Protein AF-A0AA42Z158-F1 (afdb_monomer)

Radius of gyration: 29.46 Å; Cα contacts (8 Å, |Δi|>4): 879; chains: 1; bounding box: 94×63×81 Å

Solvent-accessible surface area (backbone atoms only — not comparable to full-atom values): 21832 Å² total; per-residue (Å²): 133,87,79,90,80,85,84,78,82,81,78,80,80,78,82,81,80,79,81,73,80,72,74,59,74,85,71,60,66,82,67,69,76,70,69,39,70,85,45,38,28,36,41,32,46,36,36,32,29,30,38,83,90,68,52,75,43,83,76,50,62,30,60,43,81,37,35,50,74,32,72,53,44,40,35,39,29,19,8,36,39,48,100,86,36,50,73,41,63,61,54,31,81,71,50,58,34,55,64,79,62,65,67,63,55,46,69,47,25,26,29,32,37,45,35,40,39,29,32,68,43,41,38,94,65,39,38,31,34,41,37,39,34,37,31,33,33,53,45,100,85,39,47,79,40,82,73,47,72,53,74,50,76,47,77,31,40,62,83,36,70,43,79,76,50,74,48,68,67,100,56,57,73,84,71,33,60,95,38,19,57,31,41,37,36,31,42,31,43,39,76,54,74,58,77,92,46,52,82,40,35,38,37,36,47,36,34,43,39,40,42,45,95,88,47,73,52,73,50,77,51,78,47,66,37,44,45,64,36,78,37,78,46,80,70,45,75,49,77,44,78,43,90,62,64,42,73,89,69,43,66,37,25,45,30,38,42,36,37,38,36,38,29,42,32,76,45,96,87,61,35,27,44,36,38,41,36,41,38,38,37,33,30,47,30,40,88,97,48,79,71,51,81,54,52,64,56,66,54,68,49,75,45,83,38,50,66,66,42,72,48,80,48,77,52,78,77,61,76,62,60,35,74,36,72,75,47,92,84,58,76,91,71,79,85,79,68,71,54,48,87,64,10,51,20,79,48,86,48,35,43,34,39,32,32,57,46,54,41,61,75,46,49,44,35,38,37,42,28,43,30,73,54,62,92,82,62,83,76,76,92,76,83,80,134

Nearest PDB structures (foldseek):
  8axl-assembly1_A  TM=3.266E-01  e=8.912E-05  Shigella flexneri
  5wq8-assembly1_A  TM=3.201E-01  e=2.632E-05  Vibrio cholerae O1 biovar El Tor str. N16961
  7ah9-assembly1_5J  TM=3.486E-01  e=1.252E-03  Salmonella enterica subsp. enterica serovar Typhimurium str. LT2
  1p4t-assembly1_A  TM=3.358E-01  e=2.196E+00  Neisseria meningitidis
  2qom-assembly1_A  TM=1.422E-01  e=5.568E-01  Escherichia coli O157:H7

Structure (mmCIF, N/CA/C/O backbone):
data_AF-A0AA42Z158-F1
#
_entry.id   AF-A0AA42Z158-F1
#
loop_
_atom_site.group_PDB
_atom_site.id
_atom_site.type_symbol
_atom_site.label_atom_id
_atom_site.label_alt_id
_atom_site.label_comp_id
_atom_site.label_asym_id
_atom_site.label_entity_id
_atom_site.label_seq_id
_atom_site.pdbx_PDB_ins_code
_atom_site.Cartn_x
_atom_site.Cartn_y
_atom_site.Cartn_z
_atom_site.occupancy
_atom_site.B_iso_or_equiv
_atom_site.auth_seq_id
_atom_site.auth_comp_id
_atom_site.auth_asym_id
_atom_site.auth_atom_id
_atom_site.pdbx_PDB_model_num
ATOM 1 N N . MET A 1 1 ? -65.839 -25.338 45.423 1.00 37.97 1 MET A N 1
ATOM 2 C CA . MET A 1 1 ? -65.187 -26.122 44.347 1.00 37.97 1 MET A CA 1
ATOM 3 C C . MET A 1 1 ? -64.604 -25.114 43.361 1.00 37.97 1 MET A C 1
ATOM 5 O O . MET A 1 1 ? -65.374 -24.371 42.780 1.00 37.97 1 MET A O 1
ATOM 9 N N . ASN A 1 2 ? -63.314 -24.774 43.495 1.00 33.75 2 ASN A N 1
ATOM 10 C CA . ASN A 1 2 ? -62.191 -25.252 42.653 1.00 33.75 2 ASN A CA 1
ATOM 11 C C . ASN A 1 2 ? -62.408 -24.913 41.162 1.00 33.75 2 ASN A C 1
ATOM 13 O O . ASN A 1 2 ? -63.388 -25.374 40.603 1.00 33.75 2 ASN A O 1
ATOM 17 N N . LYS A 1 3 ? -61.566 -24.159 40.441 1.00 35.50 3 LYS A N 1
ATOM 18 C CA . LYS A 1 3 ? -60.102 -23.992 40.502 1.00 35.50 3 LYS A CA 1
ATOM 19 C C . LYS A 1 3 ? -59.677 -22.652 39.867 1.00 35.50 3 LYS A C 1
ATOM 21 O O . LYS A 1 3 ? -60.195 -22.270 38.824 1.00 35.50 3 LYS A O 1
ATOM 26 N N . LYS A 1 4 ? -58.672 -22.018 40.484 1.00 39.84 4 LYS A N 1
ATOM 27 C CA . LYS A 1 4 ? -57.748 -21.034 39.893 1.00 39.84 4 LYS A CA 1
ATOM 28 C C . LYS A 1 4 ? -57.004 -21.639 38.693 1.00 39.84 4 LYS A C 1
ATOM 30 O O . LYS A 1 4 ? -56.666 -22.820 38.727 1.00 39.84 4 LYS A O 1
ATOM 35 N N . GLY A 1 5 ? -56.675 -20.806 37.707 1.00 35.84 5 GLY A N 1
ATOM 36 C CA . GLY A 1 5 ? -55.751 -21.121 36.617 1.00 35.84 5 GLY A CA 1
ATOM 37 C C . GLY A 1 5 ? -54.956 -19.880 36.219 1.00 35.84 5 GLY A C 1
ATOM 38 O O . GLY A 1 5 ? -55.323 -19.191 35.273 1.00 35.84 5 GLY A O 1
ATOM 39 N N . ASP A 1 6 ? -53.899 -19.599 36.984 1.00 36.62 6 ASP A N 1
ATOM 40 C CA . ASP A 1 6 ? -52.847 -18.629 36.667 1.00 36.62 6 ASP A CA 1
ATOM 41 C C . ASP A 1 6 ? -52.146 -19.004 35.353 1.00 36.62 6 ASP A C 1
ATOM 43 O O . ASP A 1 6 ? -51.648 -20.121 35.204 1.00 36.62 6 ASP A O 1
ATOM 47 N N . ARG A 1 7 ? -52.040 -18.055 34.415 1.00 36.22 7 ARG A N 1
ATOM 48 C CA . ARG A 1 7 ? -51.073 -18.116 33.309 1.00 36.22 7 ARG A CA 1
ATOM 49 C C . ARG A 1 7 ? -49.833 -17.326 33.715 1.00 36.22 7 ARG A C 1
ATOM 51 O O . ARG A 1 7 ? -49.763 -16.114 33.526 1.00 36.22 7 ARG A O 1
ATOM 58 N N . MET A 1 8 ? -48.865 -18.036 34.285 1.00 31.69 8 MET A N 1
ATOM 59 C CA . MET A 1 8 ? -47.525 -17.522 34.551 1.00 31.69 8 MET A CA 1
ATOM 60 C C . MET A 1 8 ? -46.747 -17.421 33.230 1.00 31.69 8 MET A C 1
ATOM 62 O O . MET A 1 8 ? -46.633 -18.393 32.484 1.00 31.69 8 MET A O 1
ATOM 66 N N . LYS A 1 9 ? -46.237 -16.221 32.941 1.00 32.72 9 LYS A N 1
ATOM 67 C CA . LYS A 1 9 ? -45.281 -15.944 31.866 1.00 32.72 9 LYS A CA 1
ATOM 68 C C . LYS A 1 9 ? -43.941 -16.583 32.238 1.00 32.72 9 LYS A C 1
ATOM 70 O O . LYS A 1 9 ? -43.318 -16.156 33.205 1.00 32.72 9 LYS A O 1
ATOM 75 N N . GLY A 1 10 ? -43.501 -17.579 31.477 1.00 29.77 10 GLY A N 1
ATOM 76 C CA . GLY A 1 10 ? -42.122 -18.057 31.529 1.00 29.77 10 GLY A CA 1
ATOM 77 C C . GLY A 1 10 ? -41.222 -17.092 30.763 1.00 29.77 10 GLY A C 1
ATOM 78 O O . GLY A 1 10 ? -41.145 -17.173 29.542 1.00 29.77 10 GLY A O 1
ATOM 79 N N . LEU A 1 11 ? -40.570 -16.165 31.470 1.00 31.50 11 LEU A N 1
ATOM 80 C CA . LEU A 1 11 ? -39.317 -15.581 30.996 1.00 31.50 11 LEU A CA 1
ATOM 81 C C . LEU A 1 11 ? -38.228 -16.625 31.262 1.00 31.50 11 LEU A C 1
ATOM 83 O O . LEU A 1 11 ? -37.805 -16.804 32.402 1.00 31.50 11 LEU A O 1
ATOM 87 N N . SER A 1 12 ? -37.800 -17.333 30.219 1.00 27.58 12 SER A N 1
ATOM 88 C CA . SER A 1 12 ? -36.548 -18.085 30.260 1.00 27.58 12 SER A CA 1
ATOM 89 C C . SER A 1 12 ? -35.397 -17.093 30.152 1.00 27.58 12 SER A C 1
ATOM 91 O O . SER A 1 12 ? -35.005 -16.693 29.060 1.00 27.58 12 SER A O 1
ATOM 93 N N . THR A 1 13 ? -34.876 -16.667 31.299 1.00 29.97 13 THR A N 1
ATOM 94 C CA . THR A 1 13 ? -33.587 -15.982 31.385 1.00 29.97 13 THR A CA 1
ATOM 95 C C . THR A 1 13 ? -32.500 -17.006 31.069 1.00 29.97 13 THR A C 1
ATOM 97 O O . THR A 1 13 ? -32.136 -17.819 31.919 1.00 29.97 13 THR A O 1
ATOM 100 N N . LEU A 1 14 ? -32.024 -17.012 29.822 1.00 26.17 14 LEU A N 1
ATOM 101 C CA . LEU A 1 14 ? -30.855 -17.783 29.417 1.00 26.17 14 LEU A CA 1
ATOM 102 C C . LEU A 1 14 ? -29.617 -17.077 29.989 1.00 26.17 14 LEU A C 1
ATOM 104 O O . LEU A 1 14 ? -29.248 -15.989 29.554 1.00 26.17 14 LEU A O 1
ATOM 108 N N . LEU A 1 15 ? -29.015 -17.669 31.016 1.00 24.61 15 LEU A N 1
ATOM 109 C CA . LEU A 1 15 ? -27.743 -17.223 31.573 1.00 24.61 15 LEU A CA 1
ATOM 110 C C . LEU A 1 15 ? -26.628 -17.670 30.613 1.00 24.61 15 LEU A C 1
ATOM 112 O O . LEU A 1 15 ? -26.209 -18.825 30.648 1.00 24.61 15 LEU A O 1
ATOM 116 N N . MET A 1 16 ? -26.176 -16.777 29.729 1.00 27.95 16 MET A N 1
ATOM 117 C CA . MET A 1 16 ? -24.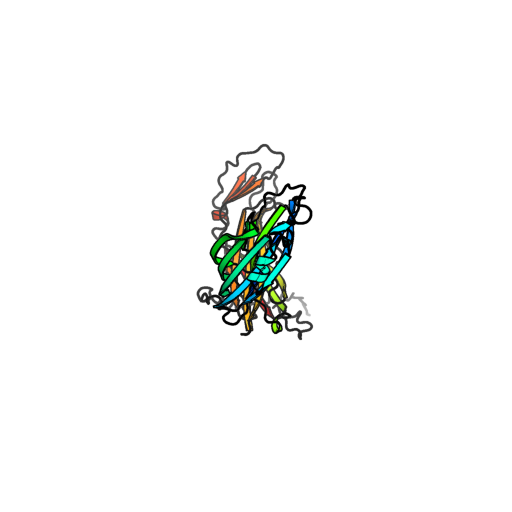961 -16.997 28.939 1.00 27.95 16 MET A CA 1
ATOM 118 C C . MET A 1 16 ? -23.741 -16.894 29.856 1.00 27.95 16 MET A C 1
ATOM 120 O O . MET A 1 16 ? -23.413 -15.821 30.361 1.00 27.95 16 MET A O 1
ATOM 124 N N . ILE A 1 17 ? -23.048 -18.012 30.046 1.00 26.16 17 ILE A N 1
ATOM 125 C CA . ILE A 1 17 ? -21.690 -18.029 30.583 1.00 26.16 17 ILE A CA 1
ATOM 126 C C . ILE A 1 17 ? -20.760 -17.952 29.372 1.00 26.16 17 ILE A C 1
ATOM 128 O O . ILE A 1 17 ? -20.440 -18.967 28.759 1.00 26.16 17 ILE A O 1
ATOM 132 N N . VAL A 1 18 ? -20.350 -16.738 29.004 1.00 29.64 18 VAL A N 1
ATOM 133 C CA . VAL A 1 18 ? -19.229 -16.545 28.080 1.00 29.64 18 VAL A CA 1
ATOM 134 C C . VAL A 1 18 ? -17.968 -16.897 28.858 1.00 29.64 18 VAL A C 1
ATOM 136 O O . VAL A 1 18 ? -17.470 -16.097 29.651 1.00 29.64 18 VAL A O 1
ATOM 139 N N . VAL A 1 19 ? -17.452 -18.110 28.660 1.00 27.42 19 VAL A N 1
ATOM 140 C CA . VAL A 1 19 ? -16.074 -18.430 29.044 1.00 27.42 19 VAL A CA 1
ATOM 141 C C . VAL A 1 19 ? -15.180 -17.754 28.011 1.00 27.42 19 VAL A C 1
ATOM 143 O O . VAL A 1 19 ? -14.706 -18.373 27.064 1.00 27.42 19 VAL A O 1
ATOM 146 N N . ALA A 1 20 ? -14.996 -16.444 28.166 1.00 31.95 20 ALA A N 1
ATOM 147 C CA . ALA A 1 20 ? -13.906 -15.743 27.520 1.00 31.95 20 ALA A CA 1
ATOM 148 C C . ALA A 1 20 ? -12.632 -16.301 28.153 1.00 31.95 20 ALA A C 1
ATOM 150 O O . ALA A 1 20 ? -12.228 -15.887 29.239 1.00 31.95 20 ALA A O 1
ATOM 151 N N . GLY A 1 21 ? -12.029 -17.294 27.503 1.00 26.25 21 GLY A N 1
ATOM 152 C CA . GLY A 1 21 ? -10.629 -17.608 27.720 1.00 26.25 21 GLY A CA 1
ATOM 153 C C . GLY A 1 21 ? -9.831 -16.398 27.264 1.00 26.25 21 GLY A C 1
ATOM 154 O O . GLY A 1 21 ? -9.365 -16.353 26.133 1.00 26.25 21 GLY A O 1
ATOM 155 N N . THR A 1 22 ? -9.742 -15.376 28.112 1.00 29.70 22 THR A N 1
ATOM 156 C CA . THR A 1 22 ? -8.849 -14.246 27.905 1.00 29.70 22 THR A CA 1
ATOM 157 C C . THR A 1 22 ? -7.444 -14.801 28.047 1.00 29.70 22 THR A C 1
ATOM 159 O O . THR A 1 22 ? -6.913 -14.906 29.154 1.00 29.70 22 THR A O 1
ATOM 162 N N . VAL A 1 23 ? -6.846 -15.213 26.932 1.00 31.61 23 VAL A N 1
ATOM 163 C CA . VAL A 1 23 ? -5.395 -15.291 26.861 1.00 31.61 23 VAL A CA 1
ATOM 164 C C . VAL A 1 23 ? -4.941 -13.847 27.011 1.00 31.61 23 VAL A C 1
ATOM 166 O O . VAL A 1 23 ? -5.098 -13.033 26.106 1.00 31.61 23 VAL A O 1
ATOM 169 N N . SER A 1 24 ? -4.512 -13.501 28.224 1.00 31.06 24 SER A N 1
ATOM 170 C CA . SER A 1 24 ? -3.882 -12.222 28.524 1.00 31.06 24 SER A CA 1
ATOM 171 C C . SER A 1 24 ? -2.853 -11.930 27.434 1.00 31.06 24 SER A C 1
ATOM 173 O O . SER A 1 24 ? -1.932 -12.719 27.216 1.00 31.06 24 SER A O 1
ATOM 175 N N . ALA A 1 25 ? -3.003 -10.790 26.759 1.00 38.53 25 ALA A N 1
ATOM 176 C CA . ALA A 1 25 ? -2.142 -10.346 25.665 1.00 38.53 25 ALA A CA 1
ATOM 177 C C . ALA A 1 25 ? -0.658 -10.166 26.062 1.00 38.53 25 ALA A C 1
ATOM 179 O O . ALA A 1 25 ? 0.160 -9.810 25.217 1.00 38.53 25 ALA A O 1
ATOM 180 N N . GLN A 1 26 ? -0.288 -10.415 27.324 1.00 35.72 26 GLN A N 1
ATOM 181 C CA . GLN A 1 26 ? 1.109 -10.461 27.755 1.00 35.72 26 GLN A CA 1
ATOM 182 C C . GLN A 1 26 ? 1.851 -11.728 27.300 1.00 35.72 26 GLN A C 1
ATOM 184 O O . GLN A 1 26 ? 3.072 -11.673 27.200 1.00 35.72 26 GLN A O 1
ATOM 189 N N . ASP A 1 27 ? 1.142 -12.810 26.952 1.00 33.00 27 ASP A N 1
ATOM 190 C CA . ASP A 1 27 ? 1.745 -14.051 26.429 1.00 33.00 27 ASP A CA 1
ATOM 191 C C . ASP A 1 27 ? 1.541 -14.256 24.920 1.00 33.00 27 ASP A C 1
ATOM 193 O O . ASP A 1 27 ? 1.973 -15.270 24.362 1.00 33.00 27 ASP A O 1
ATOM 197 N N . VAL A 1 28 ? 0.989 -13.262 24.212 1.00 42.97 28 VAL A N 1
ATOM 198 C CA . VAL A 1 28 ? 1.239 -13.152 22.770 1.00 42.97 28 VAL A CA 1
ATOM 199 C C . VAL A 1 28 ? 2.689 -12.707 22.643 1.00 42.97 28 VAL A C 1
ATOM 201 O O . VAL A 1 28 ? 2.991 -11.519 22.509 1.00 42.97 28 VAL A O 1
ATOM 204 N N . GLN A 1 29 ? 3.607 -13.677 22.743 1.00 36.44 29 GLN A N 1
ATOM 205 C CA . GLN A 1 29 ? 4.968 -13.519 22.258 1.00 36.44 29 GLN A CA 1
ATOM 206 C C . GLN A 1 29 ? 4.844 -12.782 20.933 1.00 36.44 29 GLN A C 1
ATOM 208 O O . GLN A 1 29 ? 4.136 -13.248 20.038 1.00 36.44 29 GLN A O 1
ATOM 213 N N . GLN A 1 30 ? 5.487 -11.618 20.832 1.00 43.09 30 GLN A N 1
ATOM 214 C CA . GLN A 1 30 ? 5.786 -11.007 19.549 1.00 43.09 30 GLN A CA 1
ATOM 215 C C . GLN A 1 30 ? 6.598 -12.048 18.778 1.00 43.09 30 GLN A C 1
ATOM 217 O O . GLN A 1 30 ? 7.824 -12.067 18.837 1.00 43.09 30 GLN A O 1
ATOM 222 N N . ARG A 1 31 ? 5.912 -12.994 18.136 1.00 44.09 31 ARG A N 1
ATOM 223 C CA . ARG A 1 31 ? 6.519 -13.886 17.175 1.00 44.09 31 ARG A CA 1
ATOM 224 C C . ARG A 1 31 ? 7.007 -12.939 16.109 1.00 44.09 31 ARG A C 1
ATOM 226 O O . ARG A 1 31 ? 6.206 -12.231 15.498 1.00 44.09 31 ARG A O 1
ATOM 233 N N . THR A 1 32 ? 8.327 -12.853 15.997 1.00 47.84 32 THR A N 1
ATOM 234 C CA . THR A 1 32 ? 9.002 -12.152 14.917 1.00 47.84 32 THR A CA 1
ATOM 235 C C . THR A 1 32 ? 8.223 -12.459 13.642 1.00 47.84 32 THR A C 1
ATOM 237 O O . THR A 1 32 ? 7.981 -13.651 13.411 1.00 47.84 32 THR A O 1
ATOM 240 N N . PRO A 1 33 ? 7.752 -11.445 12.886 1.00 56.34 33 PRO A N 1
ATOM 241 C CA . PRO A 1 33 ? 6.997 -11.683 11.662 1.00 56.34 33 PRO A CA 1
ATOM 242 C C . PRO A 1 33 ? 7.739 -12.752 10.868 1.00 56.34 33 PRO A C 1
ATOM 244 O O . PRO A 1 33 ? 8.950 -12.635 10.660 1.00 56.34 33 PRO A O 1
ATOM 247 N N . GLY A 1 34 ? 7.053 -13.868 10.598 1.00 58.03 34 GLY A N 1
ATOM 248 C CA . GLY A 1 34 ? 7.729 -15.058 10.095 1.00 58.03 34 GLY A CA 1
ATOM 249 C C . GLY A 1 34 ? 8.418 -14.696 8.792 1.00 58.03 34 GLY A C 1
ATOM 250 O O . GLY A 1 34 ? 7.755 -14.201 7.881 1.00 58.03 34 GLY A O 1
ATOM 251 N N . ARG A 1 35 ? 9.742 -14.862 8.755 1.00 63.91 35 ARG A N 1
ATOM 252 C CA . ARG A 1 35 ? 10.551 -14.559 7.577 1.00 63.91 35 ARG A CA 1
ATOM 253 C C . ARG A 1 35 ? 10.080 -15.408 6.410 1.00 63.91 35 ARG A C 1
ATOM 255 O O . ARG A 1 35 ? 9.959 -16.624 6.547 1.00 63.91 35 ARG A O 1
ATOM 262 N N . LEU A 1 36 ? 9.886 -14.765 5.268 1.00 65.94 36 LEU A N 1
ATOM 263 C CA . LEU A 1 36 ? 9.455 -15.406 4.033 1.00 65.94 36 LEU A CA 1
ATOM 264 C C . LEU A 1 36 ? 10.672 -15.985 3.300 1.00 65.94 36 LEU A C 1
ATOM 266 O O . LEU A 1 36 ? 11.060 -15.510 2.240 1.00 65.94 36 LEU A O 1
ATOM 270 N N . HIS A 1 37 ? 11.355 -16.956 3.913 1.00 61.09 37 HIS A N 1
ATOM 271 C CA . HIS A 1 37 ? 12.638 -17.447 3.397 1.00 61.09 37 HIS A CA 1
ATOM 272 C C . HIS A 1 37 ? 12.548 -18.081 1.999 1.00 61.09 37 HIS A C 1
ATOM 274 O O . HIS A 1 37 ? 13.528 -18.007 1.262 1.00 61.09 37 HIS A O 1
ATOM 280 N N . ASP A 1 38 ? 11.387 -18.627 1.630 1.00 70.62 38 ASP A N 1
ATOM 281 C CA . ASP A 1 38 ? 11.188 -19.337 0.361 1.00 70.62 38 ASP A CA 1
ATOM 282 C C . ASP A 1 38 ? 10.199 -18.646 -0.596 1.00 70.62 38 ASP A C 1
ATOM 284 O O . ASP A 1 38 ? 10.031 -19.100 -1.732 1.00 70.62 38 ASP A O 1
ATOM 288 N N . GLU A 1 39 ? 9.551 -17.554 -0.175 1.00 78.88 39 GLU A N 1
ATOM 289 C CA . GLU A 1 39 ? 8.591 -16.848 -1.028 1.00 78.88 39 GLU A CA 1
ATOM 290 C C . GLU A 1 39 ? 9.322 -15.907 -1.987 1.00 78.88 39 GLU A C 1
ATOM 292 O O . GLU A 1 39 ? 10.317 -15.260 -1.642 1.00 78.88 39 GLU A O 1
ATOM 297 N N . ALA A 1 40 ? 8.836 -15.860 -3.225 1.00 89.75 40 ALA A N 1
ATOM 298 C CA . ALA A 1 40 ? 9.341 -14.927 -4.213 1.00 89.75 40 ALA A CA 1
ATOM 299 C C . ALA A 1 40 ? 8.718 -13.545 -3.981 1.00 89.75 40 ALA A C 1
ATOM 301 O O . ALA A 1 40 ? 7.549 -13.414 -3.631 1.00 89.75 40 ALA A O 1
ATOM 302 N N . VAL A 1 41 ? 9.509 -12.508 -4.200 1.00 92.25 41 VAL A N 1
ATOM 303 C CA . VAL A 1 41 ? 9.114 -11.106 -4.170 1.00 92.25 41 VAL A CA 1
ATOM 304 C C . VAL A 1 41 ? 9.130 -10.598 -5.604 1.00 92.25 41 VAL A C 1
ATOM 306 O O . VAL A 1 41 ? 10.148 -10.708 -6.287 1.00 92.25 41 VAL A O 1
ATOM 309 N N . ALA A 1 42 ? 8.015 -10.034 -6.057 1.00 94.12 42 ALA A N 1
ATOM 310 C CA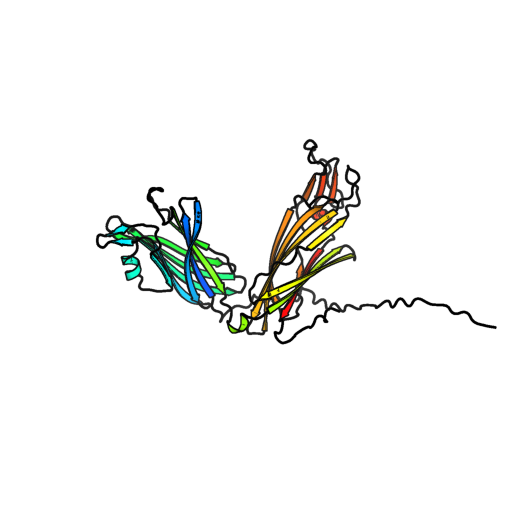 . ALA A 1 42 ? 7.961 -9.285 -7.298 1.00 94.12 42 ALA A CA 1
ATOM 311 C C . ALA A 1 42 ? 8.514 -7.890 -7.020 1.00 94.12 42 ALA A C 1
ATOM 313 O O . ALA A 1 42 ? 7.944 -7.134 -6.235 1.00 94.12 42 ALA A O 1
ATOM 314 N N . VAL A 1 43 ? 9.628 -7.548 -7.656 1.00 96.19 43 VAL A N 1
ATOM 315 C CA . VAL A 1 43 ? 10.163 -6.189 -7.673 1.00 96.19 43 VAL A CA 1
ATOM 316 C C . VAL A 1 43 ? 9.752 -5.552 -8.989 1.00 96.19 43 VAL A C 1
ATOM 318 O O . VAL A 1 43 ? 10.115 -6.053 -10.050 1.00 96.19 43 VAL A O 1
ATOM 321 N N . THR A 1 44 ? 9.002 -4.455 -8.917 1.00 96.81 44 THR A N 1
ATOM 322 C CA . THR A 1 44 ? 8.434 -3.788 -10.093 1.00 96.81 44 THR A CA 1
ATOM 323 C C . THR A 1 44 ? 9.078 -2.423 -10.293 1.00 96.81 44 THR A C 1
ATOM 325 O O . THR A 1 44 ? 9.114 -1.610 -9.369 1.00 96.81 44 THR A O 1
ATOM 328 N N . LEU A 1 45 ? 9.562 -2.153 -11.504 1.00 97.31 45 LEU A N 1
ATOM 329 C CA . LEU A 1 45 ? 9.950 -0.815 -11.946 1.00 97.31 45 LEU A CA 1
ATOM 330 C C . LEU A 1 45 ? 8.782 -0.221 -12.727 1.00 97.31 45 LEU A C 1
ATOM 332 O O . LEU A 1 45 ? 8.347 -0.799 -13.720 1.00 97.31 45 LEU A O 1
ATOM 336 N N . VAL A 1 46 ? 8.290 0.934 -12.292 1.00 96.75 46 VAL A N 1
ATOM 337 C CA . VAL A 1 46 ? 7.164 1.635 -12.912 1.00 96.75 46 VAL A CA 1
ATOM 338 C C . VAL A 1 46 ? 7.640 2.959 -13.485 1.00 96.75 46 VAL A C 1
ATOM 340 O O . VAL A 1 46 ? 8.334 3.736 -12.823 1.00 96.75 46 VAL A O 1
ATOM 343 N N . ARG A 1 47 ? 7.236 3.226 -14.725 1.00 95.81 47 ARG A N 1
ATOM 344 C CA . ARG A 1 47 ? 7.487 4.467 -15.445 1.00 95.81 47 ARG A CA 1
ATOM 345 C C . ARG A 1 47 ? 6.252 5.349 -15.430 1.00 95.81 47 ARG A C 1
ATOM 347 O O . ARG A 1 47 ? 5.219 5.019 -16.020 1.00 95.81 47 ARG A O 1
ATOM 354 N N . TRP A 1 48 ? 6.413 6.540 -14.882 1.00 95.25 48 TRP A N 1
ATOM 355 C CA . TRP A 1 48 ? 5.408 7.588 -14.929 1.00 95.25 48 TRP A CA 1
ATOM 356 C C . TRP A 1 48 ? 5.854 8.717 -15.847 1.00 95.25 48 TRP A C 1
ATOM 358 O O . TRP A 1 48 ? 7.017 9.112 -15.810 1.00 95.25 48 TRP A O 1
ATOM 368 N N . THR A 1 49 ? 4.928 9.272 -16.623 1.00 92.69 49 THR A N 1
ATOM 369 C CA . THR A 1 49 ? 5.147 10.530 -17.350 1.00 92.69 49 THR A CA 1
ATOM 370 C C . THR A 1 49 ? 4.132 11.567 -16.931 1.00 92.69 49 THR A C 1
ATOM 372 O O . THR A 1 49 ? 2.983 11.232 -16.639 1.00 92.69 49 THR A O 1
ATOM 375 N N . THR A 1 50 ? 4.556 12.825 -16.939 1.00 91.25 50 THR A N 1
ATOM 376 C CA . THR A 1 50 ? 3.635 13.962 -16.871 1.00 91.25 50 THR A CA 1
ATOM 377 C C . THR A 1 50 ? 3.401 14.460 -18.286 1.00 91.25 50 THR A C 1
ATOM 379 O O . THR A 1 50 ? 4.353 14.871 -18.948 1.00 91.25 50 THR A O 1
ATOM 382 N N . ASP A 1 51 ? 2.165 14.401 -18.766 1.00 83.69 51 ASP A N 1
ATOM 383 C CA . ASP A 1 51 ? 1.815 14.926 -20.085 1.00 83.69 51 ASP A CA 1
ATOM 384 C C . ASP A 1 51 ? 1.761 16.469 -20.065 1.00 83.69 51 ASP A C 1
ATOM 386 O O . ASP A 1 51 ? 1.783 17.102 -19.007 1.00 83.69 51 ASP A O 1
ATOM 390 N N . ALA A 1 52 ? 1.698 17.101 -21.242 1.00 79.62 52 ALA A N 1
ATOM 391 C CA . ALA A 1 52 ? 1.669 18.563 -21.367 1.00 79.62 52 ALA A CA 1
ATOM 392 C C . ALA A 1 52 ? 0.436 19.222 -20.709 1.00 79.62 52 ALA A C 1
ATOM 394 O O . ALA A 1 52 ? 0.465 20.406 -20.382 1.00 79.62 52 ALA A O 1
ATOM 395 N N . ASP A 1 53 ? -0.641 18.462 -20.491 1.00 78.56 53 ASP A N 1
ATOM 396 C CA . ASP A 1 53 ? -1.838 18.901 -19.763 1.00 78.56 53 ASP A CA 1
ATOM 397 C C . ASP A 1 53 ? -1.683 18.835 -18.228 1.00 78.56 53 ASP A C 1
ATOM 399 O O . ASP A 1 53 ? -2.581 19.252 -17.493 1.00 78.56 53 ASP A O 1
ATOM 403 N N . GLY A 1 54 ? -0.536 18.347 -17.742 1.00 76.56 54 GLY A N 1
ATOM 404 C CA . GLY A 1 54 ? -0.189 18.242 -16.328 1.00 76.56 54 GLY A CA 1
ATOM 405 C C . GLY A 1 54 ? -0.644 16.949 -15.647 1.00 76.56 54 GLY A C 1
ATOM 406 O O . GLY A 1 54 ? -0.429 16.806 -14.441 1.00 76.56 54 GLY A O 1
ATOM 407 N N . ALA A 1 55 ? -1.257 16.000 -16.363 1.00 80.75 55 ALA A N 1
ATOM 408 C CA . ALA A 1 55 ? -1.646 14.717 -15.785 1.00 80.75 55 ALA A CA 1
ATOM 409 C C . ALA A 1 55 ? -0.450 13.751 -15.700 1.00 80.75 55 ALA A C 1
ATOM 411 O O . ALA A 1 55 ? 0.249 13.507 -16.683 1.00 80.75 55 ALA A O 1
ATOM 412 N N . LYS A 1 56 ? -0.235 13.158 -14.517 1.00 87.44 56 LYS A N 1
ATOM 413 C CA . LYS A 1 56 ? 0.699 12.036 -14.328 1.00 87.44 56 LYS A CA 1
ATOM 414 C C . LYS A 1 56 ? -0.008 10.731 -14.703 1.00 87.44 56 LYS A C 1
ATOM 416 O O . LYS A 1 56 ? -1.080 10.452 -14.165 1.00 87.44 56 LYS A O 1
ATOM 421 N N . ARG A 1 57 ? 0.603 9.904 -15.553 1.00 89.12 57 ARG A N 1
ATOM 422 C CA . ARG A 1 57 ? 0.095 8.565 -15.904 1.00 89.12 57 ARG A CA 1
ATOM 423 C C . ARG A 1 57 ? 1.193 7.512 -15.944 1.00 89.12 57 ARG A C 1
ATOM 425 O O . ARG A 1 57 ? 2.352 7.824 -16.215 1.00 89.12 57 ARG A O 1
ATOM 432 N N . GLU A 1 58 ? 0.814 6.268 -15.677 1.00 91.75 58 GLU A N 1
ATOM 433 C CA . GLU A 1 58 ? 1.684 5.114 -15.890 1.00 91.75 58 GLU A CA 1
ATOM 434 C C . GLU A 1 58 ? 1.826 4.875 -17.396 1.00 91.75 58 GLU A C 1
ATOM 436 O O . GLU A 1 58 ? 0.855 4.948 -18.152 1.00 91.75 58 GLU A O 1
ATOM 441 N N . THR A 1 59 ? 3.052 4.629 -17.847 1.00 90.50 59 THR A N 1
ATOM 442 C CA . THR A 1 59 ? 3.370 4.453 -19.275 1.00 90.50 59 THR A CA 1
ATOM 443 C C . THR A 1 59 ? 4.152 3.189 -19.579 1.00 90.50 59 THR A C 1
ATOM 445 O O . THR A 1 59 ? 4.397 2.896 -20.746 1.00 90.50 59 THR A O 1
ATOM 448 N N . GLY A 1 60 ? 4.536 2.446 -18.548 1.00 92.31 60 GLY A N 1
ATOM 449 C CA . GLY A 1 60 ? 5.219 1.173 -18.671 1.00 92.31 60 GLY A CA 1
ATOM 450 C C . GLY A 1 60 ? 5.609 0.650 -17.300 1.00 92.31 60 GLY A C 1
ATOM 451 O O . GLY A 1 60 ? 5.902 1.428 -16.391 1.00 92.31 60 GLY A O 1
ATOM 452 N N . SER A 1 61 ? 5.635 -0.664 -17.172 1.00 95.31 61 SER A N 1
ATOM 453 C CA . SER A 1 61 ? 6.111 -1.358 -15.987 1.00 95.31 61 SER A CA 1
ATOM 454 C C . SER A 1 61 ? 6.779 -2.665 -16.396 1.00 95.31 61 SER A C 1
ATOM 456 O O . SER A 1 61 ? 6.494 -3.218 -17.460 1.00 95.31 61 SER A O 1
ATOM 458 N N . ALA A 1 62 ? 7.711 -3.124 -15.573 1.00 95.62 62 ALA A N 1
ATOM 459 C CA . ALA A 1 62 ? 8.271 -4.462 -15.667 1.00 95.62 62 ALA A CA 1
ATOM 460 C C . ALA A 1 62 ? 8.498 -5.013 -14.266 1.00 95.62 62 ALA A C 1
ATOM 462 O O . ALA A 1 62 ? 8.723 -4.252 -13.321 1.00 95.62 62 ALA A O 1
ATOM 463 N N . ASP A 1 63 ? 8.470 -6.331 -14.155 1.00 95.25 63 ASP A N 1
ATOM 464 C CA . ASP A 1 63 ? 8.677 -7.059 -12.918 1.00 95.25 63 ASP A CA 1
ATOM 465 C C . ASP A 1 63 ? 9.825 -8.066 -13.043 1.00 95.25 63 ASP A C 1
ATOM 467 O O . ASP A 1 63 ? 10.112 -8.615 -14.110 1.00 95.25 63 ASP A O 1
ATOM 471 N N . ILE A 1 64 ? 10.500 -8.297 -11.920 1.00 96.31 64 ILE A N 1
ATOM 472 C CA . ILE A 1 64 ? 11.396 -9.434 -11.719 1.00 96.31 64 ILE A CA 1
ATOM 473 C C . ILE A 1 64 ? 11.002 -10.148 -10.427 1.00 96.31 64 ILE A C 1
ATOM 475 O O . ILE A 1 64 ? 10.742 -9.511 -9.406 1.00 96.31 64 ILE A O 1
ATOM 479 N N . ALA A 1 65 ? 10.973 -11.477 -10.464 1.00 96.06 65 ALA A N 1
ATOM 480 C CA . ALA A 1 65 ? 10.719 -12.303 -9.291 1.00 96.06 65 ALA A CA 1
ATOM 481 C C . ALA A 1 65 ? 12.049 -12.706 -8.640 1.00 96.06 65 ALA A C 1
ATOM 483 O O . ALA A 1 65 ? 12.883 -13.340 -9.285 1.00 96.06 65 ALA A O 1
ATOM 484 N N . LEU A 1 66 ? 12.237 -12.350 -7.369 1.00 95.31 66 LEU A N 1
ATOM 485 C CA . LEU A 1 66 ? 13.453 -12.615 -6.598 1.00 95.31 66 LEU A CA 1
ATOM 486 C C . LEU A 1 66 ? 13.104 -13.219 -5.241 1.00 95.31 66 LEU A C 1
ATOM 488 O O . LEU A 1 66 ? 12.219 -12.722 -4.552 1.00 95.31 66 LEU A O 1
ATOM 492 N N . ARG A 1 67 ? 13.821 -14.246 -4.797 1.00 94.56 67 ARG A N 1
ATOM 493 C CA . ARG A 1 67 ? 13.739 -14.711 -3.403 1.00 94.56 67 ARG A CA 1
ATOM 494 C C . ARG A 1 67 ? 14.643 -13.894 -2.489 1.00 94.56 67 ARG A C 1
ATOM 496 O O . ARG A 1 67 ? 15.528 -13.163 -2.931 1.00 94.56 67 ARG A O 1
ATOM 503 N N . VAL A 1 68 ? 14.466 -14.063 -1.180 1.00 93.12 68 VAL A N 1
ATOM 504 C CA . VAL A 1 68 ? 15.365 -13.471 -0.183 1.00 93.12 68 VAL A CA 1
ATOM 505 C C . VAL A 1 68 ? 16.808 -13.933 -0.442 1.00 93.12 68 VAL A C 1
ATOM 507 O O . VAL A 1 68 ? 17.091 -15.125 -0.510 1.00 93.12 68 VAL A O 1
ATOM 510 N N . ARG A 1 69 ? 17.725 -12.967 -0.536 1.00 95.06 69 ARG A N 1
ATOM 511 C CA . ARG A 1 69 ? 19.144 -13.064 -0.933 1.00 95.06 69 ARG A CA 1
ATOM 512 C C . ARG A 1 69 ? 19.416 -13.310 -2.414 1.00 95.06 69 ARG A C 1
ATOM 514 O O . ARG A 1 69 ? 20.585 -13.417 -2.785 1.00 95.06 69 ARG A O 1
ATOM 521 N N . GLU A 1 70 ? 18.397 -13.354 -3.262 1.00 96.62 70 GLU A N 1
ATOM 522 C CA . GLU A 1 70 ? 18.598 -13.358 -4.708 1.00 96.62 70 GLU A CA 1
ATOM 523 C C . GLU A 1 70 ? 18.792 -11.940 -5.243 1.00 96.62 70 GLU A C 1
ATOM 525 O O . GLU A 1 70 ? 18.331 -10.952 -4.663 1.00 96.62 70 GLU A O 1
ATOM 530 N N . ARG A 1 71 ? 19.513 -11.866 -6.364 1.00 97.06 71 ARG A N 1
ATOM 531 C CA . ARG A 1 71 ? 19.793 -10.636 -7.098 1.00 97.06 71 ARG A CA 1
ATOM 532 C C . ARG A 1 71 ? 19.243 -10.726 -8.505 1.00 97.06 71 ARG A C 1
ATOM 534 O O . ARG A 1 71 ? 19.349 -11.775 -9.136 1.00 97.06 71 ARG A O 1
ATOM 541 N N . GLY A 1 72 ? 18.756 -9.606 -9.009 1.00 97.00 72 GLY A N 1
ATOM 542 C CA . GLY A 1 72 ? 18.395 -9.446 -10.409 1.00 97.00 72 GLY A CA 1
ATOM 543 C C . GLY A 1 72 ? 18.567 -8.007 -10.855 1.00 97.00 72 GLY A C 1
ATOM 544 O O . GLY A 1 72 ? 18.847 -7.125 -10.044 1.00 97.00 72 GLY A O 1
ATOM 545 N N . SER A 1 73 ? 18.398 -7.790 -12.152 1.00 97.38 73 SER A N 1
ATOM 546 C CA . SER A 1 73 ? 18.449 -6.466 -12.747 1.00 97.38 73 SER A CA 1
ATOM 547 C C . SER A 1 73 ? 17.167 -6.168 -13.509 1.00 97.38 73 SER A C 1
ATOM 549 O O . SER A 1 73 ? 16.599 -7.029 -14.190 1.00 97.38 73 SER A O 1
ATOM 551 N N . ILE A 1 74 ? 16.724 -4.925 -13.391 1.00 97.44 74 ILE A N 1
ATOM 552 C CA . ILE A 1 74 ? 15.601 -4.367 -14.128 1.00 97.44 74 ILE A CA 1
ATOM 553 C C . ILE A 1 74 ? 16.048 -3.055 -14.760 1.00 97.44 74 ILE A C 1
ATOM 555 O O . ILE A 1 74 ? 16.828 -2.301 -14.175 1.00 97.44 74 ILE A O 1
ATOM 559 N N . HIS A 1 75 ? 15.595 -2.795 -15.977 1.00 97.38 75 HIS A N 1
ATOM 560 C CA . HIS A 1 75 ? 16.011 -1.631 -16.738 1.00 97.38 75 HIS A CA 1
ATOM 561 C C . HIS A 1 75 ? 14.810 -0.885 -17.300 1.00 97.38 75 HIS A C 1
ATOM 563 O O . HIS A 1 75 ? 13.735 -1.447 -17.514 1.00 97.38 75 HIS A O 1
ATOM 569 N N . ALA A 1 76 ? 15.030 0.388 -17.597 1.00 97.31 76 ALA A N 1
ATOM 570 C CA . ALA A 1 76 ? 14.129 1.185 -18.407 1.00 97.31 76 ALA A CA 1
ATOM 571 C C . ALA A 1 76 ? 14.938 2.093 -19.321 1.00 97.31 76 ALA A C 1
ATOM 573 O O . ALA A 1 76 ? 15.986 2.599 -18.937 1.00 97.31 76 ALA A O 1
ATOM 574 N N . SER A 1 77 ? 14.444 2.329 -20.525 1.00 95.88 77 SER A N 1
ATOM 575 C CA . SER A 1 77 ? 15.070 3.208 -21.501 1.00 95.88 77 SER A CA 1
ATOM 576 C C . SER A 1 77 ? 14.052 4.150 -22.119 1.00 95.88 77 SER A C 1
ATOM 578 O O . SER A 1 77 ? 12.878 3.815 -22.321 1.00 95.88 77 SER A O 1
ATOM 580 N N . THR A 1 78 ? 14.513 5.360 -22.407 1.00 94.88 78 THR A N 1
ATOM 581 C CA . THR A 1 78 ? 13.710 6.391 -23.054 1.00 94.88 78 THR A CA 1
ATOM 582 C C . THR A 1 78 ? 14.550 7.156 -24.066 1.00 94.88 78 THR A C 1
ATOM 584 O O . THR A 1 78 ? 15.764 7.298 -23.906 1.00 94.88 78 THR A O 1
ATOM 587 N N . GLY A 1 79 ? 13.880 7.623 -25.112 1.00 92.25 79 GLY A N 1
ATOM 588 C CA . GLY A 1 79 ? 14.479 8.272 -26.264 1.00 92.25 79 GLY A CA 1
ATOM 589 C C . GLY A 1 79 ? 15.252 7.319 -27.160 1.00 92.25 79 GLY A C 1
ATOM 590 O O . GLY A 1 79 ? 15.749 6.276 -26.733 1.00 92.25 79 GLY A O 1
ATOM 591 N N . PHE A 1 80 ? 15.347 7.706 -28.424 1.00 91.06 80 PHE A N 1
ATOM 592 C CA . PHE A 1 80 ? 15.995 6.926 -29.468 1.00 91.06 80 PHE A CA 1
ATOM 593 C C . PHE A 1 80 ? 17.280 7.613 -29.906 1.00 91.06 80 PHE A C 1
ATOM 595 O O . PHE A 1 80 ? 17.370 8.841 -29.909 1.00 91.06 80 PHE A O 1
ATOM 602 N N . VAL A 1 81 ? 18.263 6.818 -30.313 1.00 90.62 81 VAL A N 1
ATOM 603 C CA . VAL A 1 81 ? 19.514 7.315 -30.890 1.00 90.62 81 VAL A CA 1
ATOM 604 C C . VAL A 1 81 ? 19.581 6.870 -32.342 1.00 90.62 81 VAL A C 1
ATOM 606 O O . VAL A 1 81 ? 19.365 5.701 -32.656 1.00 90.62 81 VAL A O 1
ATOM 609 N N . ARG A 1 82 ? 19.837 7.815 -33.244 1.00 88.81 82 ARG A N 1
ATOM 610 C CA . ARG A 1 82 ? 20.077 7.530 -34.663 1.00 88.81 82 ARG A CA 1
ATOM 611 C C . ARG A 1 82 ? 21.504 7.031 -34.886 1.00 88.81 82 ARG A C 1
ATOM 613 O O . ARG A 1 82 ? 22.387 7.274 -34.071 1.00 88.81 82 ARG A O 1
ATOM 620 N N . ASP A 1 83 ? 21.760 6.457 -36.059 1.00 87.12 83 ASP A N 1
ATOM 621 C CA . ASP A 1 83 ? 23.104 6.024 -36.477 1.00 87.12 83 ASP A CA 1
ATOM 622 C C . ASP A 1 83 ? 24.156 7.154 -36.468 1.00 87.12 83 ASP A C 1
ATOM 624 O O . ASP A 1 83 ? 25.352 6.889 -36.373 1.00 87.12 83 ASP A O 1
ATOM 628 N N . ASP A 1 84 ? 23.725 8.417 -36.577 1.00 87.06 84 ASP A N 1
ATOM 629 C CA . ASP A 1 84 ? 24.586 9.606 -36.498 1.00 87.06 84 ASP A CA 1
ATOM 630 C C . ASP A 1 84 ? 24.800 10.121 -35.060 1.00 87.06 84 ASP A C 1
ATOM 632 O O . ASP A 1 84 ? 25.468 11.135 -34.865 1.00 87.06 84 ASP A O 1
ATOM 636 N N . GLY A 1 85 ? 24.255 9.427 -34.056 1.00 85.19 85 GLY A N 1
ATOM 637 C CA . GLY A 1 85 ? 24.344 9.780 -32.640 1.00 85.19 85 GLY A CA 1
ATOM 638 C C . GLY A 1 85 ? 23.304 10.799 -32.172 1.00 85.19 85 GLY A C 1
ATOM 639 O O . GLY A 1 85 ? 23.251 11.089 -30.977 1.00 85.19 85 GLY A O 1
ATOM 640 N N . ALA A 1 86 ? 22.461 11.334 -33.063 1.00 86.81 86 ALA A N 1
ATOM 641 C CA . ALA A 1 86 ? 21.449 12.308 -32.674 1.00 86.81 86 ALA A CA 1
ATOM 642 C C . ALA A 1 86 ? 20.334 11.664 -31.836 1.00 86.81 86 ALA A C 1
ATOM 644 O O . ALA A 1 86 ? 19.784 10.617 -32.196 1.00 86.81 86 ALA A O 1
ATOM 645 N N . VAL A 1 87 ? 19.974 12.337 -30.741 1.00 88.38 87 VAL A N 1
ATOM 646 C CA . VAL A 1 87 ? 18.847 11.966 -29.880 1.00 88.38 87 VAL A CA 1
ATOM 647 C C . VAL A 1 87 ? 17.534 12.401 -30.526 1.00 88.38 87 VAL A C 1
ATOM 649 O O . VAL A 1 87 ? 17.366 13.558 -30.912 1.00 88.38 87 VAL A O 1
ATOM 652 N N . LEU A 1 88 ? 16.591 11.469 -30.612 1.00 87.69 88 LEU A N 1
ATOM 653 C CA . LEU A 1 88 ? 15.213 11.704 -31.018 1.00 87.69 88 LEU A CA 1
ATOM 654 C C . LEU A 1 88 ? 14.275 11.406 -29.856 1.00 87.69 88 LEU A C 1
ATOM 656 O O . LEU A 1 88 ? 14.455 10.417 -29.144 1.00 87.69 88 LEU A O 1
ATOM 660 N N . ASP A 1 89 ? 13.264 12.259 -29.714 1.00 88.56 89 ASP A N 1
ATOM 661 C CA . ASP A 1 89 ? 12.175 12.124 -28.755 1.00 88.56 89 ASP A CA 1
ATOM 662 C C . ASP A 1 89 ? 12.644 11.637 -27.370 1.00 88.56 89 ASP A C 1
ATOM 664 O O . ASP A 1 89 ? 12.284 10.535 -26.949 1.00 88.56 89 ASP A O 1
ATOM 668 N N . PRO A 1 90 ? 13.460 12.427 -26.646 1.00 88.06 90 PRO A N 1
ATOM 669 C CA . PRO A 1 90 ? 14.241 11.964 -25.493 1.00 88.06 90 PRO A CA 1
ATOM 670 C C . PRO A 1 90 ? 13.394 11.293 -24.404 1.00 88.06 90 PRO A C 1
ATOM 672 O O . PRO A 1 90 ? 13.897 10.468 -23.648 1.00 88.06 90 PRO A O 1
ATOM 675 N N . LEU A 1 91 ? 12.093 11.596 -24.342 1.00 90.44 91 LEU A N 1
ATOM 676 C CA . LEU A 1 91 ? 11.157 11.032 -23.374 1.00 90.44 91 LEU A CA 1
ATOM 677 C C . LEU A 1 91 ? 10.194 9.975 -23.922 1.00 90.44 91 LEU A C 1
ATOM 679 O O . LEU A 1 91 ? 9.321 9.530 -23.182 1.00 90.44 91 LEU A O 1
ATOM 683 N N . CYS A 1 92 ? 10.282 9.539 -25.176 1.00 89.50 92 CYS A N 1
ATOM 684 C CA . CYS A 1 92 ? 9.454 8.414 -25.614 1.00 89.50 92 CYS A CA 1
ATOM 685 C C . CYS A 1 92 ? 9.995 7.109 -25.032 1.00 89.50 92 CYS A C 1
ATOM 687 O O . CYS A 1 92 ? 11.189 6.834 -25.121 1.00 89.50 92 CYS A O 1
ATOM 689 N N . SER A 1 93 ? 9.119 6.292 -24.445 1.00 82.50 93 SER A N 1
ATOM 690 C CA . SER A 1 93 ? 9.529 4.981 -23.940 1.00 82.50 93 SER A CA 1
ATOM 691 C C . SER A 1 93 ? 10.033 4.107 -25.088 1.00 82.50 93 SER A C 1
ATOM 693 O O . SER A 1 93 ? 9.373 4.014 -26.124 1.00 82.50 93 SER A O 1
ATOM 695 N N . ASN A 1 94 ? 11.193 3.484 -24.880 1.00 81.81 94 ASN A N 1
ATOM 696 C CA . ASN A 1 94 ? 11.785 2.535 -25.817 1.00 81.81 94 ASN A CA 1
ATOM 697 C C . ASN A 1 94 ? 11.619 1.095 -25.298 1.00 81.81 94 ASN A C 1
ATOM 699 O O . ASN A 1 94 ? 10.993 0.265 -25.950 1.00 81.81 94 ASN A O 1
ATOM 703 N N . SER A 1 95 ? 12.098 0.821 -24.080 1.00 92.56 95 SER A N 1
ATOM 704 C CA . SER A 1 95 ? 11.995 -0.493 -23.431 1.00 92.56 95 SER A CA 1
ATOM 705 C C . SER A 1 95 ? 11.908 -0.370 -21.909 1.00 92.56 95 SER A C 1
ATOM 707 O O . SER A 1 95 ? 12.528 0.515 -21.319 1.00 92.56 95 SER A O 1
ATOM 709 N N . ILE A 1 96 ? 11.181 -1.284 -21.268 1.00 95.38 96 ILE A N 1
ATOM 710 C CA . ILE A 1 96 ? 11.212 -1.539 -19.825 1.00 95.38 96 ILE A CA 1
ATOM 711 C C . ILE A 1 96 ? 11.151 -3.056 -19.620 1.00 95.38 96 ILE A C 1
ATOM 713 O O . ILE A 1 96 ? 10.331 -3.724 -20.248 1.00 95.38 96 ILE A O 1
ATOM 717 N N . GLY A 1 97 ? 12.043 -3.623 -18.807 1.00 94.69 97 GLY A N 1
ATOM 718 C CA . GLY A 1 97 ? 12.160 -5.081 -18.719 1.00 94.69 97 GLY A CA 1
ATOM 719 C C . GLY A 1 97 ? 13.170 -5.587 -17.695 1.00 94.69 97 GLY A C 1
ATOM 720 O O . GLY A 1 97 ? 14.022 -4.842 -17.214 1.00 94.69 97 GLY A O 1
ATOM 721 N N . GLY A 1 98 ? 13.081 -6.878 -17.375 1.00 90.25 98 GLY A N 1
ATOM 722 C CA . GLY A 1 98 ? 14.077 -7.599 -16.578 1.00 90.25 98 GLY A CA 1
ATOM 723 C C . GLY A 1 98 ? 15.183 -8.203 -17.451 1.00 90.25 98 GLY A C 1
ATOM 724 O O . GLY A 1 98 ? 14.898 -8.811 -18.483 1.00 90.25 98 GLY A O 1
ATOM 725 N N . GLY A 1 99 ? 16.447 -8.071 -17.036 1.00 82.81 99 GLY A N 1
ATOM 72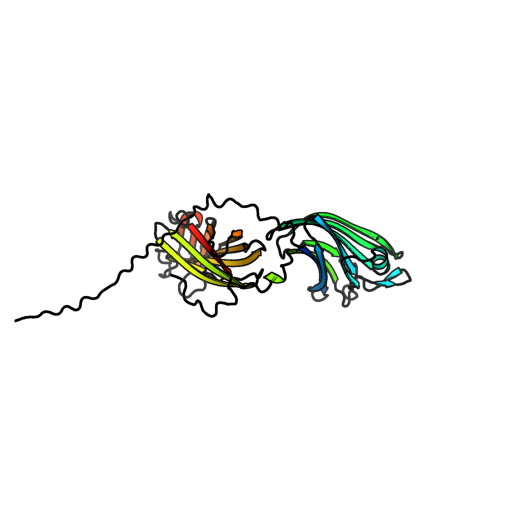6 C CA . GLY A 1 99 ? 17.601 -8.594 -17.783 1.00 82.81 99 GLY A CA 1
ATOM 727 C C . GLY A 1 99 ? 17.892 -7.858 -19.103 1.00 82.81 99 GLY A C 1
ATOM 728 O O . GLY A 1 99 ? 17.544 -6.692 -19.253 1.00 82.81 99 GLY A O 1
ATOM 729 N N . GLY A 1 100 ? 18.561 -8.529 -20.049 1.00 85.19 100 GLY A N 1
ATOM 730 C CA . GLY A 1 100 ? 18.952 -7.975 -21.358 1.00 85.19 100 GLY A CA 1
ATOM 731 C C . GLY A 1 100 ? 20.448 -7.668 -21.489 1.00 85.19 100 GLY A C 1
ATOM 732 O O . GLY A 1 100 ? 21.177 -7.626 -20.496 1.00 85.19 100 GLY A O 1
ATOM 733 N N . ASP A 1 101 ? 20.918 -7.476 -22.725 1.00 91.50 101 ASP A N 1
ATOM 734 C CA . ASP A 1 101 ? 22.279 -6.992 -22.968 1.00 91.50 101 ASP A CA 1
ATOM 735 C C . ASP A 1 101 ? 22.316 -5.478 -22.734 1.00 91.50 101 ASP A C 1
ATOM 737 O O . ASP A 1 101 ? 21.786 -4.690 -23.521 1.00 91.50 101 ASP A O 1
ATOM 741 N N . HIS A 1 102 ? 22.947 -5.072 -21.630 1.00 92.44 102 HIS A N 1
ATOM 742 C CA . HIS A 1 102 ? 23.126 -3.667 -21.266 1.00 92.44 102 HIS A CA 1
ATOM 743 C C . HIS A 1 102 ? 23.719 -2.873 -22.440 1.00 92.44 102 HIS A C 1
ATOM 745 O O . HIS A 1 102 ? 23.264 -1.769 -22.722 1.00 92.44 102 HIS A O 1
ATOM 751 N N . ARG A 1 103 ? 24.683 -3.429 -23.183 1.00 92.25 103 ARG A N 1
ATOM 752 C CA . ARG A 1 103 ? 25.316 -2.695 -24.282 1.00 92.25 103 ARG A CA 1
ATOM 753 C C . ARG A 1 103 ? 24.334 -2.398 -25.413 1.00 92.25 103 ARG A C 1
ATOM 755 O O . ARG A 1 103 ? 24.294 -1.266 -25.881 1.00 92.25 103 ARG A O 1
ATOM 762 N N . GLU A 1 104 ? 23.546 -3.386 -25.821 1.00 91.62 104 GLU A N 1
ATOM 763 C CA . GLU A 1 104 ? 22.542 -3.228 -26.879 1.00 91.62 104 GLU A CA 1
ATOM 764 C C . GLU A 1 104 ? 21.490 -2.179 -26.494 1.00 91.62 104 GLU A C 1
ATOM 766 O O . GLU A 1 104 ? 21.209 -1.257 -27.261 1.00 91.62 104 GLU A O 1
ATOM 771 N N . LEU A 1 105 ? 20.970 -2.269 -25.265 1.00 93.31 105 LEU A N 1
ATOM 772 C CA . LEU A 1 105 ? 20.005 -1.306 -24.736 1.00 93.31 105 LEU A CA 1
ATOM 773 C C . LEU A 1 105 ? 20.595 0.100 -24.661 1.00 93.31 105 LEU A C 1
ATOM 775 O O . LEU A 1 105 ? 19.910 1.080 -24.958 1.00 93.31 105 LEU A O 1
ATOM 779 N N . LEU A 1 106 ? 21.865 0.205 -24.275 1.00 92.75 106 LEU A N 1
ATOM 780 C CA . LEU A 1 106 ? 22.554 1.476 -24.185 1.00 92.75 106 LEU A CA 1
ATOM 781 C C . LEU A 1 106 ? 22.727 2.097 -25.569 1.00 92.75 106 LEU A C 1
ATOM 783 O O . LEU A 1 106 ? 22.418 3.275 -25.736 1.00 92.75 106 LEU A O 1
ATOM 787 N N . ASP A 1 107 ? 23.181 1.318 -26.553 1.00 91.12 107 ASP A N 1
ATOM 788 C CA . ASP A 1 107 ? 23.416 1.738 -27.941 1.00 91.12 107 ASP A CA 1
ATOM 789 C C . ASP A 1 107 ? 22.157 2.312 -28.611 1.00 91.12 107 ASP A C 1
ATOM 791 O O . ASP A 1 107 ? 22.260 3.309 -29.323 1.00 91.12 107 ASP A O 1
ATOM 795 N N . GLY A 1 108 ? 20.971 1.783 -28.298 1.00 90.81 108 GLY A N 1
ATOM 796 C CA . GLY A 1 108 ? 19.700 2.259 -28.857 1.00 90.81 108 GLY A CA 1
ATOM 797 C C . GLY A 1 108 ? 18.995 3.396 -28.104 1.00 90.81 108 GLY A C 1
ATOM 798 O O . GLY A 1 108 ? 17.971 3.881 -28.590 1.00 90.81 108 GLY A O 1
ATOM 799 N N . SER A 1 109 ? 19.487 3.815 -26.933 1.00 94.56 109 SER A N 1
ATOM 800 C CA . SER A 1 109 ? 18.718 4.669 -26.011 1.00 94.56 109 SER A CA 1
ATOM 801 C C . SER A 1 109 ? 19.376 6.015 -25.729 1.00 94.56 109 SER A C 1
ATOM 803 O O . SER A 1 109 ? 20.593 6.106 -25.541 1.00 94.56 109 SER A O 1
ATOM 805 N N . ALA A 1 110 ? 18.557 7.068 -25.659 1.00 94.44 110 ALA A N 1
ATOM 806 C CA . ALA A 1 110 ? 19.024 8.397 -25.258 1.00 94.44 110 ALA A CA 1
ATOM 807 C C . ALA A 1 110 ? 19.327 8.443 -23.756 1.00 94.44 110 ALA A C 1
ATOM 809 O O . ALA A 1 110 ? 20.349 8.994 -23.341 1.00 94.44 110 ALA A O 1
ATOM 810 N N . HIS A 1 111 ? 18.456 7.806 -22.968 1.00 96.00 111 HIS A N 1
ATOM 811 C CA . HIS A 1 111 ? 18.664 7.564 -21.551 1.00 96.00 111 HIS A CA 1
ATOM 812 C C . HIS A 1 111 ? 18.365 6.107 -21.201 1.00 96.00 111 HIS A C 1
ATOM 814 O O . HIS A 1 111 ? 17.340 5.559 -21.617 1.00 96.00 111 HIS A O 1
ATOM 820 N N . LEU A 1 112 ? 19.234 5.497 -20.399 1.00 97.38 112 LEU A N 1
ATOM 821 C CA . LEU A 1 112 ? 19.071 4.139 -19.886 1.00 97.38 112 LEU A CA 1
ATOM 822 C C . LEU A 1 112 ? 19.234 4.138 -18.368 1.00 97.38 112 LEU A C 1
ATOM 824 O O . LEU A 1 112 ? 20.281 4.530 -17.862 1.00 97.38 112 LEU A O 1
ATOM 828 N N . TRP A 1 113 ? 18.224 3.648 -17.658 1.00 97.81 113 TRP A N 1
ATOM 829 C CA . TRP A 1 113 ? 18.303 3.292 -16.249 1.00 97.81 113 TRP A CA 1
ATOM 830 C C . TRP A 1 113 ? 18.585 1.805 -16.134 1.00 97.81 113 TRP A C 1
ATOM 832 O O . TRP A 1 113 ? 17.838 0.990 -16.677 1.00 97.81 113 TRP A O 1
ATOM 842 N N . TRP A 1 114 ? 19.625 1.465 -15.383 1.00 97.75 114 TRP A N 1
ATOM 843 C CA . TRP A 1 114 ? 19.914 0.101 -14.969 1.00 97.75 114 TRP A CA 1
ATOM 844 C C . TRP A 1 114 ? 19.828 0.024 -13.451 1.00 97.75 114 TRP A C 1
ATOM 846 O O . TRP A 1 114 ? 20.470 0.815 -12.756 1.00 97.75 114 TRP A O 1
ATOM 856 N N . VAL A 1 115 ? 19.013 -0.893 -12.937 1.00 98.12 115 VAL A N 1
ATOM 857 C CA . VAL A 1 115 ? 18.780 -1.063 -11.503 1.00 98.12 115 VAL A CA 1
ATOM 858 C C . VAL A 1 115 ? 19.070 -2.508 -11.125 1.00 98.12 115 VAL A C 1
ATOM 860 O O . VAL A 1 115 ? 18.317 -3.414 -11.478 1.00 98.12 115 VAL A O 1
ATOM 863 N N . ASP A 1 116 ? 20.144 -2.718 -10.375 1.00 98.19 116 ASP A N 1
ATOM 864 C CA . ASP A 1 116 ? 20.445 -3.986 -9.727 1.00 98.19 116 ASP A CA 1
ATOM 865 C C . ASP A 1 116 ? 19.781 -4.012 -8.344 1.00 98.19 116 ASP A C 1
ATOM 867 O O . ASP A 1 116 ? 19.914 -3.080 -7.543 1.00 98.19 116 ASP A O 1
ATOM 871 N N . VAL A 1 117 ? 19.052 -5.088 -8.053 1.00 98.06 117 VAL A N 1
ATOM 872 C CA . VAL A 1 117 ? 18.272 -5.243 -6.821 1.00 98.06 117 VAL A CA 1
ATOM 873 C C . VAL A 1 117 ? 18.610 -6.568 -6.148 1.00 98.06 117 VAL A C 1
ATOM 875 O O . VAL A 1 117 ? 18.646 -7.610 -6.796 1.00 98.06 117 VAL A O 1
ATOM 878 N N . GLU A 1 118 ? 18.818 -6.534 -4.832 1.00 98.06 118 GLU A N 1
ATOM 879 C CA . GLU A 1 118 ? 18.852 -7.704 -3.949 1.00 98.06 118 GLU A CA 1
ATOM 880 C C . GLU A 1 118 ? 17.701 -7.626 -2.943 1.00 98.06 118 GLU A C 1
ATOM 882 O O . GLU A 1 118 ? 17.555 -6.611 -2.255 1.00 98.06 118 GLU A O 1
ATOM 887 N N . VAL A 1 119 ? 16.934 -8.706 -2.783 1.00 96.81 119 VAL A N 1
ATOM 888 C CA . VAL A 1 119 ? 15.956 -8.810 -1.688 1.00 96.81 119 VAL A CA 1
ATOM 889 C C . VAL A 1 119 ? 16.699 -9.199 -0.412 1.00 96.81 119 VAL A C 1
ATOM 891 O O . VAL A 1 119 ? 17.090 -10.347 -0.230 1.00 96.81 119 VAL A O 1
ATOM 894 N N . VAL A 1 120 ? 16.923 -8.258 0.498 1.00 96.25 120 VAL A N 1
ATOM 895 C CA . VAL A 1 120 ? 17.698 -8.496 1.728 1.00 96.25 120 VAL A CA 1
ATOM 896 C C . VAL A 1 120 ? 16.880 -9.280 2.751 1.00 96.25 120 VAL A C 1
ATOM 898 O O . VAL A 1 120 ? 17.380 -10.226 3.371 1.00 96.25 120 VAL A O 1
ATOM 901 N N . GLU A 1 121 ? 15.628 -8.874 2.933 1.00 92.19 121 GLU A N 1
ATOM 902 C CA . GLU A 1 121 ? 14.663 -9.488 3.839 1.00 92.19 121 GLU A CA 1
ATOM 903 C C . GLU A 1 121 ? 13.255 -9.232 3.301 1.00 92.19 121 GLU A C 1
ATOM 905 O O . GLU A 1 121 ? 12.963 -8.145 2.807 1.00 92.19 121 GLU A O 1
ATOM 910 N N . ALA A 1 122 ? 12.381 -10.229 3.407 1.00 88.75 122 ALA A N 1
ATOM 911 C CA . ALA A 1 122 ? 10.982 -10.098 3.039 1.00 88.75 122 ALA A CA 1
ATOM 912 C C . ALA A 1 122 ? 10.096 -10.654 4.153 1.00 88.75 122 ALA A C 1
ATOM 914 O O . ALA A 1 122 ? 10.309 -11.746 4.689 1.00 88.75 122 ALA A O 1
ATOM 915 N N . THR A 1 123 ? 9.101 -9.853 4.501 1.00 82.38 123 THR A N 1
ATOM 916 C CA . THR A 1 123 ? 7.976 -10.182 5.366 1.00 82.38 123 THR A CA 1
ATOM 917 C C . THR A 1 123 ? 6.725 -9.602 4.720 1.00 82.38 123 THR A C 1
ATOM 919 O O . THR A 1 123 ? 6.811 -8.683 3.908 1.00 82.38 123 THR A O 1
ATOM 922 N N . THR A 1 124 ? 5.555 -10.051 5.145 1.00 70.94 124 THR A N 1
ATOM 923 C CA . THR A 1 124 ? 4.261 -9.519 4.694 1.00 70.94 124 THR A CA 1
ATOM 924 C C . THR A 1 124 ? 4.040 -8.029 5.014 1.00 70.94 124 THR A C 1
ATOM 926 O O . THR A 1 124 ? 3.165 -7.398 4.436 1.00 70.94 124 THR A O 1
ATOM 929 N N . GLN A 1 125 ? 4.845 -7.431 5.901 1.00 72.56 125 GLN A N 1
ATOM 930 C CA . GLN A 1 125 ? 4.815 -5.993 6.215 1.00 72.56 125 GLN A CA 1
ATOM 931 C C . GLN A 1 125 ? 5.874 -5.178 5.491 1.00 72.56 125 GLN A C 1
ATOM 933 O O . GLN A 1 125 ? 5.736 -3.968 5.350 1.00 72.56 125 GLN A O 1
ATOM 938 N N . ARG A 1 126 ? 6.998 -5.816 5.196 1.00 88.38 126 ARG A N 1
ATOM 939 C CA . ARG A 1 126 ? 8.256 -5.132 4.961 1.00 88.38 126 ARG A CA 1
ATOM 940 C C . ARG A 1 126 ? 9.073 -5.946 3.995 1.00 88.38 126 ARG A C 1
ATOM 942 O O . ARG A 1 126 ? 9.442 -7.079 4.304 1.00 88.38 126 ARG A O 1
ATOM 949 N N . ILE A 1 127 ? 9.440 -5.303 2.905 1.00 92.94 127 ILE A N 1
ATOM 950 C CA . ILE A 1 127 ? 10.406 -5.797 1.948 1.00 92.94 127 ILE A CA 1
ATOM 951 C C . ILE A 1 127 ? 11.596 -4.844 1.999 1.00 92.94 127 ILE A C 1
ATOM 953 O O . ILE A 1 127 ? 11.482 -3.646 1.742 1.00 92.94 127 ILE A O 1
ATOM 957 N N . GLU A 1 128 ? 12.746 -5.370 2.398 1.00 96.81 128 GLU A N 1
ATOM 958 C CA . GLU A 1 128 ? 14.007 -4.645 2.387 1.00 96.81 128 GLU A CA 1
ATOM 959 C C . GLU A 1 128 ? 14.778 -4.994 1.121 1.00 96.81 128 GLU A C 1
ATOM 961 O O . GLU A 1 128 ? 15.115 -6.156 0.886 1.00 96.81 128 GLU A O 1
ATOM 966 N N . LEU A 1 129 ? 15.077 -3.974 0.322 1.00 97.75 129 LEU A N 1
ATOM 967 C CA . LEU A 1 129 ? 15.819 -4.105 -0.923 1.00 97.75 129 LEU A CA 1
ATOM 968 C C . LEU A 1 129 ? 17.149 -3.367 -0.804 1.00 97.75 129 LEU A C 1
ATOM 970 O O . LEU A 1 129 ? 17.179 -2.192 -0.435 1.00 97.75 129 LEU A O 1
ATOM 974 N N . ALA A 1 130 ? 18.247 -4.024 -1.161 1.00 98.38 130 ALA A N 1
ATOM 975 C CA . ALA A 1 130 ? 19.491 -3.330 -1.461 1.00 98.38 130 ALA A CA 1
ATOM 976 C C . ALA A 1 130 ? 19.503 -3.027 -2.958 1.00 98.38 130 ALA A C 1
ATOM 978 O O . ALA A 1 130 ? 19.443 -3.944 -3.774 1.00 98.38 130 ALA A O 1
ATOM 979 N N . ILE A 1 131 ? 19.559 -1.743 -3.300 1.00 98.00 131 ILE A N 1
ATOM 980 C CA . ILE A 1 131 ? 19.528 -1.271 -4.681 1.00 98.00 131 ILE A CA 1
ATOM 981 C C . ILE A 1 131 ? 20.834 -0.569 -5.041 1.00 98.00 131 ILE A C 1
ATOM 983 O O . ILE A 1 131 ? 21.385 0.204 -4.247 1.00 98.00 131 ILE A O 1
ATOM 987 N N . ASP A 1 132 ? 21.297 -0.827 -6.254 1.00 98.31 132 ASP A N 1
ATOM 988 C CA . ASP A 1 132 ? 22.359 -0.096 -6.933 1.00 98.31 132 ASP A CA 1
ATOM 989 C C . ASP A 1 132 ? 21.828 0.291 -8.311 1.00 98.31 132 ASP A C 1
ATOM 991 O O . ASP A 1 132 ? 21.297 -0.554 -9.030 1.00 98.31 132 ASP A O 1
ATOM 995 N N . TRP A 1 133 ? 21.863 1.571 -8.653 1.00 97.81 133 TRP A N 1
ATOM 996 C CA . TRP A 1 133 ? 21.307 2.033 -9.913 1.00 97.81 133 TRP A CA 1
ATOM 997 C C . TRP A 1 133 ? 22.158 3.113 -10.544 1.00 97.81 133 TRP A C 1
ATOM 999 O O . TRP A 1 133 ? 22.794 3.919 -9.862 1.00 97.81 133 TRP A O 1
ATOM 1009 N N . ASN A 1 134 ? 22.100 3.168 -11.866 1.00 97.88 134 ASN A N 1
ATOM 1010 C CA . ASN A 1 134 ? 22.680 4.239 -12.652 1.00 97.88 134 ASN A CA 1
ATOM 1011 C C . ASN A 1 134 ? 21.732 4.654 -13.779 1.00 97.88 134 ASN A C 1
ATOM 1013 O O . ASN A 1 134 ? 20.884 3.884 -14.230 1.00 97.88 134 ASN A O 1
ATOM 1017 N N . ARG A 1 135 ? 21.863 5.912 -14.191 1.00 97.75 135 ARG A N 1
ATOM 1018 C CA . ARG A 1 135 ? 21.302 6.451 -15.420 1.00 97.75 135 ARG A CA 1
ATOM 1019 C C . ARG A 1 135 ? 22.447 6.831 -16.338 1.00 97.75 135 ARG A C 1
ATOM 1021 O O . ARG A 1 135 ? 23.287 7.656 -15.971 1.00 97.75 135 ARG A O 1
ATOM 1028 N N . HIS A 1 136 ? 22.445 6.269 -17.533 1.00 97.44 136 HIS A N 1
ATOM 1029 C CA . HIS A 1 136 ? 23.293 6.691 -18.630 1.00 97.44 136 HIS A CA 1
ATOM 1030 C C . HIS A 1 136 ? 22.545 7.680 -19.519 1.00 97.44 136 HIS A C 1
ATOM 1032 O O . HIS A 1 136 ? 21.410 7.401 -19.891 1.00 97.44 136 HIS A O 1
ATOM 1038 N N . ASP A 1 137 ? 23.198 8.782 -19.885 1.00 95.88 137 ASP A N 1
ATOM 1039 C CA . ASP A 1 137 ? 22.699 9.757 -20.860 1.00 95.88 137 ASP A CA 1
ATOM 1040 C C . ASP A 1 137 ? 23.658 9.805 -22.061 1.00 95.88 137 ASP A C 1
ATOM 1042 O O . ASP A 1 137 ? 24.864 9.565 -21.917 1.00 95.88 137 ASP A O 1
ATOM 1046 N N . ARG A 1 138 ? 23.137 10.158 -23.239 1.00 92.50 138 ARG A N 1
ATOM 1047 C CA . ARG A 1 138 ? 23.955 10.517 -24.406 1.00 92.50 138 ARG A CA 1
ATOM 1048 C C . ARG A 1 138 ? 24.447 11.960 -24.301 1.00 92.50 138 ARG A C 1
ATOM 1050 O O . ARG A 1 138 ? 23.693 12.851 -23.917 1.00 92.50 138 ARG A O 1
ATOM 1057 N N . ASP A 1 139 ? 25.722 12.184 -24.606 1.00 87.50 139 ASP A N 1
ATOM 1058 C CA . ASP A 1 139 ? 26.277 13.528 -24.789 1.00 87.50 139 ASP A CA 1
ATOM 1059 C C . ASP A 1 139 ? 26.089 14.040 -26.229 1.00 87.50 139 ASP A C 1
ATOM 1061 O O . ASP A 1 139 ? 25.630 13.310 -27.108 1.00 87.50 139 ASP A O 1
ATOM 1065 N N . ASP A 1 140 ? 26.467 15.297 -26.481 1.00 83.62 140 ASP A N 1
ATOM 1066 C CA . ASP A 1 140 ? 26.348 15.935 -27.804 1.00 83.62 140 ASP A CA 1
ATOM 1067 C C . ASP A 1 140 ? 27.185 15.241 -28.894 1.00 83.62 140 ASP A C 1
ATOM 1069 O O . ASP A 1 140 ? 26.947 15.433 -30.085 1.00 83.62 140 ASP A O 1
ATOM 1073 N N . ALA A 1 141 ? 28.182 14.445 -28.498 1.00 84.69 141 ALA A N 1
ATOM 1074 C CA . ALA A 1 141 ? 29.010 13.647 -29.396 1.00 84.69 141 ALA A CA 1
ATOM 1075 C C . ALA A 1 141 ? 28.462 12.217 -29.584 1.00 84.69 141 ALA A C 1
ATOM 1077 O O . ALA A 1 141 ? 29.116 11.393 -30.225 1.00 84.69 141 ALA A O 1
ATOM 1078 N N . GLY A 1 142 ? 27.283 11.915 -29.030 1.00 84.00 142 GLY A N 1
ATOM 1079 C CA . GLY A 1 142 ? 26.638 10.609 -29.097 1.00 84.00 142 GLY A CA 1
ATOM 1080 C C . GLY A 1 142 ? 27.268 9.556 -28.183 1.00 84.00 142 GLY A C 1
ATOM 1081 O O . GLY A 1 142 ? 26.881 8.388 -28.254 1.00 84.00 142 GLY A O 1
ATOM 1082 N N . ASN A 1 143 ? 28.215 9.908 -27.309 1.00 89.31 143 ASN A N 1
ATOM 1083 C CA . ASN A 1 143 ? 28.805 8.958 -26.368 1.00 89.31 143 ASN A CA 1
ATOM 1084 C C . ASN A 1 143 ? 27.888 8.767 -25.160 1.00 89.31 143 ASN A C 1
ATOM 1086 O O . ASN A 1 143 ? 27.269 9.709 -24.667 1.00 89.31 143 ASN A O 1
ATOM 1090 N N . SER A 1 144 ? 27.825 7.538 -24.651 1.00 91.62 144 SER A N 1
ATOM 1091 C CA . SER A 1 144 ? 27.171 7.267 -23.372 1.00 91.62 144 SER A CA 1
ATOM 1092 C C . SER A 1 144 ? 28.066 7.694 -22.211 1.00 91.62 144 SER A C 1
ATOM 1094 O O . SER A 1 144 ? 29.260 7.384 -22.185 1.00 91.62 144 SER A O 1
ATOM 1096 N N . ARG A 1 145 ? 27.469 8.345 -21.213 1.00 94.94 145 ARG A N 1
ATOM 1097 C CA . ARG A 1 145 ? 28.097 8.644 -19.922 1.00 94.94 145 ARG A CA 1
ATOM 1098 C C . ARG A 1 145 ? 27.136 8.348 -18.779 1.00 94.94 145 ARG A C 1
ATOM 1100 O O . ARG A 1 145 ? 25.935 8.560 -18.913 1.00 94.94 145 ARG A O 1
ATOM 1107 N N . VAL A 1 146 ? 27.666 7.934 -17.629 1.00 96.81 146 VAL A N 1
ATOM 1108 C CA . VAL A 1 146 ? 26.877 7.865 -16.391 1.00 96.81 146 VAL A CA 1
ATOM 1109 C C . VAL A 1 146 ? 26.529 9.293 -15.978 1.00 96.81 146 VAL A C 1
ATOM 1111 O O . VAL A 1 146 ? 27.408 10.103 -15.682 1.00 96.81 146 VAL A O 1
ATOM 1114 N N . ALA A 1 147 ? 25.245 9.624 -16.010 1.00 95.75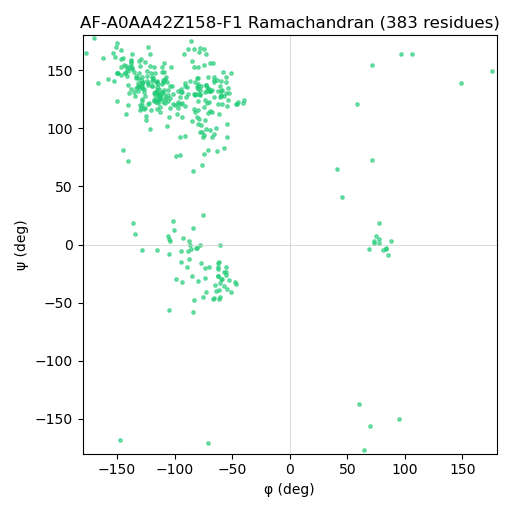 147 ALA A N 1
ATOM 1115 C CA . ALA A 1 147 ? 24.729 10.935 -15.649 1.00 95.75 147 ALA A CA 1
ATOM 1116 C C . ALA A 1 147 ? 24.301 11.006 -14.184 1.00 95.75 147 ALA A C 1
ATOM 1118 O O . ALA A 1 147 ? 24.416 12.060 -13.556 1.00 95.75 147 ALA A O 1
ATOM 1119 N N . ARG A 1 148 ? 23.819 9.888 -13.636 1.00 96.62 148 ARG A N 1
ATOM 1120 C CA . ARG A 1 148 ? 23.429 9.773 -12.234 1.00 96.62 148 ARG A CA 1
ATOM 1121 C C . ARG A 1 148 ? 23.635 8.345 -11.753 1.00 96.62 148 ARG A C 1
ATOM 1123 O O . ARG A 1 148 ? 23.461 7.412 -12.523 1.00 96.62 148 ARG A O 1
ATOM 1130 N N . GLU A 1 149 ? 23.980 8.179 -10.486 1.00 97.06 149 GLU A N 1
ATOM 1131 C CA . GLU A 1 149 ? 24.090 6.869 -9.848 1.00 97.06 149 GLU A CA 1
ATOM 1132 C C . GLU A 1 149 ? 23.677 6.950 -8.378 1.00 97.06 149 GLU A C 1
ATOM 1134 O O . GLU A 1 149 ? 23.653 8.032 -7.777 1.00 97.06 149 GLU A O 1
ATOM 1139 N N . GLY A 1 150 ? 23.331 5.810 -7.791 1.00 96.50 150 GLY A N 1
ATOM 1140 C CA . GLY A 1 150 ? 22.994 5.738 -6.383 1.00 96.50 150 GLY A CA 1
ATOM 1141 C C . GLY A 1 150 ? 22.944 4.315 -5.855 1.00 96.50 150 GLY A C 1
ATOM 1142 O O . GLY A 1 150 ? 22.361 3.426 -6.461 1.00 96.50 150 GLY A O 1
ATOM 1143 N N . ARG A 1 151 ? 23.470 4.137 -4.643 1.00 97.94 151 ARG A N 1
ATOM 1144 C CA . ARG A 1 151 ? 23.417 2.875 -3.907 1.00 97.94 151 ARG A CA 1
ATOM 1145 C C . ARG A 1 151 ? 22.814 3.088 -2.530 1.00 97.94 151 ARG A C 1
ATOM 1147 O O . ARG A 1 151 ? 23.257 3.966 -1.788 1.00 97.94 151 ARG A O 1
ATOM 1154 N N . ARG A 1 152 ? 21.800 2.300 -2.179 1.00 97.19 152 ARG A N 1
ATOM 1155 C CA . ARG A 1 152 ? 21.126 2.396 -0.876 1.00 97.19 152 ARG A CA 1
ATOM 1156 C C . ARG A 1 152 ? 20.330 1.143 -0.554 1.00 97.19 152 ARG A C 1
ATOM 1158 O O . ARG A 1 152 ? 19.937 0.397 -1.440 1.00 97.19 152 ARG A O 1
ATOM 1165 N N . THR A 1 153 ? 20.036 0.977 0.724 1.00 97.75 153 THR A N 1
ATOM 1166 C CA . THR A 1 153 ? 18.997 0.059 1.180 1.00 97.75 153 THR A CA 1
ATOM 1167 C C . THR A 1 153 ? 17.696 0.833 1.326 1.00 97.75 153 THR A C 1
ATOM 1169 O O . THR A 1 153 ? 17.684 1.910 1.925 1.00 97.75 153 THR A O 1
ATOM 1172 N N . ILE A 1 154 ? 16.616 0.299 0.770 1.00 96.94 154 ILE A N 1
ATOM 1173 C CA . ILE A 1 154 ? 15.266 0.839 0.911 1.00 96.94 154 ILE A CA 1
ATOM 1174 C C . ILE A 1 154 ? 14.388 -0.181 1.619 1.00 96.94 154 ILE A C 1
ATOM 1176 O O . ILE A 1 154 ? 14.577 -1.389 1.494 1.00 96.94 154 ILE A O 1
ATOM 1180 N N . VAL A 1 155 ? 13.440 0.329 2.391 1.00 96.12 155 VAL A N 1
ATOM 1181 C CA . VAL A 1 155 ? 12.473 -0.473 3.127 1.00 96.12 155 VAL A CA 1
ATOM 1182 C C . VAL A 1 155 ? 11.103 -0.060 2.626 1.00 96.12 155 VAL A C 1
ATOM 1184 O O . VAL A 1 155 ? 10.731 1.104 2.768 1.00 96.12 155 VAL A O 1
ATOM 1187 N N . LEU A 1 156 ? 10.406 -1.002 2.004 1.00 93.81 156 LEU A N 1
ATOM 1188 C CA . LEU A 1 156 ? 9.085 -0.805 1.430 1.00 93.81 156 LEU A CA 1
ATOM 1189 C C . LEU A 1 156 ? 8.069 -1.581 2.252 1.00 93.81 156 LEU A C 1
ATOM 1191 O O . LEU A 1 156 ? 8.272 -2.762 2.541 1.00 93.81 156 LEU A O 1
ATOM 1195 N N . GLU A 1 157 ? 6.977 -0.923 2.616 1.00 87.56 157 GLU A N 1
ATOM 1196 C CA . GLU A 1 157 ? 5.738 -1.635 2.900 1.00 87.56 157 GLU A CA 1
ATOM 1197 C C . GLU A 1 157 ? 5.179 -2.208 1.589 1.00 87.56 157 GLU A C 1
ATOM 1199 O O . GLU A 1 157 ? 5.499 -1.744 0.494 1.00 87.56 157 GLU A O 1
ATOM 1204 N N . GLU A 1 158 ? 4.364 -3.251 1.674 1.00 72.50 158 GLU A N 1
ATOM 1205 C CA . GLU A 1 158 ? 3.716 -3.799 0.484 1.00 72.50 158 GLU A CA 1
ATOM 1206 C C . GLU A 1 158 ? 2.818 -2.741 -0.182 1.00 72.50 158 GLU A C 1
ATOM 1208 O O . GLU A 1 158 ? 2.107 -2.020 0.514 1.00 72.50 158 GLU A O 1
ATOM 1213 N N . GLU A 1 159 ? 2.872 -2.650 -1.517 1.00 72.19 159 GLU A N 1
ATOM 1214 C CA . GLU A 1 159 ? 2.267 -1.585 -2.350 1.00 72.19 159 GLU A CA 1
ATOM 1215 C C . GLU A 1 159 ? 2.917 -0.196 -2.211 1.00 72.19 159 GLU A C 1
ATOM 1217 O O . GLU A 1 159 ? 2.572 0.727 -2.951 1.00 72.19 159 GLU A O 1
ATOM 1222 N N . GLN A 1 160 ? 3.902 -0.027 -1.326 1.00 89.12 160 GLN A N 1
ATOM 1223 C CA . GLN A 1 160 ? 4.685 1.199 -1.285 1.00 89.12 160 GLN A CA 1
ATOM 1224 C C . GLN A 1 160 ? 5.636 1.253 -2.484 1.00 89.12 160 GLN A C 1
ATOM 1226 O O . GLN A 1 160 ? 6.308 0.277 -2.829 1.00 89.12 160 GLN A O 1
ATOM 1231 N N . SER A 1 161 ? 5.734 2.433 -3.091 1.00 93.06 161 SER A N 1
ATOM 1232 C CA . SER A 1 161 ? 6.721 2.726 -4.120 1.00 93.06 161 SER A CA 1
ATOM 1233 C C . SER A 1 161 ? 7.791 3.684 -3.605 1.00 93.06 161 SER A C 1
ATOM 1235 O O . SER A 1 161 ? 7.599 4.447 -2.651 1.00 93.06 161 SER A O 1
ATOM 1237 N N . HIS A 1 162 ? 8.954 3.637 -4.241 1.00 96.31 162 HIS A N 1
ATOM 1238 C CA . HIS A 1 162 ? 10.080 4.494 -3.926 1.00 96.31 162 HIS A CA 1
ATOM 1239 C C . HIS A 1 162 ? 10.702 5.062 -5.189 1.00 96.31 162 HIS A C 1
ATOM 1241 O O . HIS A 1 162 ? 11.073 4.332 -6.105 1.00 96.31 162 HIS A O 1
ATOM 1247 N N . VAL A 1 163 ? 10.850 6.384 -5.223 1.00 97.00 163 VAL A N 1
ATOM 1248 C CA . VAL A 1 163 ? 11.408 7.085 -6.379 1.00 97.00 163 VAL A CA 1
ATOM 1249 C C . VAL A 1 163 ? 12.901 6.784 -6.513 1.00 97.00 163 VAL A C 1
ATOM 1251 O O . VAL A 1 163 ? 13.705 7.058 -5.610 1.00 97.00 163 VAL A O 1
ATOM 1254 N N . ILE A 1 164 ? 13.278 6.259 -7.676 1.00 95.69 164 ILE A N 1
ATOM 1255 C CA . ILE A 1 164 ? 14.668 6.020 -8.065 1.00 95.69 164 ILE A CA 1
ATOM 1256 C C . ILE A 1 164 ? 15.263 7.295 -8.649 1.00 95.69 164 ILE A C 1
ATOM 1258 O O . ILE A 1 164 ? 16.226 7.831 -8.099 1.00 95.69 164 ILE A O 1
ATOM 1262 N N . ASP A 1 165 ? 14.646 7.807 -9.709 1.00 97.31 165 ASP A N 1
ATOM 1263 C CA . ASP A 1 165 ? 15.129 8.963 -10.450 1.00 97.31 165 ASP A CA 1
ATOM 1264 C C . ASP A 1 165 ? 13.976 9.723 -11.117 1.00 97.31 165 ASP A C 1
ATOM 1266 O O . ASP A 1 165 ? 12.876 9.198 -11.303 1.00 97.31 165 ASP A O 1
ATOM 1270 N N . PHE A 1 166 ? 14.262 10.968 -11.478 1.00 96.06 166 PHE A N 1
ATOM 1271 C CA . PHE A 1 166 ? 13.391 11.878 -12.202 1.00 96.06 166 PHE A CA 1
ATOM 1272 C C . PHE A 1 166 ? 14.210 12.564 -13.298 1.00 96.06 166 PHE A C 1
ATOM 1274 O O . PHE A 1 166 ? 15.306 13.068 -13.034 1.00 96.06 166 PHE A O 1
ATOM 1281 N N . LEU A 1 167 ? 13.679 12.582 -14.517 1.00 94.62 167 LEU A N 1
ATOM 1282 C CA . LEU A 1 167 ? 14.272 13.263 -15.660 1.00 94.62 167 LEU A CA 1
ATOM 1283 C C . LEU A 1 167 ? 13.277 14.268 -16.232 1.00 94.62 167 LEU A C 1
ATOM 1285 O O . LEU A 1 167 ? 12.201 13.898 -16.699 1.00 94.62 167 LEU A O 1
ATOM 1289 N N . GLU A 1 168 ? 13.697 15.524 -16.247 1.00 91.56 168 GLU A N 1
ATOM 1290 C CA . GLU A 1 168 ? 13.048 16.630 -16.940 1.00 91.56 168 GLU A CA 1
ATOM 1291 C C . GLU A 1 168 ? 14.086 17.200 -17.912 1.00 91.56 168 GLU A C 1
ATOM 1293 O O . GLU A 1 168 ? 15.037 17.857 -17.478 1.00 91.56 168 GLU A O 1
ATOM 1298 N N . PRO A 1 169 ? 14.017 16.835 -19.200 1.00 81.62 169 PRO A N 1
ATOM 1299 C CA . PRO A 1 169 ? 14.961 17.315 -20.185 1.00 81.62 169 PRO A CA 1
ATOM 1300 C C . PRO A 1 169 ? 14.648 18.767 -20.533 1.00 81.62 169 PRO A C 1
ATOM 1302 O O . PRO A 1 169 ? 13.507 19.216 -20.448 1.00 81.62 169 PRO A O 1
ATOM 1305 N N . ASP A 1 170 ? 15.677 19.479 -20.977 1.00 82.88 170 ASP A N 1
ATOM 1306 C CA . ASP A 1 170 ? 15.557 20.840 -21.494 1.00 82.88 170 ASP A CA 1
ATOM 1307 C C . ASP A 1 170 ? 14.975 20.802 -22.915 1.00 82.88 170 ASP A C 1
ATOM 1309 O O . ASP A 1 170 ? 15.665 20.988 -23.917 1.00 82.88 170 ASP A O 1
ATOM 1313 N N . VAL A 1 171 ? 13.701 20.424 -23.004 1.00 73.62 171 VAL A N 1
ATOM 1314 C CA . VAL A 1 171 ? 12.917 20.436 -24.236 1.00 73.62 171 VAL A CA 1
ATOM 1315 C C . VAL A 1 171 ? 11.874 21.531 -24.136 1.00 73.62 171 VAL A C 1
ATOM 1317 O O . VAL A 1 171 ? 11.244 21.719 -23.095 1.00 73.62 171 VAL A O 1
ATOM 1320 N N . ASP A 1 172 ? 11.667 22.241 -25.241 1.00 75.25 172 ASP A N 1
ATOM 1321 C CA . ASP A 1 172 ? 10.527 23.140 -25.371 1.00 75.25 172 ASP A CA 1
ATOM 1322 C C . ASP A 1 172 ? 9.240 22.344 -25.059 1.00 75.25 172 ASP A C 1
ATOM 1324 O O . ASP A 1 172 ? 9.014 21.309 -25.695 1.00 75.25 172 ASP A O 1
ATOM 1328 N N . PRO A 1 173 ? 8.401 22.769 -24.096 1.00 74.50 173 PRO A N 1
ATOM 1329 C CA . PRO A 1 173 ? 7.143 22.098 -23.777 1.00 74.50 173 PRO A CA 1
ATOM 1330 C C . PRO A 1 173 ? 6.231 21.886 -24.992 1.00 74.50 173 PRO A C 1
ATOM 1332 O O . PRO A 1 173 ? 5.495 20.900 -25.037 1.00 74.50 173 PRO A O 1
ATOM 1335 N N . GLU A 1 174 ? 6.290 22.771 -25.993 1.00 70.88 174 GLU A N 1
ATOM 1336 C CA . GLU A 1 174 ? 5.549 22.609 -27.249 1.00 70.88 174 GLU A CA 1
ATOM 1337 C C . GLU A 1 174 ? 6.162 21.514 -28.144 1.00 70.88 174 GLU A C 1
ATOM 1339 O O . GLU A 1 174 ? 5.443 20.834 -28.881 1.00 70.88 174 GLU A O 1
ATOM 1344 N N . ALA A 1 175 ? 7.477 21.288 -28.038 1.00 65.44 175 ALA A N 1
ATOM 1345 C CA . ALA A 1 175 ? 8.223 20.249 -28.751 1.00 65.44 175 ALA A CA 1
ATOM 1346 C C . ALA A 1 175 ? 8.285 18.901 -28.008 1.00 65.44 175 ALA A C 1
ATOM 1348 O O . ALA A 1 175 ? 8.512 17.874 -28.646 1.00 65.44 175 ALA A O 1
ATOM 1349 N N . ALA A 1 176 ? 8.035 18.876 -26.692 1.00 65.94 176 ALA A N 1
ATOM 1350 C CA . ALA A 1 176 ? 7.954 17.664 -25.866 1.00 65.94 176 ALA A CA 1
ATOM 1351 C C . ALA A 1 176 ? 6.918 16.648 -26.398 1.00 65.94 176 ALA A C 1
ATOM 1353 O O . ALA A 1 176 ? 6.983 15.444 -26.123 1.00 65.94 176 ALA A O 1
ATOM 1354 N N . GLY A 1 177 ? 5.984 17.128 -27.227 1.00 66.62 177 GLY A N 1
ATOM 1355 C CA . GLY A 1 177 ? 5.138 16.295 -28.066 1.00 66.62 177 GLY A CA 1
ATOM 1356 C C . GLY A 1 177 ? 4.285 15.322 -27.253 1.00 66.62 177 GLY A C 1
ATOM 1357 O O . GLY A 1 177 ? 3.692 15.675 -26.237 1.00 66.62 177 GLY A O 1
ATOM 1358 N N . ARG A 1 178 ? 4.186 14.074 -27.725 1.00 75.50 178 ARG A N 1
ATOM 1359 C CA . ARG A 1 178 ? 3.325 13.028 -27.133 1.00 75.50 178 ARG A CA 1
ATOM 1360 C C . ARG A 1 178 ? 3.969 12.257 -25.978 1.00 75.50 178 ARG A C 1
ATOM 1362 O O . ARG A 1 178 ? 3.325 11.369 -25.423 1.00 75.50 178 ARG A O 1
ATOM 1369 N N . CYS A 1 179 ? 5.231 12.531 -25.663 1.00 83.88 179 CYS A N 1
ATOM 1370 C CA . CYS A 1 179 ? 6.034 11.651 -24.814 1.00 83.88 179 CYS A CA 1
ATOM 1371 C C . CYS A 1 179 ? 6.225 12.151 -23.379 1.00 83.88 179 CYS A C 1
ATOM 1373 O O . CYS A 1 179 ? 6.838 11.463 -22.563 1.00 83.88 179 CYS A O 1
ATOM 1375 N N . GLY A 1 180 ? 5.588 13.278 -23.059 1.00 87.19 180 GLY A N 1
ATOM 1376 C CA . GLY A 1 180 ? 5.562 13.880 -21.734 1.00 87.19 180 GLY A CA 1
ATOM 1377 C C . GLY A 1 180 ? 6.612 14.972 -21.569 1.00 87.19 180 GLY A C 1
ATOM 1378 O O . GLY A 1 180 ? 7.535 15.089 -22.365 1.00 87.19 180 GLY A O 1
ATOM 1379 N N . LEU A 1 181 ? 6.443 15.779 -20.526 1.00 90.31 181 LEU A N 1
ATOM 1380 C CA . LEU A 1 181 ? 7.373 16.830 -20.103 1.00 90.31 181 LEU A CA 1
ATOM 1381 C C . LEU A 1 181 ? 8.487 16.284 -19.207 1.00 90.31 181 LEU A C 1
ATOM 1383 O O . LEU A 1 181 ? 9.572 16.846 -19.128 1.00 90.31 181 LEU A O 1
ATOM 1387 N N . ASN A 1 182 ? 8.205 15.193 -18.501 1.00 92.88 182 ASN A N 1
ATOM 1388 C CA . ASN A 1 182 ? 9.152 14.536 -17.617 1.00 92.88 182 ASN A CA 1
ATOM 1389 C C . ASN A 1 182 ? 8.822 13.054 -17.473 1.00 92.88 182 ASN A C 1
ATOM 1391 O O . ASN A 1 182 ? 7.717 12.601 -17.794 1.00 92.88 182 ASN A O 1
ATOM 1395 N N . VAL A 1 183 ? 9.797 12.319 -16.951 1.00 94.69 183 VAL A N 1
ATOM 1396 C CA . VAL A 1 183 ? 9.673 10.913 -16.580 1.00 94.69 183 VAL A CA 1
ATOM 1397 C C . VAL A 1 183 ? 10.136 10.725 -15.142 1.00 94.69 183 VAL A C 1
ATOM 1399 O O . VAL A 1 183 ? 11.135 11.294 -14.705 1.00 94.69 183 VAL A O 1
ATOM 1402 N N . LEU A 1 184 ? 9.409 9.886 -14.416 1.00 96.00 184 LEU A N 1
ATOM 1403 C CA . LEU A 1 184 ? 9.709 9.472 -13.056 1.00 96.00 184 LEU A CA 1
ATOM 1404 C C . LEU A 1 184 ? 9.731 7.945 -13.011 1.00 96.00 184 LEU A C 1
ATOM 1406 O O . LEU A 1 184 ? 8.785 7.302 -13.469 1.00 96.00 184 LEU A O 1
ATOM 1410 N N . TYR A 1 185 ? 10.780 7.381 -12.419 1.00 96.88 185 TYR A N 1
ATOM 1411 C CA . TYR A 1 185 ? 10.862 5.947 -12.165 1.00 96.88 185 TYR A CA 1
ATOM 1412 C C . TYR A 1 185 ? 10.682 5.651 -10.688 1.00 96.88 185 TYR A C 1
ATOM 1414 O O . TYR A 1 185 ? 11.383 6.194 -9.828 1.00 96.88 185 TYR A O 1
ATOM 1422 N N . GLU A 1 186 ? 9.748 4.757 -10.412 1.00 97.75 186 GLU A N 1
ATOM 1423 C CA . GLU A 1 186 ? 9.440 4.273 -9.079 1.00 97.75 186 GLU A CA 1
ATOM 1424 C C . GLU A 1 186 ? 9.684 2.772 -9.015 1.00 97.75 186 GLU A C 1
ATOM 1426 O O . GLU A 1 186 ? 9.408 2.045 -9.965 1.00 97.75 186 GLU A O 1
ATOM 1431 N N . LEU A 1 187 ? 10.201 2.315 -7.884 1.00 96.94 187 LEU A N 1
ATOM 1432 C CA . LEU A 1 187 ? 10.419 0.909 -7.602 1.00 96.94 187 LEU A CA 1
ATOM 1433 C C . LEU A 1 187 ? 9.474 0.504 -6.479 1.00 96.94 187 LEU A C 1
ATOM 1435 O O . LEU A 1 187 ? 9.456 1.148 -5.429 1.00 96.94 187 LEU A O 1
ATOM 1439 N N . SER A 1 188 ? 8.675 -0.524 -6.706 1.00 96.19 188 SER A N 1
ATOM 1440 C CA . SER A 1 188 ? 7.803 -1.123 -5.700 1.00 96.19 188 SER A CA 1
ATOM 1441 C C . SER A 1 188 ? 8.152 -2.594 -5.528 1.00 96.19 188 SER A C 1
ATOM 1443 O O . SER A 1 188 ? 8.858 -3.188 -6.350 1.00 96.19 188 SER A O 1
ATOM 1445 N N . ALA A 1 189 ? 7.688 -3.186 -4.434 1.00 94.06 189 ALA A N 1
ATOM 1446 C CA . ALA A 1 189 ? 7.811 -4.616 -4.235 1.00 94.06 189 ALA A CA 1
ATOM 1447 C C . ALA A 1 189 ? 6.585 -5.195 -3.536 1.00 94.06 189 ALA A C 1
ATOM 1449 O O . ALA A 1 189 ? 5.957 -4.538 -2.702 1.00 94.06 189 ALA A O 1
ATOM 1450 N N . SER A 1 190 ? 6.268 -6.438 -3.874 1.00 90.62 190 SER A N 1
ATOM 1451 C CA . SER A 1 190 ? 5.197 -7.214 -3.256 1.00 90.62 190 SER A CA 1
ATOM 1452 C C . SER A 1 190 ? 5.595 -8.679 -3.150 1.00 90.62 190 SER A C 1
ATOM 1454 O O . SER A 1 190 ? 6.439 -9.177 -3.896 1.00 90.62 190 SER A O 1
ATOM 1456 N N . VAL A 1 191 ? 5.004 -9.381 -2.191 1.00 87.81 191 VAL A N 1
ATOM 1457 C CA . VAL A 1 191 ? 5.193 -10.827 -2.068 1.00 87.81 191 VAL A CA 1
ATOM 1458 C C . VAL A 1 191 ? 4.324 -11.510 -3.122 1.00 87.81 191 VAL A C 1
ATOM 1460 O O . VAL A 1 191 ? 3.130 -11.219 -3.218 1.00 87.81 191 VAL A O 1
ATOM 1463 N N . ILE A 1 192 ? 4.919 -12.406 -3.911 1.00 87.25 192 ILE A N 1
ATOM 1464 C CA . ILE A 1 192 ? 4.203 -13.205 -4.907 1.00 87.25 192 ILE A CA 1
ATOM 1465 C C . ILE A 1 192 ? 3.420 -14.286 -4.172 1.00 87.25 192 ILE A C 1
ATOM 1467 O O . ILE A 1 192 ? 4.000 -15.147 -3.511 1.00 87.25 192 ILE A O 1
ATOM 1471 N N . GLU A 1 193 ? 2.101 -14.242 -4.318 1.00 80.81 193 GLU A N 1
ATOM 1472 C CA . GLU A 1 193 ? 1.208 -15.254 -3.764 1.00 80.81 193 GLU A CA 1
ATOM 1473 C C . GLU A 1 193 ? 1.469 -16.633 -4.377 1.00 80.81 193 GLU A C 1
ATOM 1475 O O . GLU A 1 193 ? 1.695 -16.758 -5.585 1.00 80.81 193 GLU A O 1
ATOM 1480 N N . ASP A 1 194 ? 1.390 -17.685 -3.553 1.00 81.56 194 ASP A N 1
ATOM 1481 C CA . ASP A 1 194 ? 1.373 -19.058 -4.063 1.00 81.56 194 ASP A CA 1
ATOM 1482 C C . ASP A 1 194 ? 0.111 -19.228 -4.927 1.00 81.56 194 ASP A C 1
ATOM 1484 O O . ASP A 1 194 ? -1.002 -19.083 -4.408 1.00 81.56 194 ASP A O 1
ATOM 1488 N N . PRO A 1 195 ? 0.235 -19.576 -6.223 1.00 82.94 195 PRO A N 1
ATOM 1489 C CA . PRO A 1 195 ? -0.919 -19.759 -7.098 1.00 82.94 195 PRO A CA 1
ATOM 1490 C C . PRO A 1 195 ? -1.943 -20.767 -6.564 1.00 82.94 195 PRO A C 1
ATOM 1492 O O . PRO A 1 195 ? -3.123 -20.661 -6.878 1.00 82.94 195 PRO A O 1
ATOM 1495 N N . LYS A 1 196 ? -1.523 -21.734 -5.736 1.00 85.25 196 LYS A N 1
ATOM 1496 C CA . LYS A 1 196 ? -2.430 -22.707 -5.100 1.00 85.25 196 LYS A CA 1
ATOM 1497 C C . LYS A 1 196 ? -3.330 -22.092 -4.035 1.00 85.25 196 LYS A C 1
ATOM 1499 O O . LYS A 1 196 ? -4.305 -22.720 -3.637 1.00 85.25 196 LYS A O 1
ATOM 1504 N N . LEU A 1 197 ? -2.959 -20.924 -3.522 1.00 86.50 197 LEU A N 1
ATOM 1505 C CA . LEU A 1 197 ? -3.679 -20.213 -2.476 1.00 86.50 197 LEU A CA 1
ATOM 1506 C C . LEU A 1 197 ? -4.454 -19.013 -3.021 1.00 86.50 197 LEU A C 1
ATOM 1508 O O . LEU A 1 197 ? -5.242 -18.459 -2.263 1.00 86.50 197 LEU A O 1
ATOM 1512 N N . ALA A 1 198 ? -4.280 -18.643 -4.294 1.00 84.19 198 ALA A N 1
ATOM 1513 C CA . ALA A 1 198 ? -4.873 -17.445 -4.894 1.00 84.19 198 ALA A CA 1
ATOM 1514 C C . ALA A 1 198 ? -6.403 -17.369 -4.731 1.00 84.19 198 ALA A C 1
ATOM 1516 O O . ALA A 1 198 ? -6.937 -16.303 -4.434 1.00 84.19 198 ALA A O 1
ATOM 1517 N N . ASP A 1 199 ? -7.091 -18.508 -4.837 1.00 87.94 199 ASP A N 1
ATOM 1518 C CA . ASP A 1 199 ? -8.552 -18.587 -4.702 1.00 87.94 199 ASP A CA 1
ATOM 1519 C C . ASP A 1 199 ? -9.025 -18.747 -3.245 1.00 87.94 199 ASP A C 1
ATOM 1521 O O . ASP A 1 199 ? -10.225 -18.794 -2.980 1.00 87.94 199 ASP A O 1
ATOM 1525 N N . THR A 1 200 ? -8.105 -18.803 -2.271 1.00 91.69 200 THR A N 1
ATOM 1526 C CA . THR A 1 200 ? -8.466 -18.925 -0.852 1.00 91.69 200 THR A CA 1
ATOM 1527 C C . THR A 1 200 ? -9.294 -17.720 -0.432 1.00 91.69 200 THR A C 1
ATOM 1529 O O . THR A 1 200 ? -8.866 -16.575 -0.577 1.00 91.69 200 THR A O 1
ATOM 1532 N N . ARG A 1 201 ? -10.464 -17.969 0.157 1.00 95.38 201 ARG A N 1
ATOM 1533 C CA . ARG A 1 201 ? -11.314 -16.919 0.715 1.00 95.38 201 ARG A CA 1
ATOM 1534 C C . ARG A 1 201 ? -11.186 -16.878 2.228 1.00 95.38 201 ARG A C 1
ATOM 1536 O O . ARG A 1 201 ? -11.194 -17.902 2.910 1.00 95.38 201 ARG A O 1
ATOM 1543 N N . LEU A 1 202 ? -11.081 -15.669 2.755 1.00 95.62 202 LEU A N 1
ATOM 1544 C CA . LEU A 1 202 ? -10.985 -15.395 4.179 1.00 95.62 202 LEU A CA 1
ATOM 1545 C C . LEU A 1 202 ? -12.240 -14.655 4.623 1.00 95.62 202 LEU A C 1
ATOM 1547 O O . LEU A 1 202 ? -12.665 -13.690 3.986 1.00 95.62 202 LEU A O 1
ATOM 1551 N N . GLN A 1 203 ? -12.822 -15.097 5.732 1.00 96.75 203 GLN A N 1
ATOM 1552 C CA . GLN A 1 203 ? -13.875 -14.376 6.432 1.00 96.75 203 GLN A CA 1
ATOM 1553 C C . GLN A 1 203 ? -13.310 -13.754 7.700 1.00 96.75 203 GLN A C 1
ATOM 1555 O O . GLN A 1 203 ? -12.629 -14.412 8.492 1.00 96.75 203 GLN A O 1
ATOM 1560 N N . TYR A 1 204 ? -13.640 -12.484 7.892 1.00 96.31 204 TYR A N 1
ATOM 1561 C CA . TYR A 1 204 ? -13.251 -11.689 9.035 1.00 96.31 204 TYR A CA 1
ATOM 1562 C C . TYR A 1 204 ? -14.469 -11.349 9.880 1.00 96.31 204 TYR A C 1
ATOM 1564 O O . TYR A 1 204 ? -15.455 -10.788 9.394 1.00 96.31 204 TYR A O 1
ATOM 1572 N N . PHE A 1 205 ? -14.352 -11.633 11.167 1.00 95.44 205 PHE A N 1
ATOM 1573 C CA . PHE A 1 205 ? -15.278 -11.177 12.186 1.00 95.44 205 PHE A CA 1
ATOM 1574 C C . PHE A 1 205 ? -14.589 -10.044 12.936 1.00 95.44 205 PHE A C 1
ATOM 1576 O O . PHE A 1 205 ? -13.517 -10.240 13.507 1.00 95.44 205 PHE A O 1
ATOM 1583 N N . PHE A 1 206 ? -15.163 -8.849 12.869 1.00 93.62 206 PHE A N 1
ATOM 1584 C CA . PHE A 1 206 ? -14.583 -7.630 13.415 1.00 93.62 206 PHE A CA 1
ATOM 1585 C C . PHE A 1 206 ? -15.490 -7.079 14.506 1.00 93.62 206 PHE A C 1
ATOM 1587 O O . PHE A 1 206 ? -16.679 -6.852 14.274 1.00 93.62 206 PHE A O 1
ATOM 1594 N N . TRP A 1 207 ? -14.926 -6.805 15.679 1.00 92.94 207 TRP A N 1
ATOM 1595 C CA . TRP A 1 207 ? -15.658 -6.184 16.775 1.00 92.94 207 TRP A CA 1
ATOM 1596 C C . TRP A 1 207 ? -14.925 -4.970 17.304 1.00 92.94 207 TRP A C 1
ATOM 1598 O O . TRP A 1 207 ? -13.716 -5.000 17.513 1.00 92.94 207 TRP A O 1
ATOM 1608 N N . VAL A 1 208 ? -15.675 -3.919 17.603 1.00 92.06 208 VAL A N 1
ATOM 1609 C CA . VAL A 1 208 ? -15.164 -2.776 18.359 1.00 92.06 208 VAL A CA 1
ATOM 1610 C C . VAL A 1 208 ? -15.792 -2.804 19.731 1.00 92.06 208 VAL A C 1
ATOM 1612 O O . VAL A 1 208 ? -17.015 -2.859 19.831 1.00 92.06 208 VAL A O 1
ATOM 1615 N N . PHE A 1 209 ? -14.963 -2.711 20.762 1.00 90.25 209 PHE A N 1
ATOM 1616 C CA . PHE A 1 209 ? -15.385 -2.583 22.147 1.00 90.25 209 PHE A CA 1
ATOM 1617 C C . PHE A 1 209 ? -14.973 -1.229 22.710 1.00 90.25 209 PHE A C 1
ATOM 1619 O O . PHE A 1 209 ? -13.843 -0.784 22.513 1.00 90.25 209 PHE A O 1
ATOM 1626 N N . ASP A 1 210 ? -15.886 -0.619 23.459 1.00 89.06 210 ASP A N 1
ATOM 1627 C CA . ASP A 1 210 ? -15.603 0.458 24.404 1.00 89.06 210 ASP A CA 1
ATOM 1628 C C . ASP A 1 210 ? -15.901 -0.033 25.819 1.00 89.06 210 ASP A C 1
ATOM 1630 O O . ASP A 1 210 ? -16.971 -0.598 26.070 1.00 89.06 210 ASP A O 1
ATOM 1634 N N . TYR A 1 211 ? -14.944 0.162 26.723 1.00 82.81 211 TYR A N 1
ATOM 1635 C CA . TYR A 1 211 ? -15.073 -0.183 28.133 1.00 82.81 211 TYR A CA 1
ATOM 1636 C C . TYR A 1 211 ? -14.970 1.072 28.997 1.00 82.81 211 TYR A C 1
ATOM 1638 O O . TYR A 1 211 ? -13.951 1.768 28.957 1.00 82.81 211 TYR A O 1
ATOM 1646 N N . GLU A 1 212 ? -16.001 1.301 29.810 1.00 82.38 212 GLU A N 1
ATOM 1647 C CA . GLU A 1 212 ? -16.088 2.371 30.807 1.00 82.38 212 GLU A CA 1
ATOM 1648 C C . GLU A 1 212 ? -16.797 1.828 32.056 1.00 82.38 212 GLU A C 1
ATOM 1650 O O . GLU A 1 212 ? -17.980 1.498 31.992 1.00 82.38 212 GLU A O 1
ATOM 1655 N N . ASP A 1 213 ? -16.090 1.699 33.183 1.00 69.19 213 ASP A N 1
ATOM 1656 C CA . ASP A 1 213 ? -16.663 1.342 34.495 1.00 69.19 213 ASP A CA 1
ATOM 1657 C C . ASP A 1 213 ? -17.667 0.167 34.485 1.00 69.19 213 ASP A C 1
ATOM 1659 O O . ASP A 1 213 ? -18.702 0.178 35.152 1.00 69.19 213 ASP A O 1
ATOM 1663 N N . GLY A 1 214 ? -17.370 -0.879 33.706 1.00 64.56 214 GLY A N 1
ATOM 1664 C CA . GLY A 1 214 ? -18.209 -2.078 33.585 1.00 64.56 214 GLY A CA 1
ATOM 1665 C C . GLY A 1 214 ? -19.336 -1.980 32.550 1.00 64.56 214 GLY A C 1
ATOM 1666 O O . GLY A 1 214 ? -19.927 -3.008 32.213 1.00 64.56 214 GLY A O 1
ATOM 1667 N N . ASN A 1 215 ? -19.590 -0.800 31.981 1.00 66.00 215 ASN A N 1
ATOM 1668 C CA . ASN A 1 215 ? -20.428 -0.639 30.797 1.00 66.00 215 ASN A CA 1
ATOM 1669 C C . ASN A 1 215 ? -19.636 -0.994 29.536 1.00 66.00 215 ASN A C 1
ATOM 1671 O O . ASN A 1 215 ? -18.464 -0.640 29.390 1.00 66.00 215 ASN A O 1
ATOM 1675 N N . ARG A 1 216 ? -20.294 -1.714 28.620 1.00 74.31 216 ARG A N 1
ATOM 1676 C CA . ARG A 1 216 ? -19.710 -2.163 27.354 1.00 74.31 216 ARG A CA 1
ATOM 1677 C C . ARG A 1 216 ? -20.610 -1.771 26.196 1.00 74.31 216 ARG A C 1
ATOM 1679 O O . ARG A 1 216 ? -21.755 -2.215 26.134 1.00 74.31 216 ARG A O 1
ATOM 1686 N N . GLN A 1 217 ? -20.080 -0.979 25.272 1.00 77.69 217 GLN A N 1
ATOM 1687 C CA . GLN A 1 217 ? -20.643 -0.875 23.927 1.00 77.69 217 GLN A CA 1
ATOM 1688 C C . GLN A 1 217 ? -19.846 -1.809 23.021 1.00 77.69 217 GLN A C 1
ATOM 1690 O O . GLN A 1 217 ? -18.615 -1.797 23.066 1.00 77.69 217 GLN A O 1
ATOM 1695 N N . PHE A 1 218 ? -20.536 -2.619 22.218 1.00 83.00 218 PHE A N 1
ATOM 1696 C CA . PHE A 1 218 ? -19.888 -3.418 21.187 1.00 83.00 218 PHE A CA 1
ATOM 1697 C C . PHE A 1 218 ? -20.639 -3.321 19.864 1.00 83.00 218 PHE A C 1
ATOM 1699 O O . PHE A 1 218 ? -21.868 -3.264 19.829 1.00 83.00 218 PHE A O 1
ATOM 1706 N N . HIS A 1 219 ? -19.883 -3.311 18.776 1.00 86.88 219 HIS A N 1
ATOM 1707 C CA . HIS A 1 219 ? -20.399 -3.357 17.414 1.00 86.88 219 HIS A CA 1
ATOM 1708 C C . HIS A 1 219 ? -19.686 -4.465 16.662 1.00 86.88 219 HIS A C 1
ATOM 1710 O O . HIS A 1 219 ? -18.477 -4.613 16.817 1.00 86.88 219 HIS A O 1
ATOM 1716 N N . THR A 1 220 ? -20.434 -5.217 15.857 1.00 87.56 220 THR A N 1
ATOM 1717 C CA . THR A 1 220 ? -19.910 -6.328 15.055 1.00 87.56 220 THR A CA 1
ATOM 1718 C C . THR A 1 220 ? -20.056 -5.997 13.581 1.00 87.56 220 THR A C 1
ATOM 1720 O O . THR A 1 220 ? -21.122 -5.543 13.165 1.00 87.56 220 THR A O 1
ATOM 1723 N N . VAL A 1 221 ? -19.010 -6.256 12.808 1.00 90.44 221 VAL A N 1
ATOM 1724 C CA . VAL A 1 221 ? -19.001 -6.150 11.351 1.00 90.44 221 VAL A CA 1
ATOM 1725 C C . VAL A 1 221 ? -18.394 -7.427 10.783 1.00 90.44 221 VAL A C 1
ATOM 1727 O O . VAL A 1 221 ? -17.471 -8.001 11.361 1.00 90.44 221 VAL A O 1
ATOM 1730 N N . TYR A 1 222 ? -18.927 -7.870 9.651 1.00 92.12 222 TYR A N 1
ATOM 1731 C CA . TYR A 1 222 ? -18.409 -9.007 8.904 1.00 92.12 222 TYR A CA 1
ATOM 1732 C C . TYR A 1 222 ? -17.802 -8.490 7.611 1.00 92.12 222 TYR A C 1
ATOM 1734 O O . TYR A 1 222 ? -18.382 -7.627 6.952 1.00 92.12 222 TYR A O 1
ATOM 1742 N N . ALA A 1 223 ? -16.650 -9.030 7.250 1.00 94.00 223 ALA A N 1
ATOM 1743 C CA . ALA A 1 223 ? -16.010 -8.757 5.977 1.00 94.00 223 ALA A CA 1
ATOM 1744 C C . ALA A 1 223 ? -15.466 -10.068 5.409 1.00 94.00 223 ALA A C 1
ATOM 1746 O O . ALA A 1 223 ? -15.232 -11.028 6.142 1.00 94.00 223 ALA A O 1
ATOM 1747 N N . SER A 1 224 ? -15.258 -10.122 4.104 1.00 95.12 224 SER A N 1
ATOM 1748 C CA . SER A 1 224 ? -14.593 -11.253 3.464 1.00 95.12 224 SER A CA 1
ATOM 1749 C C . SER A 1 224 ? -13.796 -10.759 2.278 1.00 95.12 224 SER A C 1
ATOM 1751 O O . SER A 1 224 ? -14.261 -9.846 1.598 1.00 95.12 224 SER A O 1
ATOM 1753 N N . GLY A 1 225 ? -12.660 -11.390 2.018 1.00 93.56 225 GLY A N 1
ATOM 1754 C CA . GLY A 1 225 ? -11.827 -11.107 0.856 1.00 93.56 225 GLY A CA 1
ATOM 1755 C C . GLY A 1 225 ? -11.135 -12.364 0.356 1.00 93.56 225 GLY A C 1
ATOM 1756 O O . GLY A 1 225 ? -11.143 -13.400 1.030 1.00 93.56 225 GLY A O 1
ATOM 1757 N N . THR A 1 226 ? -10.565 -12.287 -0.837 1.00 93.38 226 THR A N 1
ATOM 1758 C CA . THR A 1 226 ? -9.664 -13.320 -1.356 1.00 93.38 226 THR A CA 1
ATOM 1759 C C . THR A 1 226 ? -8.271 -13.192 -0.736 1.00 93.38 226 THR A C 1
ATOM 1761 O O . THR A 1 226 ? -7.953 -12.212 -0.058 1.00 93.38 226 THR A O 1
ATOM 1764 N N . GLN A 1 227 ? -7.427 -14.197 -0.956 1.00 91.31 227 GLN A N 1
ATOM 1765 C CA . GLN A 1 227 ? -6.030 -14.226 -0.533 1.00 91.31 227 GLN A CA 1
ATOM 1766 C C . GLN A 1 227 ? -5.322 -12.910 -0.887 1.00 91.31 227 GLN A C 1
ATOM 1768 O O . GLN A 1 227 ? -5.270 -12.512 -2.048 1.00 91.31 227 GLN A O 1
ATOM 1773 N N . GLY A 1 228 ? -4.792 -12.225 0.129 1.00 86.62 228 GLY A N 1
ATOM 1774 C CA . GLY A 1 228 ? -4.040 -10.986 -0.054 1.00 86.62 228 GLY A CA 1
ATOM 1775 C C . GLY A 1 228 ? -4.875 -9.756 -0.428 1.00 86.62 228 GLY A C 1
ATOM 1776 O O . GLY A 1 228 ? -4.298 -8.680 -0.558 1.00 86.62 228 GLY A O 1
ATOM 1777 N N . GLU A 1 229 ? -6.200 -9.857 -0.543 1.00 89.25 229 GLU A N 1
ATOM 1778 C CA . GLU A 1 229 ? -7.072 -8.709 -0.810 1.00 89.25 229 GLU A CA 1
ATOM 1779 C C . GLU A 1 229 ? -7.154 -7.785 0.414 1.00 89.25 229 GLU A C 1
ATOM 1781 O O . GLU A 1 229 ? -7.357 -8.240 1.544 1.00 89.25 229 GLU A O 1
ATOM 1786 N N . GLN A 1 230 ? -7.027 -6.471 0.196 1.00 90.38 230 GLN A N 1
ATOM 1787 C CA . GLN A 1 230 ? -7.356 -5.482 1.219 1.00 90.38 230 GLN A CA 1
ATOM 1788 C C . GLN A 1 230 ? -8.861 -5.199 1.217 1.00 90.38 230 GLN A C 1
ATOM 1790 O O . GLN A 1 230 ? -9.407 -4.628 0.277 1.00 90.38 230 GLN A O 1
ATOM 1795 N N . VAL A 1 231 ? -9.509 -5.533 2.327 1.00 94.00 231 VAL A N 1
ATOM 1796 C CA . VAL A 1 231 ? -10.935 -5.334 2.563 1.00 94.00 231 VAL A CA 1
ATOM 1797 C C . VAL A 1 231 ? -11.136 -4.169 3.525 1.00 94.00 231 VAL A C 1
ATOM 1799 O O . VAL A 1 231 ? -10.640 -4.181 4.653 1.00 94.00 231 VAL A O 1
ATOM 1802 N N . GLU A 1 232 ? -11.899 -3.165 3.105 1.00 94.25 232 GLU A N 1
ATOM 1803 C CA . GLU A 1 232 ? -12.338 -2.081 3.987 1.00 94.25 232 GLU A CA 1
ATOM 1804 C C . GLU A 1 232 ? -13.569 -2.521 4.791 1.00 94.25 232 GLU A C 1
ATOM 1806 O O . GLU A 1 232 ? -14.561 -3.003 4.244 1.00 94.25 232 GLU A O 1
ATOM 1811 N N . VAL A 1 233 ? -13.513 -2.336 6.107 1.00 92.75 233 VAL A N 1
ATOM 1812 C CA . VAL A 1 233 ? -14.607 -2.643 7.032 1.00 92.75 233 VAL A CA 1
ATOM 1813 C C . VAL A 1 233 ? -15.541 -1.438 7.127 1.00 92.75 233 VAL A C 1
ATOM 1815 O O . VAL A 1 233 ? -15.089 -0.288 7.184 1.00 92.75 233 VAL A O 1
ATOM 1818 N N . GLU A 1 234 ? -16.851 -1.690 7.182 1.00 91.25 234 GLU A N 1
ATOM 1819 C CA . GLU A 1 234 ? -17.842 -0.630 7.375 1.00 91.25 234 GLU A CA 1
ATOM 1820 C C . GLU A 1 234 ? -17.520 0.207 8.633 1.00 91.25 234 GLU A C 1
ATOM 1822 O O . GLU A 1 234 ? -17.205 -0.358 9.687 1.00 91.25 234 GLU A O 1
ATOM 1827 N N . PRO A 1 235 ? -17.587 1.552 8.560 1.00 89.00 235 PRO A N 1
ATOM 1828 C CA . PRO A 1 235 ? -17.262 2.400 9.697 1.00 89.00 235 PRO A CA 1
ATOM 1829 C C . PRO A 1 235 ? -18.152 2.129 10.915 1.00 89.00 235 PRO A C 1
ATOM 1831 O O . PRO A 1 235 ? -19.376 2.239 10.858 1.00 89.00 235 PRO A O 1
ATOM 1834 N N . VAL A 1 236 ? -17.525 1.888 12.063 1.00 91.50 236 VAL A N 1
ATOM 1835 C CA . VAL A 1 236 ? -18.212 1.730 13.346 1.00 91.50 236 VAL A CA 1
ATOM 1836 C C . VAL A 1 236 ? -18.251 3.066 14.076 1.00 91.50 236 VAL A C 1
ATOM 1838 O O . VAL A 1 236 ? -17.231 3.735 14.218 1.00 91.50 236 VAL A O 1
ATOM 1841 N N . SER A 1 237 ? -19.423 3.458 14.575 1.00 90.25 237 SER A N 1
ATOM 1842 C CA . SER A 1 237 ? -19.598 4.696 15.343 1.00 90.25 237 SER A CA 1
ATOM 1843 C C . SER A 1 237 ? -19.937 4.411 16.801 1.00 90.25 237 SER A C 1
ATOM 1845 O O . SER A 1 237 ? -21.035 3.951 17.097 1.00 90.25 237 SER A O 1
ATOM 1847 N N . LEU A 1 238 ? -19.029 4.774 17.705 1.00 90.50 238 LEU A N 1
ATOM 1848 C CA . LEU A 1 238 ? -19.261 4.787 19.150 1.00 90.50 238 LEU A CA 1
ATOM 1849 C C . LEU A 1 238 ? -19.774 6.160 19.576 1.00 90.50 238 LEU A C 1
ATOM 1851 O O . LEU A 1 238 ? -19.288 7.184 19.082 1.00 90.50 238 LEU A O 1
ATOM 1855 N N . ARG A 1 239 ? -20.761 6.194 20.476 1.00 89.88 239 ARG A N 1
ATOM 1856 C CA . ARG A 1 239 ? -21.420 7.437 20.900 1.00 89.88 239 ARG A CA 1
ATOM 1857 C C . ARG A 1 239 ? -21.548 7.510 22.409 1.00 89.88 239 ARG A C 1
ATOM 1859 O O . ARG A 1 239 ? -22.023 6.573 23.050 1.00 89.88 239 ARG A O 1
ATOM 1866 N N . TRP A 1 240 ? -21.212 8.677 22.945 1.00 90.38 240 TRP A N 1
ATOM 1867 C CA . TRP A 1 240 ? -21.301 8.962 24.369 1.00 90.38 240 TRP A CA 1
ATOM 1868 C C . TRP A 1 240 ? -22.054 10.267 24.600 1.00 90.38 240 TRP A C 1
ATOM 1870 O O . TRP A 1 240 ? -21.595 11.319 24.141 1.00 90.38 240 TRP A O 1
ATOM 1880 N N . PRO A 1 241 ? -23.205 10.219 25.288 1.00 89.56 241 PRO A N 1
ATOM 1881 C CA . PRO A 1 241 ? -24.039 11.392 25.471 1.00 89.56 241 PRO A CA 1
ATOM 1882 C C . PRO A 1 241 ? -23.339 12.421 26.355 1.00 89.56 241 PRO A C 1
ATOM 1884 O O . PRO A 1 241 ? -22.837 12.107 27.433 1.00 89.56 241 PRO A O 1
ATOM 1887 N N . ILE A 1 242 ? -23.357 13.679 25.926 1.00 87.12 242 ILE A N 1
ATOM 1888 C CA . ILE A 1 242 ? -22.959 14.807 26.764 1.00 87.12 242 ILE A CA 1
ATOM 1889 C C . ILE A 1 242 ? -24.168 15.165 27.628 1.00 87.12 242 ILE A C 1
ATOM 1891 O O . ILE A 1 242 ? -25.197 15.617 27.127 1.00 87.12 242 ILE A O 1
ATOM 1895 N N . VAL A 1 243 ? -24.047 14.965 28.943 1.00 83.50 243 VAL A N 1
ATOM 1896 C CA . VAL A 1 243 ? -25.149 15.177 29.904 1.00 83.50 243 VAL A CA 1
ATOM 1897 C C . VAL A 1 243 ? -25.611 16.642 29.930 1.00 83.50 243 VAL A C 1
ATOM 1899 O O . VAL A 1 243 ? -26.775 16.942 30.206 1.00 83.50 243 VAL A O 1
ATOM 1902 N N . ARG A 1 244 ? -24.718 17.581 29.600 1.00 80.06 244 ARG A N 1
ATOM 1903 C CA . ARG A 1 244 ? -25.040 19.009 29.509 1.00 80.06 244 ARG A CA 1
ATOM 1904 C C . ARG A 1 244 ? -25.770 19.331 28.213 1.00 80.06 244 ARG A C 1
ATOM 1906 O O . ARG A 1 244 ? -25.322 18.977 27.125 1.00 80.06 244 ARG A O 1
ATOM 1913 N N . ARG A 1 245 ? -26.854 20.100 28.326 1.00 77.31 245 ARG A N 1
ATOM 1914 C CA . ARG A 1 245 ? -27.517 20.676 27.154 1.00 77.31 245 ARG A CA 1
ATOM 1915 C C . ARG A 1 245 ? -26.601 21.688 26.480 1.00 77.31 245 ARG A C 1
ATOM 1917 O O . ARG A 1 245 ? -25.946 22.485 27.152 1.00 77.31 245 ARG A O 1
ATOM 1924 N N . THR A 1 246 ? -26.598 21.679 25.154 1.00 76.50 246 THR A N 1
ATOM 1925 C CA . THR A 1 246 ? -25.987 22.757 24.382 1.00 76.50 246 THR A CA 1
ATOM 1926 C C . THR A 1 246 ? -26.781 24.059 24.579 1.00 76.50 246 THR A C 1
ATOM 1928 O O . THR A 1 246 ? -27.961 24.000 24.924 1.00 76.50 246 THR A O 1
ATOM 1931 N N . PRO A 1 247 ? -26.172 25.239 24.378 1.00 72.19 247 PRO A N 1
ATOM 1932 C CA . PRO A 1 247 ? -26.825 26.548 24.476 1.00 72.19 247 PRO A CA 1
ATOM 1933 C C . PRO A 1 247 ? -28.177 26.684 23.768 1.00 72.19 247 PRO A C 1
ATOM 1935 O O . PRO A 1 247 ? -29.074 27.349 24.271 1.00 72.19 247 PRO A O 1
ATOM 1938 N N . ASP A 1 248 ? -28.366 26.009 22.635 1.00 76.44 248 ASP A N 1
ATOM 1939 C CA . ASP A 1 248 ? -29.640 25.955 21.904 1.00 76.44 248 ASP A CA 1
ATOM 1940 C C . ASP A 1 248 ? -30.619 24.884 22.439 1.00 76.44 248 ASP A C 1
ATOM 1942 O O . ASP A 1 248 ? -31.591 24.519 21.777 1.00 76.44 248 ASP A O 1
ATOM 1946 N N . GLY A 1 249 ? -30.355 24.347 23.631 1.00 80.31 249 GLY A N 1
ATOM 1947 C CA . GLY A 1 249 ? -31.208 23.422 24.372 1.00 80.31 249 GLY A CA 1
ATOM 1948 C C . GLY A 1 249 ? -31.191 21.967 23.898 1.00 80.31 249 GLY A C 1
ATOM 1949 O O . GLY A 1 249 ? -31.917 21.157 24.485 1.00 80.31 249 GLY A O 1
ATOM 1950 N N . LYS A 1 250 ? -30.402 21.619 22.873 1.00 82.38 250 LYS A N 1
ATOM 1951 C CA . LYS A 1 250 ? -30.337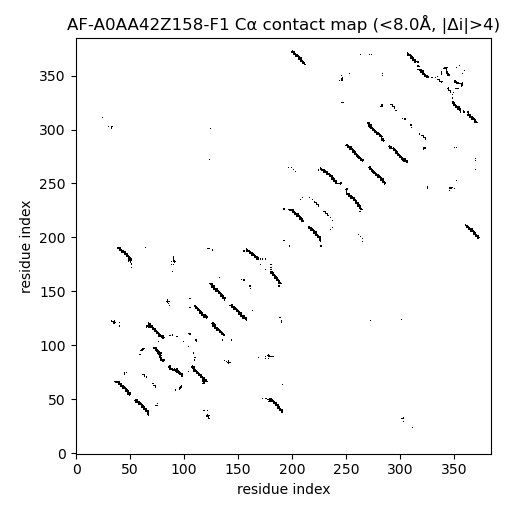 20.254 22.318 1.00 82.38 250 LYS A CA 1
ATOM 1952 C C . LYS A 1 250 ? -29.291 19.388 23.029 1.00 82.38 250 LYS A C 1
ATOM 1954 O O . LYS A 1 250 ? -28.470 19.867 23.810 1.00 82.38 250 LYS A O 1
ATOM 1959 N N . THR A 1 251 ? -29.333 18.089 22.752 1.00 86.12 251 THR A N 1
ATOM 1960 C CA . THR A 1 251 ? -28.293 17.143 23.163 1.00 86.12 251 THR A CA 1
ATOM 1961 C C . THR A 1 251 ? -27.151 17.121 22.148 1.00 86.12 251 THR A C 1
ATOM 1963 O O . THR A 1 251 ? -27.312 17.503 20.981 1.00 86.12 251 THR A O 1
ATOM 1966 N N . ALA A 1 252 ? -25.986 16.684 22.606 1.00 87.62 252 ALA A N 1
ATOM 1967 C CA . ALA A 1 252 ? -24.826 16.409 21.779 1.00 87.62 252 ALA A CA 1
ATOM 1968 C C . ALA A 1 252 ? -24.152 15.137 22.296 1.00 87.62 252 ALA A C 1
ATOM 1970 O O . ALA A 1 252 ? -24.243 14.836 23.484 1.00 87.62 252 ALA A O 1
ATOM 1971 N N . ASP A 1 253 ? -23.460 14.433 21.411 1.00 90.56 253 ASP A N 1
ATOM 1972 C CA . ASP A 1 253 ? -22.682 13.250 21.756 1.00 90.56 253 ASP A CA 1
ATOM 1973 C C . ASP A 1 253 ? -21.218 13.505 21.418 1.00 90.56 253 ASP A C 1
ATOM 1975 O O . ASP A 1 253 ? -20.911 14.092 20.377 1.00 90.56 253 ASP A O 1
ATOM 1979 N N . VAL A 1 254 ? -20.306 12.996 22.239 1.00 90.25 254 VAL A N 1
ATOM 1980 C CA . VAL A 1 254 ? -18.963 12.688 21.748 1.00 90.25 254 VAL A CA 1
ATOM 1981 C C . VAL A 1 254 ? -19.090 11.456 20.862 1.00 90.25 254 VAL A C 1
ATOM 1983 O O . VAL A 1 254 ? -19.743 10.484 21.239 1.00 90.25 254 VAL A O 1
ATOM 1986 N N . VAL A 1 255 ? -18.494 11.496 19.673 1.00 91.50 255 VAL A N 1
ATOM 1987 C CA . VAL A 1 255 ? -18.550 10.387 18.715 1.00 91.50 255 VAL A CA 1
ATOM 1988 C C . VAL A 1 255 ? -17.148 10.000 18.296 1.00 91.50 255 VAL A C 1
ATOM 1990 O O . VAL A 1 255 ? -16.343 10.870 17.958 1.00 91.50 255 VAL A O 1
ATOM 1993 N N . ALA A 1 256 ? -16.871 8.699 18.287 1.00 91.31 256 ALA A N 1
ATOM 1994 C CA . ALA A 1 256 ? -15.699 8.128 17.644 1.00 91.31 256 ALA A CA 1
ATOM 1995 C C . ALA A 1 256 ? -16.143 7.281 16.451 1.00 91.31 256 ALA A C 1
ATOM 1997 O O . ALA A 1 256 ? -16.851 6.293 16.617 1.00 91.31 256 ALA A O 1
ATOM 1998 N N . GLU A 1 257 ? -15.711 7.669 15.257 1.00 92.31 257 GLU A N 1
ATOM 1999 C CA . GLU A 1 257 ? -15.847 6.865 14.046 1.00 92.31 257 GLU A CA 1
ATOM 2000 C C . GLU A 1 257 ? -14.553 6.071 13.851 1.00 92.31 257 GLU A C 1
ATOM 2002 O O . GLU A 1 257 ? -13.467 6.652 13.754 1.00 92.31 257 GLU A O 1
ATOM 2007 N N . ILE A 1 258 ? -14.667 4.749 13.826 1.00 92.44 258 ILE A N 1
ATOM 2008 C CA . ILE A 1 258 ? -13.568 3.811 13.630 1.00 92.44 258 ILE A CA 1
ATOM 2009 C C . ILE A 1 258 ? -13.726 3.202 12.245 1.00 92.44 258 ILE A C 1
ATOM 2011 O O . ILE A 1 258 ? -14.746 2.596 11.931 1.00 92.44 258 ILE A O 1
ATOM 2015 N N . ARG A 1 259 ? -12.700 3.380 11.420 1.00 93.25 259 ARG A N 1
ATOM 2016 C CA . ARG A 1 259 ? -12.549 2.726 10.122 1.00 93.25 259 ARG A CA 1
ATOM 2017 C C . ARG A 1 259 ? -11.423 1.722 10.232 1.00 93.25 259 ARG A C 1
ATOM 2019 O O . ARG A 1 259 ? -10.415 2.023 10.879 1.00 93.25 259 ARG A O 1
ATOM 2026 N N . ALA A 1 260 ? -11.576 0.575 9.599 1.00 93.12 260 ALA A N 1
ATOM 2027 C CA . ALA A 1 260 ? -10.544 -0.441 9.587 1.00 93.12 260 ALA A CA 1
ATOM 2028 C C . ALA A 1 260 ? -10.383 -1.032 8.193 1.00 93.12 260 ALA A C 1
ATOM 2030 O O . ALA A 1 260 ? -11.344 -1.096 7.433 1.00 93.12 260 ALA A O 1
ATOM 2031 N N . SER A 1 261 ? -9.169 -1.473 7.902 1.00 93.81 261 SER A N 1
ATOM 2032 C CA . SER A 1 261 ? -8.842 -2.268 6.732 1.00 93.81 261 SER A CA 1
ATOM 2033 C C . SER A 1 261 ? -8.200 -3.572 7.186 1.00 93.81 261 SER A C 1
ATOM 2035 O O . SER A 1 261 ? -7.420 -3.604 8.144 1.00 93.81 261 SER A O 1
ATOM 2037 N N . LEU A 1 262 ? -8.574 -4.661 6.532 1.00 94.25 262 LEU A N 1
ATOM 2038 C CA . LEU A 1 262 ? -8.105 -6.006 6.823 1.00 94.25 262 LEU A CA 1
ATOM 2039 C C . LEU A 1 262 ? -7.480 -6.581 5.565 1.00 94.25 262 LEU A C 1
ATOM 2041 O O . LEU A 1 262 ? -8.034 -6.436 4.484 1.00 94.25 262 LEU A O 1
ATOM 2045 N N . ARG A 1 263 ? -6.346 -7.255 5.706 1.00 92.69 263 ARG A N 1
ATOM 2046 C CA . ARG A 1 263 ? -5.755 -8.046 4.627 1.00 92.69 263 ARG A CA 1
ATOM 2047 C C . ARG A 1 263 ? -5.190 -9.313 5.229 1.00 92.69 263 ARG A C 1
ATOM 2049 O O . ARG A 1 263 ? -4.359 -9.246 6.130 1.00 92.69 263 ARG A O 1
ATOM 2056 N N . GLY A 1 264 ? -5.678 -10.460 4.783 1.00 92.06 264 GLY A N 1
ATOM 2057 C CA . GLY A 1 264 ? -5.236 -11.755 5.285 1.00 92.06 264 GLY A CA 1
ATOM 2058 C C . GLY A 1 264 ? -4.541 -12.560 4.197 1.00 92.06 264 GLY A C 1
ATOM 2059 O O . GLY A 1 264 ? -4.982 -12.559 3.050 1.00 92.06 264 GLY A O 1
ATOM 2060 N N . ARG A 1 265 ? -3.469 -13.258 4.566 1.00 91.12 265 ARG A N 1
ATOM 2061 C CA . ARG A 1 265 ? -2.754 -14.190 3.689 1.00 91.12 265 ARG A CA 1
ATOM 2062 C C . ARG A 1 265 ? -2.561 -15.508 4.404 1.00 91.12 265 ARG A C 1
ATOM 2064 O O . ARG A 1 265 ? -1.884 -15.563 5.430 1.00 91.12 265 ARG A O 1
ATOM 2071 N N . LYS A 1 266 ? -3.169 -16.570 3.882 1.00 91.31 266 LYS A N 1
ATOM 2072 C CA . LYS A 1 266 ? -2.890 -17.927 4.343 1.00 91.31 266 LYS A CA 1
ATOM 2073 C C . LYS A 1 266 ? -1.473 -18.295 3.910 1.00 91.31 266 LYS A C 1
ATOM 2075 O O . LYS A 1 266 ? -1.115 -18.103 2.753 1.00 91.31 266 LYS A O 1
ATOM 2080 N N . ARG A 1 267 ? -0.683 -18.829 4.833 1.00 86.50 267 ARG A N 1
ATOM 2081 C CA . ARG A 1 267 ? 0.649 -19.375 4.577 1.00 86.50 267 ARG A CA 1
ATOM 2082 C C . ARG A 1 267 ? 0.577 -20.869 4.280 1.00 86.50 267 ARG A C 1
ATOM 2084 O O . ARG A 1 267 ? -0.390 -21.549 4.629 1.00 86.50 267 ARG A O 1
ATOM 2091 N N . VAL A 1 268 ? 1.656 -21.402 3.710 1.00 83.19 268 VAL A N 1
ATOM 2092 C CA . VAL A 1 268 ? 1.811 -22.842 3.433 1.00 83.19 268 VAL A CA 1
ATOM 2093 C C . VAL A 1 268 ? 1.7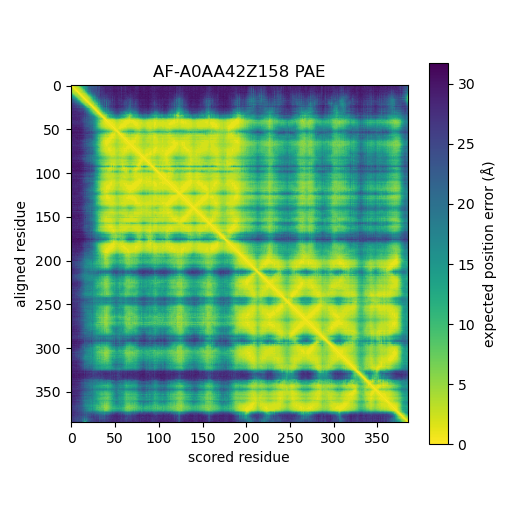15 -23.694 4.710 1.00 83.19 268 VAL A C 1
ATOM 2095 O O . VAL A 1 268 ? 1.241 -24.826 4.662 1.00 83.19 268 VAL A O 1
ATOM 2098 N N . ASP A 1 269 ? 2.103 -23.147 5.867 1.00 83.62 269 ASP A N 1
ATOM 2099 C CA . ASP A 1 269 ? 1.987 -23.813 7.174 1.00 83.62 269 ASP A CA 1
ATOM 2100 C C . ASP A 1 269 ? 0.562 -23.791 7.772 1.00 83.62 269 ASP A C 1
ATOM 2102 O O . ASP A 1 269 ? 0.335 -24.324 8.860 1.00 83.62 269 ASP A O 1
ATOM 2106 N N . GLY A 1 270 ? -0.400 -23.186 7.068 1.00 88.25 270 GLY A N 1
ATOM 2107 C CA . GLY A 1 270 ? -1.795 -23.062 7.480 1.00 88.25 270 GLY A CA 1
ATOM 2108 C C . GLY A 1 270 ? -2.088 -21.896 8.428 1.00 88.25 270 GLY A C 1
ATOM 2109 O O . GLY A 1 270 ? -3.257 -21.680 8.749 1.00 88.25 270 GLY A O 1
ATOM 2110 N N . SER A 1 271 ? -1.079 -21.138 8.869 1.00 91.94 271 SER A N 1
ATOM 2111 C CA . SER A 1 271 ? -1.297 -19.878 9.590 1.00 91.94 271 SER A CA 1
ATOM 2112 C C . SER A 1 271 ? -1.788 -18.774 8.649 1.00 91.94 271 SER A C 1
ATOM 2114 O O . SER A 1 271 ? -1.715 -18.898 7.428 1.00 91.94 271 SER A O 1
ATOM 2116 N N . ILE A 1 272 ? -2.324 -17.696 9.216 1.00 92.75 272 ILE A N 1
ATOM 2117 C CA . ILE A 1 272 ? -2.770 -16.506 8.495 1.00 92.75 272 ILE A CA 1
ATOM 2118 C C . ILE A 1 272 ? -1.927 -15.329 8.973 1.00 92.75 272 ILE A C 1
ATOM 2120 O O . ILE A 1 272 ? -1.904 -15.015 10.164 1.00 92.75 272 ILE A O 1
ATOM 2124 N N . ASP A 1 273 ? -1.279 -14.644 8.040 1.00 90.94 273 ASP A N 1
ATOM 2125 C CA . ASP A 1 273 ? -0.787 -13.294 8.277 1.00 90.94 273 ASP A CA 1
ATOM 2126 C C . ASP A 1 273 ? -1.945 -12.320 8.110 1.00 90.94 273 ASP A C 1
ATOM 2128 O O . ASP A 1 273 ? -2.455 -12.122 7.010 1.00 90.94 273 ASP A O 1
ATOM 2132 N N . LEU A 1 274 ? -2.384 -11.736 9.219 1.00 92.25 274 LEU A N 1
ATOM 2133 C CA . LEU A 1 274 ? -3.472 -10.774 9.275 1.00 92.25 274 LEU A CA 1
ATOM 2134 C C . LEU A 1 274 ? -2.908 -9.372 9.479 1.00 92.25 274 LEU A C 1
ATOM 2136 O O . LEU A 1 274 ? -2.444 -9.036 10.569 1.00 92.25 274 LEU A O 1
ATOM 2140 N N . TYR A 1 275 ? -2.994 -8.541 8.450 1.00 90.62 275 TYR A N 1
ATOM 2141 C CA . TYR A 1 275 ? -2.834 -7.099 8.551 1.00 90.62 275 TYR A CA 1
ATOM 2142 C C . TYR A 1 275 ? -4.150 -6.465 9.007 1.00 90.62 275 TYR A C 1
ATOM 2144 O O . TYR A 1 275 ? -5.203 -6.693 8.412 1.00 90.62 275 TYR A O 1
ATOM 2152 N N . LEU A 1 276 ? -4.072 -5.642 10.048 1.00 92.50 276 LEU A N 1
ATOM 2153 C CA . LEU A 1 276 ? -5.165 -4.826 10.558 1.00 92.50 276 LEU A CA 1
ATOM 2154 C C . LEU A 1 276 ? -4.718 -3.364 10.593 1.00 92.50 276 LEU A C 1
ATOM 2156 O O . LEU A 1 276 ? -3.923 -2.964 11.448 1.00 92.50 276 LEU A O 1
ATOM 2160 N N . GLY A 1 277 ? -5.255 -2.567 9.675 1.00 91.19 277 GLY A N 1
ATOM 2161 C CA . GLY A 1 277 ? -5.203 -1.113 9.704 1.00 91.19 277 GLY A CA 1
ATOM 2162 C C . GLY A 1 277 ? -6.422 -0.560 10.431 1.00 91.19 277 GLY A C 1
ATOM 2163 O O . GLY A 1 277 ? -7.539 -1.013 10.210 1.00 91.19 277 GLY A O 1
ATOM 2164 N N . ALA A 1 278 ? -6.238 0.432 11.298 1.00 92.44 278 ALA A N 1
ATOM 2165 C CA . ALA A 1 278 ? -7.343 1.100 11.973 1.00 92.44 278 ALA A CA 1
ATOM 2166 C C . ALA A 1 278 ? -7.102 2.605 12.071 1.00 92.44 278 ALA A C 1
ATOM 2168 O O . ALA A 1 278 ? -6.014 3.077 12.409 1.00 92.44 278 ALA A O 1
ATOM 2169 N N . ARG A 1 279 ? -8.148 3.384 11.808 1.00 91.62 279 ARG A N 1
ATOM 2170 C CA . ARG A 1 279 ? -8.169 4.838 11.959 1.00 91.62 279 ARG A CA 1
ATOM 2171 C C . ARG A 1 279 ? -9.375 5.223 12.792 1.00 91.62 279 ARG A C 1
ATOM 2173 O O . ARG A 1 279 ? -10.482 4.758 12.554 1.00 91.62 279 ARG A O 1
ATOM 2180 N N . ARG A 1 280 ? -9.163 6.112 13.752 1.00 91.06 280 ARG A N 1
ATOM 2181 C CA . ARG A 1 280 ? -10.209 6.668 14.604 1.00 91.06 280 ARG A CA 1
ATOM 2182 C C . ARG A 1 280 ? -10.305 8.158 14.364 1.00 91.06 280 ARG A C 1
ATOM 2184 O O . ARG A 1 280 ? -9.295 8.853 14.448 1.00 91.06 280 ARG A O 1
ATOM 2191 N N . LYS A 1 281 ? -11.515 8.657 14.152 1.00 91.19 281 LYS A N 1
ATOM 2192 C CA . LYS A 1 281 ? -11.838 10.081 14.097 1.00 91.19 281 LYS A CA 1
ATOM 2193 C C . LYS A 1 281 ? -12.782 10.417 15.243 1.00 91.19 281 LYS A C 1
ATOM 2195 O O . LYS A 1 281 ? -13.851 9.826 15.337 1.00 91.19 281 LYS A O 1
ATOM 2200 N N . ILE A 1 282 ? -12.398 11.361 16.103 1.00 90.56 282 ILE A N 1
ATOM 2201 C CA . ILE A 1 282 ? -13.215 11.769 17.254 1.00 90.56 282 ILE A CA 1
ATOM 2202 C C . ILE A 1 282 ? -13.739 13.180 17.042 1.00 90.56 282 ILE A C 1
ATOM 2204 O O . ILE A 1 282 ? -12.974 14.098 16.738 1.00 90.56 282 ILE A O 1
ATOM 2208 N N . GLY A 1 283 ? -15.037 13.363 17.253 1.00 89.94 283 GLY A N 1
ATOM 2209 C CA . GLY A 1 283 ? -15.707 14.650 17.158 1.00 89.94 283 GLY A CA 1
ATOM 2210 C C . GLY A 1 283 ? -16.875 14.771 18.127 1.00 89.94 283 GLY A C 1
ATOM 2211 O O . GLY A 1 283 ? -17.051 13.954 19.029 1.00 89.94 283 GLY A O 1
ATOM 2212 N N . VAL A 1 284 ? -17.674 15.811 17.916 1.00 87.19 284 VAL A N 1
ATOM 2213 C CA . VAL A 1 284 ? -18.962 15.994 18.585 1.00 87.19 284 VAL A CA 1
ATOM 2214 C C . VAL A 1 284 ? -20.040 15.907 17.512 1.00 87.19 284 VAL A C 1
ATOM 2216 O O . VAL A 1 284 ? -19.941 16.570 16.481 1.00 87.19 284 VAL A O 1
ATOM 2219 N N . ALA A 1 285 ? -21.057 15.082 17.734 1.00 87.69 285 ALA A N 1
ATOM 2220 C CA . ALA A 1 285 ? -22.206 14.978 16.847 1.00 87.69 285 ALA A CA 1
ATOM 2221 C C . ALA A 1 285 ? -23.455 15.535 17.520 1.00 87.69 285 ALA A C 1
ATOM 2223 O O . ALA A 1 285 ? -23.602 15.519 18.742 1.00 87.69 285 ALA A O 1
ATOM 2224 N N . ARG A 1 286 ? -24.382 16.017 16.695 1.00 84.38 286 ARG A N 1
ATOM 2225 C CA . ARG A 1 286 ? -25.662 16.559 17.142 1.00 84.38 286 ARG A CA 1
ATOM 2226 C C . ARG A 1 286 ? -26.791 15.933 16.329 1.00 84.38 286 ARG A C 1
ATOM 2228 O O . ARG A 1 286 ? -26.586 15.651 15.147 1.00 84.38 286 ARG A O 1
ATOM 2235 N N . PRO A 1 287 ? -27.985 15.738 16.909 1.00 79.94 287 PRO A N 1
ATOM 2236 C CA . PRO A 1 287 ? -29.127 15.231 16.159 1.00 79.94 287 PRO A CA 1
ATOM 2237 C C . PRO A 1 287 ? -29.426 16.094 14.924 1.00 79.94 287 PRO A C 1
ATOM 2239 O O . PRO A 1 287 ? -29.518 17.320 15.022 1.00 79.94 287 PRO A O 1
ATOM 2242 N N . GLY A 1 288 ? -29.578 15.453 13.763 1.00 74.38 288 GLY A N 1
ATOM 2243 C CA . GLY A 1 288 ? -29.910 16.120 12.498 1.00 74.38 288 GLY A CA 1
ATOM 2244 C C . GLY A 1 288 ? -28.752 16.853 11.810 1.00 74.38 288 GLY A C 1
ATOM 2245 O O . GLY A 1 288 ? -28.978 17.487 10.783 1.00 74.38 288 GLY A O 1
ATOM 2246 N N . LEU A 1 289 ? -27.525 16.767 12.335 1.00 72.75 289 LEU A N 1
ATOM 2247 C CA . LEU A 1 289 ? -26.324 17.292 11.686 1.00 72.75 289 LEU A CA 1
ATOM 2248 C C . LEU A 1 289 ? -25.333 16.157 11.431 1.00 72.75 289 LEU A C 1
ATOM 2250 O O . LEU A 1 289 ? -25.087 15.324 12.304 1.00 72.75 289 LEU A O 1
ATOM 2254 N N . ALA A 1 290 ? -24.741 16.139 10.236 1.00 66.81 290 ALA A N 1
ATOM 2255 C CA . ALA A 1 290 ? -23.606 15.265 9.968 1.00 66.81 290 ALA A CA 1
ATOM 2256 C C . ALA A 1 290 ? -22.465 15.610 10.945 1.00 66.81 290 ALA A C 1
ATOM 2258 O O . ALA A 1 290 ? -22.248 16.799 11.198 1.00 66.81 290 ALA A O 1
ATOM 2259 N N . PRO A 1 291 ? -21.729 14.623 11.484 1.00 67.19 291 PRO A N 1
ATOM 2260 C CA . PRO A 1 291 ? -20.555 14.888 12.309 1.00 67.19 291 PRO A CA 1
ATOM 2261 C C . PRO A 1 291 ? -19.567 15.790 11.554 1.00 67.19 291 PRO A C 1
ATOM 2263 O O . PRO A 1 291 ? -19.093 15.436 10.470 1.00 67.19 291 PRO A O 1
ATOM 2266 N N . ARG A 1 292 ? -19.276 16.976 12.097 1.00 63.78 292 ARG A N 1
ATOM 2267 C CA . ARG A 1 292 ? -18.345 17.946 11.503 1.00 63.78 292 ARG A CA 1
ATOM 2268 C C . ARG A 1 292 ? -17.051 17.992 12.302 1.00 63.78 292 ARG A C 1
ATOM 2270 O O . ARG A 1 292 ? -17.037 17.834 13.518 1.00 63.78 292 ARG A O 1
ATOM 2277 N N . GLY A 1 293 ? -15.946 18.185 11.582 1.00 60.88 293 GLY A N 1
ATOM 2278 C CA . GLY A 1 293 ? -14.613 18.190 12.175 1.00 60.88 293 GLY A CA 1
ATOM 2279 C C . GLY A 1 293 ? -14.213 16.843 12.779 1.00 60.88 293 GLY A C 1
ATOM 2280 O O . GLY A 1 293 ? -14.901 15.831 12.640 1.00 60.88 293 GLY A O 1
ATOM 2281 N N . GLY A 1 294 ? -13.038 16.821 13.393 1.00 63.69 294 GLY A N 1
ATOM 2282 C CA . GLY A 1 294 ? -12.556 15.693 14.173 1.00 63.69 294 GLY A CA 1
ATOM 2283 C C . GLY A 1 294 ? -11.044 15.576 14.122 1.00 63.69 294 GLY A C 1
ATOM 2284 O O . GLY A 1 294 ? -10.432 15.770 13.074 1.00 63.69 294 GLY A O 1
ATOM 2285 N N . VAL A 1 295 ? -10.455 15.268 15.270 1.00 69.06 295 VAL A N 1
ATOM 2286 C CA . VAL A 1 295 ? -9.033 14.946 15.377 1.00 69.06 295 VAL A CA 1
ATOM 2287 C C . VAL A 1 295 ? -8.939 13.435 15.476 1.00 69.06 295 VAL A C 1
ATOM 2289 O O . VAL A 1 295 ? -9.680 12.796 16.229 1.00 69.06 295 VAL A O 1
ATOM 2292 N N . GLY A 1 296 ? -8.089 12.866 14.635 1.00 76.12 296 GLY A N 1
ATOM 2293 C CA . GLY A 1 296 ? -7.975 11.432 14.486 1.00 76.12 296 GLY A CA 1
ATOM 2294 C C . GLY A 1 296 ? -6.547 10.949 14.604 1.00 76.12 296 GLY A C 1
ATOM 2295 O O . GLY A 1 296 ? -5.596 11.708 14.444 1.00 76.12 296 GLY A O 1
ATOM 2296 N N . GLY A 1 297 ? -6.429 9.664 14.894 1.00 79.50 297 GLY A N 1
ATOM 2297 C CA . GLY A 1 297 ? -5.179 8.926 14.880 1.00 79.50 297 GLY A CA 1
ATOM 2298 C C . GLY A 1 297 ? -5.428 7.574 14.237 1.00 79.50 297 GLY A C 1
ATOM 2299 O O . GLY A 1 297 ? -6.557 7.082 14.220 1.00 79.50 297 GLY A O 1
ATOM 2300 N N . GLY A 1 298 ? -4.384 6.979 13.695 1.00 84.38 298 GLY A N 1
ATOM 2301 C CA . GLY A 1 298 ? -4.466 5.657 13.112 1.00 84.38 298 GLY A CA 1
ATOM 2302 C C . GLY A 1 298 ? -3.141 4.945 13.217 1.00 84.38 298 GLY A C 1
ATOM 2303 O O . GLY A 1 298 ? -2.126 5.534 13.584 1.00 84.38 298 GLY A O 1
ATOM 2304 N N . GLY A 1 299 ? -3.182 3.669 12.901 1.00 84.94 299 GLY A N 1
ATOM 2305 C CA . GLY A 1 299 ? -2.019 2.816 12.838 1.00 84.94 299 GLY A CA 1
ATOM 2306 C C . GLY A 1 299 ? -2.410 1.502 12.204 1.00 84.94 299 GLY A C 1
ATOM 2307 O O . GLY A 1 299 ? -3.573 1.271 11.871 1.00 84.94 299 GLY A O 1
ATOM 2308 N N . HIS A 1 300 ? -1.427 0.642 12.050 1.00 87.19 300 HIS A N 1
ATOM 2309 C CA . HIS A 1 300 ? -1.644 -0.702 11.571 1.00 87.19 300 HIS A CA 1
ATOM 2310 C C . HIS A 1 300 ? -0.795 -1.666 12.385 1.00 87.19 300 HIS A C 1
ATOM 2312 O O . HIS A 1 300 ? 0.186 -1.276 13.025 1.00 87.19 300 HIS A O 1
ATOM 2318 N N . ARG A 1 301 ? -1.184 -2.934 12.377 1.00 86.75 301 ARG A N 1
ATOM 2319 C CA . ARG A 1 301 ? -0.402 -4.013 12.966 1.00 86.75 301 ARG A CA 1
ATOM 2320 C C . ARG A 1 301 ? -0.667 -5.298 12.206 1.00 86.75 301 ARG A C 1
ATOM 2322 O O . ARG A 1 301 ? -1.768 -5.506 11.713 1.00 86.75 301 ARG A O 1
ATOM 2329 N N . MET A 1 302 ? 0.346 -6.149 12.132 1.00 84.56 302 MET A N 1
ATOM 2330 C CA . MET A 1 302 ? 0.203 -7.492 11.595 1.00 84.56 302 MET A CA 1
ATOM 2331 C C . MET A 1 302 ? 0.308 -8.513 12.708 1.00 84.56 302 MET A C 1
ATOM 2333 O O . MET A 1 302 ? 1.027 -8.319 13.694 1.00 84.56 302 MET A O 1
ATOM 2337 N N . PHE A 1 303 ? -0.409 -9.601 12.516 1.00 88.81 303 PHE A N 1
ATOM 2338 C CA . PHE A 1 303 ? -0.472 -10.722 13.422 1.00 88.81 303 PHE A CA 1
ATOM 2339 C C . PHE A 1 303 ? -0.276 -11.983 12.596 1.00 88.81 303 PHE A C 1
ATOM 2341 O O . PHE A 1 303 ? -0.826 -12.090 11.507 1.00 88.81 303 PHE A O 1
ATOM 2348 N N . ASN A 1 304 ? 0.497 -12.931 13.111 1.00 89.19 304 ASN A N 1
ATOM 2349 C CA . ASN A 1 304 ? 0.487 -14.287 12.589 1.00 89.19 304 ASN A CA 1
ATOM 2350 C C . ASN A 1 304 ? -0.424 -15.103 13.504 1.00 89.19 304 ASN A C 1
ATOM 2352 O O . ASN A 1 304 ? -0.118 -15.260 14.688 1.00 89.19 304 ASN A O 1
ATOM 2356 N N . ILE A 1 305 ? -1.560 -15.537 12.971 1.00 93.62 305 ILE A N 1
ATOM 2357 C CA . ILE A 1 305 ? -2.644 -16.162 13.731 1.00 93.62 305 ILE A CA 1
ATOM 2358 C C . ILE A 1 305 ? -3.000 -17.515 13.132 1.00 93.62 305 ILE A C 1
ATOM 2360 O O . ILE A 1 305 ? -2.764 -17.779 11.954 1.00 93.62 305 ILE A O 1
ATOM 2364 N N . ARG A 1 306 ? -3.595 -18.392 13.930 1.00 95.50 306 ARG A N 1
ATOM 2365 C CA . ARG A 1 306 ? -4.258 -19.587 13.401 1.00 95.50 306 ARG A CA 1
ATOM 2366 C C . ARG A 1 306 ? -5.642 -19.222 12.853 1.00 95.50 306 ARG A C 1
ATOM 2368 O O . ARG A 1 306 ? -6.265 -18.290 13.362 1.00 95.50 306 ARG A O 1
ATOM 2375 N N . PRO A 1 307 ? -6.176 -19.972 11.876 1.00 95.31 307 PRO A N 1
ATOM 2376 C CA . PRO A 1 307 ? -7.581 -19.848 11.506 1.00 95.31 307 PRO A CA 1
ATOM 2377 C C . PRO A 1 307 ? -8.489 -19.995 12.737 1.00 95.31 307 PRO A C 1
ATOM 2379 O O . PRO A 1 307 ? -8.319 -20.919 13.533 1.00 95.31 307 PRO A O 1
ATOM 2382 N N . GLY A 1 308 ? -9.424 -19.061 12.913 1.00 94.88 308 GLY A N 1
ATOM 2383 C CA . GLY A 1 308 ? -10.337 -18.997 14.060 1.00 94.88 308 GLY A CA 1
ATOM 2384 C C . GLY A 1 308 ? -9.744 -18.378 15.332 1.00 94.88 308 GLY A C 1
ATOM 2385 O O . GLY A 1 308 ? -10.470 -18.173 16.305 1.00 94.88 308 GLY A O 1
ATOM 2386 N N . GLU A 1 309 ? -8.455 -18.036 15.350 1.00 94.31 309 GLU A N 1
ATOM 2387 C CA . GLU A 1 309 ? -7.853 -17.308 16.466 1.00 94.31 309 GLU A CA 1
ATOM 2388 C C . GLU A 1 309 ? -8.321 -15.848 16.471 1.00 94.31 309 GLU A C 1
ATOM 2390 O O . GLU A 1 309 ? -8.396 -15.190 15.432 1.00 94.31 309 GLU A O 1
ATOM 2395 N N . THR A 1 310 ? -8.648 -15.346 17.664 1.00 94.75 310 THR A N 1
ATOM 2396 C CA . THR A 1 310 ? -9.099 -13.967 17.864 1.00 94.75 310 THR A CA 1
ATOM 2397 C C . THR A 1 310 ? -7.974 -13.143 18.461 1.00 94.75 310 THR A C 1
ATOM 2399 O O . THR A 1 310 ? -7.439 -13.492 19.512 1.00 94.75 310 THR A O 1
ATOM 2402 N N . ILE A 1 311 ? -7.650 -12.028 17.820 1.00 94.38 311 ILE A N 1
ATOM 2403 C CA . ILE A 1 311 ? -6.676 -11.055 18.315 1.00 94.38 311 ILE A CA 1
ATOM 2404 C C . ILE A 1 311 ? -7.368 -9.830 18.894 1.00 94.38 311 ILE A C 1
ATOM 2406 O O . ILE A 1 311 ? -8.452 -9.460 18.451 1.00 94.38 311 ILE A O 1
ATOM 2410 N N . GLU A 1 312 ? -6.700 -9.167 19.835 1.00 93.12 312 GLU A N 1
ATOM 2411 C CA . GLU A 1 312 ? -7.091 -7.859 20.354 1.00 93.12 312 GLU A CA 1
ATOM 2412 C C . GLU A 1 312 ? -6.048 -6.802 19.966 1.00 93.12 312 GLU A C 1
ATOM 2414 O O . GLU A 1 312 ? -4.857 -6.919 20.271 1.00 93.12 312 GLU A O 1
ATOM 2419 N N . LEU A 1 313 ? -6.506 -5.727 19.331 1.00 91.44 313 LEU A N 1
ATOM 2420 C CA . LEU A 1 313 ? -5.756 -4.501 19.120 1.00 91.44 313 LEU A CA 1
ATOM 2421 C C . LEU A 1 313 ? -6.306 -3.409 20.042 1.00 91.44 313 LEU A C 1
ATOM 2423 O O . LEU A 1 313 ? -7.322 -2.775 19.751 1.00 91.44 313 LEU A O 1
ATOM 2427 N N . VAL A 1 314 ? -5.586 -3.151 21.133 1.00 90.88 314 VAL A N 1
ATOM 2428 C CA . VAL A 1 314 ? -5.872 -2.025 22.030 1.00 90.88 314 VAL A CA 1
ATOM 2429 C C . VAL A 1 314 ? -5.483 -0.719 21.341 1.00 90.88 314 VAL A C 1
ATOM 2431 O O . VAL A 1 314 ? -4.324 -0.512 20.970 1.00 90.88 314 VAL A O 1
ATOM 2434 N N . MET A 1 315 ? -6.443 0.189 21.181 1.00 89.31 315 MET A N 1
ATOM 2435 C CA . MET A 1 315 ? -6.194 1.481 20.552 1.00 89.31 315 MET A CA 1
ATOM 2436 C C . MET A 1 315 ? -5.533 2.447 21.546 1.00 89.31 315 MET A C 1
ATOM 2438 O O . MET A 1 315 ? -6.009 2.584 22.677 1.00 89.31 315 MET A O 1
ATOM 2442 N N . PRO A 1 316 ? -4.502 3.210 21.136 1.00 89.00 316 PRO A N 1
ATOM 2443 C CA . PRO A 1 316 ? -3.929 4.245 21.986 1.00 89.00 316 PRO A CA 1
ATOM 2444 C C . PRO A 1 316 ? -4.987 5.247 22.453 1.00 89.00 316 PRO A C 1
ATOM 2446 O O . PRO A 1 316 ? -5.899 5.616 21.694 1.00 89.00 316 PRO A O 1
ATOM 2449 N N . LYS A 1 317 ? -4.849 5.738 23.689 1.00 89.69 317 LYS A N 1
ATOM 2450 C CA . LYS A 1 317 ? -5.727 6.796 24.196 1.00 89.69 317 LYS A CA 1
ATOM 2451 C C . LYS A 1 317 ? -5.619 8.035 23.297 1.00 89.69 317 LYS A C 1
ATOM 2453 O O . LYS A 1 317 ? -4.510 8.426 22.923 1.00 89.69 317 LYS A O 1
ATOM 2458 N N . PRO A 1 318 ? -6.748 8.641 22.901 1.00 88.25 318 PRO A N 1
ATOM 2459 C CA . PRO A 1 318 ? -6.725 9.827 22.058 1.00 88.25 318 PRO A CA 1
ATOM 2460 C C . PRO A 1 318 ? -6.101 11.016 22.791 1.00 88.25 318 PRO A C 1
ATOM 2462 O O . PRO A 1 318 ? -6.299 11.204 23.990 1.00 88.25 318 PRO A O 1
ATOM 2465 N N . GLN A 1 319 ? -5.372 11.845 22.049 1.00 86.31 319 GLN A N 1
ATOM 2466 C CA . GLN A 1 319 ? -4.723 13.049 22.565 1.0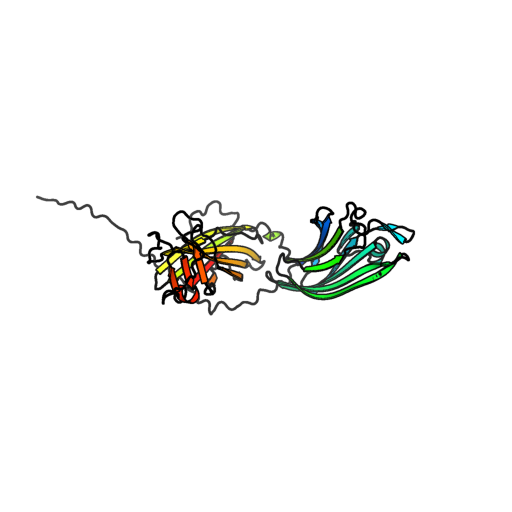0 86.31 319 GLN A CA 1
ATOM 2467 C C . GLN A 1 319 ? -5.206 14.293 21.819 1.00 86.31 319 GLN A C 1
ATOM 2469 O O . GLN A 1 319 ? -5.612 14.220 20.661 1.00 86.31 319 GLN A O 1
ATOM 2474 N N . GLY A 1 320 ? -5.145 15.443 22.489 1.00 87.94 320 GLY A N 1
ATOM 2475 C CA . GLY A 1 320 ? -5.591 16.723 21.943 1.00 87.94 320 GLY A CA 1
ATOM 2476 C C . GLY A 1 320 ? -7.026 17.076 22.334 1.00 87.94 320 GLY A C 1
ATOM 2477 O O . GLY A 1 320 ? -7.498 16.738 23.425 1.00 87.94 320 GLY A O 1
ATOM 2478 N N . TRP A 1 321 ? -7.701 17.814 21.457 1.00 87.38 321 TRP A N 1
ATOM 2479 C CA . TRP A 1 321 ? -9.064 18.286 21.669 1.00 87.38 321 TRP A CA 1
ATOM 2480 C C . TRP A 1 321 ? -9.864 18.306 20.367 1.00 87.38 321 TRP A C 1
ATOM 2482 O O . TRP A 1 321 ? -9.298 18.382 19.277 1.00 87.38 321 TRP A O 1
ATOM 2492 N N . SER A 1 322 ? -11.186 18.325 20.492 1.00 86.06 322 SER A N 1
ATOM 2493 C CA . SER A 1 322 ? -12.102 18.684 19.410 1.00 86.06 322 SER A CA 1
ATOM 2494 C C . SER A 1 322 ? -12.997 19.830 19.856 1.00 86.06 322 SER A C 1
ATOM 2496 O O . SER A 1 322 ? -13.372 19.896 21.026 1.00 86.06 322 SER A O 1
ATOM 2498 N N . THR A 1 323 ? -13.333 20.721 18.928 1.00 84.38 323 THR A N 1
ATOM 2499 C CA . THR A 1 323 ? -14.268 21.823 19.156 1.00 84.38 323 THR A CA 1
ATOM 2500 C C . THR A 1 323 ? -15.295 21.816 18.039 1.00 84.38 323 THR A C 1
ATOM 2502 O O . THR A 1 323 ? -14.933 21.993 16.878 1.00 84.38 323 THR A O 1
ATOM 2505 N N . GLU A 1 324 ? -16.565 21.664 18.394 1.00 83.75 324 GLU A N 1
ATOM 2506 C CA . GLU A 1 324 ? -17.686 21.804 17.473 1.00 83.75 324 GLU A CA 1
ATOM 2507 C C . GLU A 1 324 ? -18.392 23.137 17.697 1.00 83.75 324 GLU A C 1
ATOM 2509 O O . GLU A 1 324 ? -18.628 23.555 18.835 1.00 83.75 324 GLU A O 1
ATOM 2514 N N . ARG A 1 325 ? -18.734 23.815 16.598 1.00 79.50 325 ARG A N 1
ATOM 2515 C CA . ARG A 1 325 ? -19.513 25.058 16.630 1.00 79.50 325 ARG A CA 1
ATOM 2516 C C . ARG A 1 325 ? -21.001 24.748 16.556 1.00 79.50 325 ARG A C 1
ATOM 2518 O O . ARG A 1 325 ? -21.462 24.085 15.636 1.00 79.50 325 ARG A O 1
ATOM 2525 N N . ILE A 1 326 ? -21.750 25.285 17.510 1.00 73.31 326 ILE A N 1
ATOM 2526 C CA . ILE A 1 326 ? -23.203 25.123 17.613 1.00 73.31 326 ILE A CA 1
ATOM 2527 C C . ILE A 1 326 ? -23.920 26.075 16.642 1.00 73.31 326 ILE A C 1
ATOM 2529 O O . ILE A 1 326 ? -24.962 25.700 16.107 1.00 73.31 326 ILE A O 1
ATOM 2533 N N . ASP A 1 327 ? -23.342 27.251 16.363 1.00 69.44 327 ASP A N 1
ATOM 2534 C CA . ASP A 1 327 ? -23.896 28.265 15.456 1.00 69.44 327 ASP A CA 1
ATOM 2535 C C . ASP A 1 327 ? -22.879 28.673 14.360 1.00 69.44 327 ASP A C 1
ATOM 2537 O O . ASP A 1 327 ? -21.811 29.204 14.686 1.00 69.44 327 ASP A O 1
ATOM 2541 N N . PRO A 1 328 ? -23.163 28.435 13.062 1.00 56.28 328 PRO A N 1
ATOM 2542 C CA . PRO A 1 328 ? -22.320 28.891 11.957 1.00 56.28 328 PRO A CA 1
ATOM 2543 C C . PRO A 1 328 ? -22.473 30.388 11.620 1.00 56.28 328 PRO A C 1
ATOM 2545 O O . PRO A 1 328 ? -21.608 30.919 10.924 1.00 56.28 328 PRO A O 1
ATOM 2548 N N . ALA A 1 329 ? -23.535 31.064 12.081 1.00 57.53 329 ALA A N 1
ATOM 2549 C CA . ALA A 1 329 ? -23.820 32.478 11.803 1.00 57.53 329 ALA A CA 1
ATOM 2550 C C . ALA A 1 329 ? -23.305 33.438 12.897 1.00 57.53 329 ALA A C 1
ATOM 2552 O O . ALA A 1 329 ? -23.198 34.647 12.669 1.00 57.53 329 ALA A O 1
ATOM 2553 N N . GLY A 1 330 ? -22.959 32.912 14.074 1.00 52.22 330 GLY A N 1
ATOM 2554 C CA . GLY A 1 330 ? -22.427 33.682 15.194 1.00 52.22 330 GLY A CA 1
ATOM 2555 C C . GLY A 1 330 ? -21.000 34.195 14.960 1.00 52.22 330 GLY A C 1
ATOM 2556 O O . GLY A 1 330 ? -20.152 33.522 14.368 1.00 52.22 330 GLY A O 1
ATOM 2557 N N . LYS A 1 331 ? -20.702 35.400 15.471 1.00 52.09 331 LYS A N 1
ATOM 2558 C CA . LYS A 1 331 ? -19.330 35.944 15.541 1.00 52.09 331 LYS A CA 1
ATOM 2559 C C . LYS A 1 331 ? -18.397 34.914 16.198 1.00 52.09 331 LYS A C 1
ATOM 2561 O O . LYS A 1 331 ? -18.830 34.180 17.083 1.00 52.09 331 LYS A O 1
ATOM 2566 N N . ARG A 1 332 ? -17.114 34.872 15.796 1.00 48.69 332 ARG A N 1
ATOM 2567 C CA . ARG A 1 332 ? -16.074 34.048 16.449 1.00 48.69 332 ARG A CA 1
ATOM 2568 C C . ARG A 1 332 ? -16.025 34.384 17.949 1.00 48.69 332 ARG A C 1
ATOM 2570 O O . ARG A 1 332 ? -15.330 35.314 18.336 1.00 48.69 332 ARG A O 1
ATOM 2577 N N . GLY A 1 333 ? -16.760 33.645 18.773 1.00 51.50 333 GLY A N 1
ATOM 2578 C CA . GLY A 1 333 ? -16.586 33.679 20.219 1.00 51.50 333 GLY A CA 1
ATOM 2579 C C . GLY A 1 333 ? -15.249 33.031 20.552 1.00 51.50 333 GLY A C 1
ATOM 2580 O O . GLY A 1 333 ? -14.925 31.972 20.005 1.00 51.50 333 GLY A O 1
ATOM 2581 N N . GLN A 1 334 ? -14.445 33.676 21.394 1.00 49.84 334 GLN A N 1
ATOM 2582 C CA . GLN A 1 334 ? -13.359 32.977 22.068 1.00 49.84 334 GLN A CA 1
ATOM 2583 C C . GLN A 1 334 ? -13.991 31.946 23.005 1.00 49.84 334 GLN A C 1
ATOM 2585 O O . GLN A 1 334 ? -14.882 32.263 23.788 1.00 49.84 334 GLN A O 1
ATOM 2590 N N . VAL A 1 335 ? -13.567 30.689 22.880 1.00 52.91 335 VAL A N 1
ATOM 2591 C CA . VAL A 1 335 ? -13.940 29.645 23.836 1.00 52.91 335 VAL A CA 1
ATOM 2592 C C . VAL A 1 335 ? -13.105 29.892 25.087 1.00 52.91 335 VAL A C 1
ATOM 2594 O O . VAL A 1 335 ? -11.957 29.460 25.143 1.00 52.91 335 VAL A O 1
ATOM 2597 N N . GLU A 1 336 ? -13.644 30.652 26.039 1.00 57.88 336 GLU A N 1
ATOM 2598 C CA . GLU A 1 336 ? -12.942 30.997 27.285 1.00 57.88 336 GLU A CA 1
ATOM 2599 C C . GLU A 1 336 ? -13.129 29.962 28.401 1.00 57.88 336 GLU A C 1
ATOM 2601 O O . GLU A 1 336 ? -12.397 29.998 29.386 1.00 57.88 336 GLU A O 1
ATOM 2606 N N . SER A 1 337 ? -14.067 29.016 28.274 1.00 63.53 337 SER A N 1
ATOM 2607 C CA . SER A 1 337 ? -14.245 27.994 29.307 1.00 63.53 337 SER A CA 1
ATOM 2608 C C . SER A 1 337 ? -13.206 26.878 29.183 1.00 63.53 337 SER A C 1
ATOM 2610 O O . SER A 1 337 ? -13.077 26.210 28.150 1.00 63.53 337 SER A O 1
ATOM 2612 N N . GLU A 1 338 ? -12.460 26.665 30.267 1.00 73.75 338 GLU A N 1
ATOM 2613 C CA . GLU A 1 338 ? -11.647 25.466 30.424 1.00 73.75 338 GLU A CA 1
ATOM 2614 C C . GLU A 1 338 ? -12.551 24.224 30.521 1.00 73.75 338 GLU A C 1
ATOM 2616 O O . GLU A 1 338 ? -13.629 24.291 31.120 1.00 73.75 338 GLU A O 1
ATOM 2621 N N . PRO A 1 339 ? -12.147 23.087 29.920 1.00 78.56 339 PRO A N 1
ATOM 2622 C CA . PRO A 1 339 ? -12.813 21.810 30.141 1.00 78.56 339 PRO A CA 1
ATOM 2623 C C . PRO A 1 339 ? -12.856 21.476 31.631 1.00 78.56 339 PRO A C 1
ATOM 2625 O O . PRO A 1 339 ? -11.878 21.691 32.345 1.00 78.56 339 PRO A O 1
ATOM 2628 N N . ASP A 1 340 ? -13.979 20.934 32.082 1.00 82.12 340 ASP A N 1
ATOM 2629 C CA . ASP A 1 340 ? -14.128 20.446 33.450 1.00 82.12 340 ASP A CA 1
ATOM 2630 C C . ASP A 1 340 ? -13.318 19.159 33.717 1.00 82.12 340 ASP A C 1
ATOM 2632 O O . ASP A 1 340 ? -12.519 18.707 32.892 1.00 82.12 340 ASP A O 1
ATOM 2636 N N . ALA A 1 341 ? -13.544 18.541 34.882 1.00 77.38 341 ALA A N 1
ATOM 2637 C CA . ALA A 1 341 ? -12.915 17.275 35.256 1.00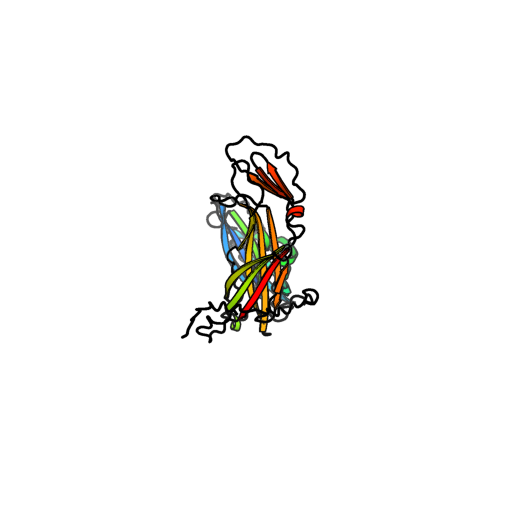 77.38 341 ALA A CA 1
ATOM 2638 C C . ALA A 1 341 ? -13.234 16.119 34.283 1.00 77.38 341 ALA A C 1
ATOM 2640 O O . ALA A 1 341 ? -12.387 15.252 34.083 1.00 77.38 341 ALA A O 1
ATOM 2641 N N . GLU A 1 342 ? -14.403 16.138 33.634 1.00 81.38 342 GLU A N 1
ATOM 2642 C CA . GLU A 1 342 ? -14.815 15.168 32.606 1.00 81.38 342 GLU A CA 1
ATOM 2643 C C . GLU A 1 342 ? -14.219 15.498 31.223 1.00 81.38 342 GLU A C 1
ATOM 2645 O O . GLU A 1 342 ? -14.398 14.762 30.254 1.00 81.38 342 GLU A O 1
ATOM 2650 N N . GLY A 1 343 ? -13.485 16.606 31.098 1.00 87.50 343 GLY A N 1
ATOM 2651 C CA . GLY A 1 343 ? -12.885 17.040 29.846 1.00 87.50 343 GLY A CA 1
ATOM 2652 C C . GLY A 1 343 ? -13.864 17.693 28.876 1.00 87.50 343 GLY A C 1
ATOM 2653 O O . GLY A 1 343 ? -13.533 17.800 27.695 1.00 87.50 343 GLY A O 1
ATOM 2654 N N . ILE A 1 344 ? -15.030 18.159 29.328 1.00 88.75 344 ILE A N 1
ATOM 2655 C CA . ILE A 1 344 ? -16.046 18.797 28.485 1.00 88.75 344 ILE A CA 1
ATOM 2656 C C . ILE A 1 344 ? -16.210 20.269 28.877 1.00 88.75 344 ILE A C 1
ATOM 2658 O O . ILE A 1 344 ? -16.534 20.609 30.014 1.00 88.75 344 ILE A O 1
ATOM 2662 N N . ALA A 1 345 ? -16.064 21.163 27.901 1.00 87.44 345 ALA A N 1
ATOM 2663 C CA . ALA A 1 345 ? -16.432 22.572 28.014 1.00 87.44 345 ALA A CA 1
ATOM 2664 C C . ALA A 1 345 ? -17.589 22.882 27.060 1.00 87.44 345 ALA A C 1
ATOM 2666 O O . ALA A 1 345 ? -17.479 22.705 25.847 1.00 87.44 345 ALA A O 1
ATOM 2667 N N . VAL A 1 346 ? -18.700 23.376 27.603 1.00 83.88 346 VAL A N 1
ATOM 2668 C CA . VAL A 1 346 ? -19.825 23.897 26.817 1.00 83.88 346 VAL A CA 1
ATOM 2669 C C . VAL A 1 346 ? -19.853 25.411 27.007 1.00 83.88 346 VAL A C 1
ATOM 2671 O O . VAL A 1 346 ? -19.910 25.888 28.137 1.00 83.88 346 VAL A O 1
ATOM 2674 N N . ALA A 1 347 ? -19.778 26.158 25.910 1.00 81.94 347 ALA A N 1
ATOM 2675 C CA . ALA A 1 347 ? -19.878 27.617 25.872 1.00 81.94 347 ALA A CA 1
ATOM 2676 C C . ALA A 1 347 ? -21.020 28.036 24.938 1.00 81.94 347 ALA A C 1
ATOM 2678 O O . ALA A 1 347 ? -21.538 27.199 24.201 1.00 81.94 347 ALA A O 1
ATOM 2679 N N . GLU A 1 348 ? -21.380 29.324 24.940 1.00 75.50 348 GLU A N 1
ATOM 2680 C CA . GLU A 1 348 ? -22.553 29.897 24.250 1.00 75.50 348 GLU A CA 1
ATOM 2681 C C . GLU A 1 348 ? -22.725 29.448 22.786 1.00 75.50 348 GLU A C 1
ATOM 2683 O O . GLU A 1 348 ? -23.845 29.279 22.314 1.00 75.50 348 GLU A O 1
ATOM 2688 N N . ASN A 1 349 ? -21.632 29.187 22.070 1.00 79.19 349 ASN A N 1
ATOM 2689 C CA . ASN A 1 349 ? -21.657 28.767 20.669 1.00 79.19 349 ASN A CA 1
ATOM 2690 C C . ASN A 1 349 ? -20.733 27.581 20.347 1.00 79.19 349 ASN A C 1
ATOM 2692 O O . ASN A 1 349 ? -20.561 27.252 19.169 1.00 79.19 349 ASN A O 1
ATOM 2696 N N . THR A 1 350 ? -20.147 26.914 21.346 1.00 82.50 350 THR A N 1
ATOM 2697 C CA . THR A 1 350 ? -19.225 25.792 21.110 1.00 82.50 350 THR A CA 1
ATOM 2698 C C . THR A 1 350 ? -19.347 24.678 22.134 1.00 82.50 350 THR A C 1
ATOM 2700 O O . THR A 1 350 ? -19.542 24.933 23.321 1.00 82.50 350 THR A O 1
ATOM 2703 N N . VAL A 1 351 ? -19.101 23.450 21.687 1.00 86.00 351 VAL A N 1
ATOM 2704 C CA . VAL A 1 351 ? -18.785 22.311 22.554 1.00 86.00 351 VAL A CA 1
ATOM 2705 C C . VAL A 1 351 ? -17.337 21.925 22.314 1.00 86.00 351 VAL A C 1
ATOM 2707 O O . VAL A 1 351 ? -16.945 21.685 21.175 1.00 86.00 351 VAL A O 1
ATOM 2710 N N . ARG A 1 352 ? -16.538 21.852 23.374 1.00 88.12 352 ARG A N 1
ATOM 2711 C CA . ARG A 1 352 ? -15.145 21.422 23.323 1.00 88.12 352 ARG A CA 1
ATOM 2712 C C . ARG A 1 352 ? -14.944 20.191 24.190 1.00 88.12 352 ARG A C 1
ATOM 2714 O O . ARG A 1 352 ? -15.411 20.140 25.322 1.00 88.12 352 ARG A O 1
ATOM 2721 N N . VAL A 1 353 ? -14.204 19.230 23.657 1.00 89.38 353 VAL A N 1
ATOM 2722 C CA . VAL A 1 353 ? -13.849 17.983 24.334 1.00 89.38 353 VAL A CA 1
ATOM 2723 C C . VAL A 1 353 ? -12.332 17.878 24.373 1.00 89.38 353 VAL A C 1
ATOM 2725 O O . VAL A 1 353 ? -11.681 17.902 23.328 1.00 89.38 353 VAL A O 1
ATOM 2728 N N . LYS A 1 354 ? -11.757 17.766 25.570 1.00 91.31 354 LYS A N 1
ATOM 2729 C CA . LYS A 1 354 ? -10.342 17.470 25.806 1.00 91.31 354 LYS A CA 1
ATOM 2730 C C . LYS A 1 354 ? -10.187 15.966 25.984 1.00 91.31 354 LYS A C 1
ATOM 2732 O O . LYS A 1 354 ? -10.591 15.402 26.998 1.00 91.31 354 LYS A O 1
ATOM 2737 N N . PHE A 1 355 ? -9.574 15.321 24.999 1.00 91.25 355 PHE A N 1
ATOM 2738 C CA . PHE A 1 355 ? -9.583 13.865 24.890 1.00 91.25 355 PHE A CA 1
ATOM 2739 C C . PHE A 1 355 ? -8.883 13.162 26.051 1.00 91.25 355 PHE A C 1
ATOM 2741 O O . PHE A 1 355 ? -9.397 12.168 26.545 1.00 91.25 355 PHE A O 1
ATOM 2748 N N . GLY A 1 356 ? -7.754 13.696 26.523 1.00 88.81 356 GLY A N 1
ATOM 2749 C CA . GLY A 1 356 ? -7.002 13.068 27.613 1.00 88.81 356 GLY A CA 1
ATOM 2750 C C . GLY A 1 356 ? -7.796 12.948 28.918 1.00 88.81 356 GLY A C 1
ATOM 2751 O O . GLY A 1 356 ? -7.614 11.976 29.638 1.00 88.81 356 GLY A O 1
ATOM 2752 N N . SER A 1 357 ? -8.687 13.906 29.197 1.00 91.50 357 SER A N 1
ATOM 2753 C CA . SER A 1 357 ? -9.566 13.876 30.372 1.00 91.50 357 SER A CA 1
ATOM 2754 C C . SER A 1 357 ? -10.806 13.016 30.111 1.00 91.50 357 SER A C 1
ATOM 2756 O O . SER A 1 357 ? -11.102 12.127 30.897 1.00 91.50 357 SER A O 1
ATOM 2758 N N . PHE A 1 358 ? -11.472 13.209 28.966 1.00 91.50 358 PHE A N 1
ATOM 2759 C CA . PHE A 1 358 ? -12.703 12.483 28.632 1.00 91.50 358 PHE A CA 1
ATOM 2760 C C . PHE A 1 358 ? -12.496 10.966 28.464 1.00 91.50 358 PHE A C 1
ATOM 2762 O O . PHE A 1 358 ? -13.354 10.174 28.832 1.00 91.50 358 PHE A O 1
ATOM 2769 N N . PHE A 1 359 ? -11.347 10.542 27.928 1.00 90.81 359 PHE A N 1
ATOM 2770 C CA . PHE A 1 359 ? -11.006 9.127 27.734 1.00 90.81 359 PHE A CA 1
ATOM 2771 C C . PHE A 1 359 ? -10.042 8.589 28.808 1.00 90.81 359 PHE A C 1
ATOM 2773 O O . PHE A 1 359 ? -9.365 7.586 28.575 1.00 90.81 359 PHE A O 1
ATOM 2780 N N . ALA A 1 360 ? -9.934 9.248 29.968 1.00 90.31 360 ALA A N 1
ATOM 2781 C CA . ALA A 1 360 ? -9.009 8.837 31.027 1.00 90.31 360 ALA A CA 1
ATOM 2782 C C . ALA A 1 360 ? -9.310 7.417 31.536 1.00 90.31 360 ALA A C 1
ATOM 2784 O O . ALA A 1 360 ? -8.394 6.599 31.588 1.00 90.31 360 ALA A O 1
ATOM 2785 N N . GLU A 1 361 ? -10.580 7.098 31.783 1.00 89.12 361 GLU A N 1
ATOM 2786 C CA . GLU A 1 361 ? -11.031 5.784 32.277 1.00 89.12 361 GLU A CA 1
ATOM 2787 C C . GLU A 1 361 ? -11.612 4.890 31.172 1.00 89.12 361 GLU A C 1
ATOM 2789 O O . GLU A 1 361 ? -12.230 3.861 31.433 1.00 89.12 361 GLU A O 1
ATOM 2794 N N . ARG A 1 362 ? -11.407 5.279 29.909 1.00 89.69 362 ARG A N 1
ATOM 2795 C CA . ARG A 1 362 ? -11.955 4.574 28.752 1.00 89.69 362 ARG A CA 1
ATOM 2796 C C . ARG A 1 362 ? -10.872 3.837 27.997 1.00 89.69 362 ARG A C 1
ATOM 2798 O O . ARG A 1 362 ? -9.757 4.337 27.811 1.00 89.69 362 ARG A O 1
ATOM 2805 N N . SER A 1 363 ? -11.229 2.661 27.505 1.00 89.19 363 SER A N 1
ATOM 2806 C CA . SER A 1 363 ? -10.394 1.897 26.586 1.00 89.19 363 SER A CA 1
ATOM 2807 C C . SER A 1 363 ? -11.218 1.448 25.393 1.00 89.19 363 SER A C 1
ATOM 2809 O O . SER A 1 363 ? -12.360 1.023 25.539 1.00 89.19 363 SER A O 1
ATOM 2811 N N . MET A 1 364 ? -10.619 1.585 24.213 1.00 91.88 364 MET A N 1
ATOM 2812 C CA . MET A 1 364 ? -11.187 1.107 22.963 1.00 91.88 364 MET A C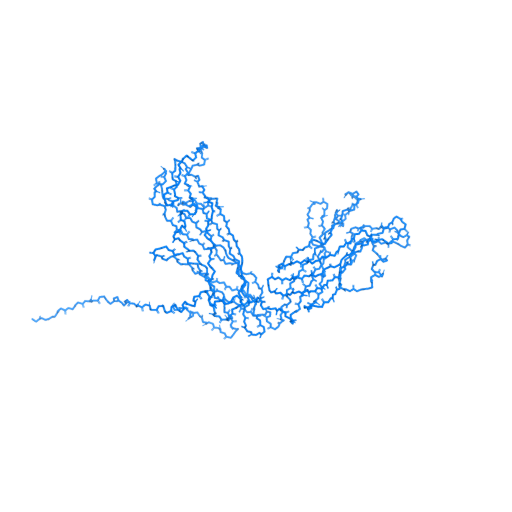A 1
ATOM 2813 C C . MET A 1 364 ? -10.304 -0.014 22.442 1.00 91.88 364 MET A C 1
ATOM 2815 O O . MET A 1 364 ? -9.096 0.184 22.283 1.00 91.88 364 MET A O 1
ATOM 2819 N N . SER A 1 365 ? -10.918 -1.146 22.136 1.00 92.38 365 SER A N 1
ATOM 2820 C CA . SER A 1 365 ? -10.233 -2.300 21.567 1.00 92.38 365 SER A CA 1
ATOM 2821 C C . SER A 1 365 ? -10.948 -2.763 20.314 1.00 92.38 365 SER A C 1
ATOM 2823 O O . SER A 1 365 ? -12.174 -2.708 20.214 1.00 92.38 365 SER A O 1
ATOM 2825 N N . ILE A 1 366 ? -10.161 -3.225 19.356 1.00 94.00 366 ILE A N 1
ATOM 2826 C CA . ILE A 1 366 ? -10.645 -3.914 18.171 1.00 94.00 366 ILE A CA 1
ATOM 2827 C C . ILE A 1 366 ? -10.317 -5.388 18.348 1.00 94.00 366 ILE A C 1
ATOM 2829 O O . ILE A 1 366 ? -9.169 -5.726 18.617 1.00 94.00 366 ILE A O 1
ATOM 2833 N N . PHE A 1 367 ? -11.302 -6.253 18.168 1.00 94.88 367 PHE A N 1
ATOM 2834 C CA . PHE A 1 367 ? -11.092 -7.688 18.086 1.00 94.88 367 PHE A CA 1
ATOM 2835 C C . PHE A 1 367 ? -11.272 -8.127 16.643 1.00 94.88 367 PHE A C 1
ATOM 2837 O O . PHE A 1 367 ? -12.169 -7.632 15.955 1.00 94.88 367 PHE A O 1
ATOM 2844 N N . VAL A 1 368 ? -10.425 -9.043 16.186 1.00 96.38 368 VAL A N 1
ATOM 2845 C CA . VAL A 1 368 ? -10.552 -9.624 14.848 1.00 96.38 368 VAL A CA 1
ATOM 2846 C C . VAL A 1 368 ? -10.309 -11.116 14.911 1.00 96.38 368 VAL A C 1
ATOM 2848 O O . VAL A 1 368 ? -9.324 -11.560 15.496 1.00 96.38 368 VAL A O 1
ATOM 2851 N N . THR A 1 369 ? -11.182 -11.870 14.259 1.00 96.56 369 THR A N 1
ATOM 2852 C CA . THR A 1 369 ? -10.985 -13.290 13.970 1.00 96.56 369 THR A CA 1
ATOM 2853 C C . THR A 1 369 ? -10.950 -13.461 12.465 1.00 96.56 369 THR A C 1
ATOM 2855 O O . THR A 1 369 ? -11.844 -12.969 11.778 1.00 96.56 369 THR A O 1
ATOM 2858 N N . ALA A 1 370 ? -9.940 -14.160 11.953 1.00 96.56 370 ALA A N 1
ATOM 2859 C CA . ALA A 1 370 ? -9.895 -14.563 10.552 1.00 96.56 370 ALA A CA 1
ATOM 2860 C C . ALA A 1 370 ? -10.100 -16.074 10.448 1.00 96.56 370 ALA A C 1
ATOM 2862 O O . ALA A 1 370 ? -9.473 -16.849 11.170 1.00 96.56 370 ALA A O 1
ATOM 2863 N N . THR A 1 371 ? -10.966 -16.492 9.538 1.00 96.06 371 THR A N 1
ATOM 2864 C CA . THR A 1 371 ? -11.271 -17.900 9.256 1.00 96.06 371 THR A CA 1
ATOM 2865 C C . THR A 1 371 ? -11.179 -18.149 7.761 1.00 96.06 371 THR A C 1
ATOM 2867 O O . THR A 1 371 ? -11.335 -17.220 6.969 1.00 96.06 371 THR A O 1
ATOM 2870 N N . LEU A 1 372 ? -10.896 -19.391 7.383 1.00 94.50 372 LEU A N 1
ATOM 2871 C CA . LEU A 1 372 ? -10.975 -19.818 5.994 1.00 94.50 372 LEU A CA 1
ATOM 2872 C C . LEU A 1 372 ? -12.442 -20.096 5.672 1.00 94.50 372 LEU A C 1
ATOM 2874 O O . LEU A 1 372 ? -13.129 -20.736 6.464 1.00 94.50 372 LEU A O 1
ATOM 2878 N N . LEU A 1 373 ? -12.911 -19.590 4.538 1.00 91.81 373 LEU A N 1
ATOM 2879 C CA . LEU A 1 373 ? -14.164 -20.037 3.947 1.00 91.81 373 LEU A CA 1
ATOM 2880 C C . LEU A 1 373 ? -13.821 -21.270 3.118 1.00 91.81 373 LEU A C 1
ATOM 2882 O O . LEU A 1 373 ? -13.166 -21.141 2.085 1.00 91.81 373 LEU A O 1
ATOM 2886 N N . ASP A 1 374 ? -14.196 -22.450 3.600 1.00 81.00 374 ASP A N 1
ATOM 2887 C CA . ASP A 1 374 ? -14.053 -23.670 2.813 1.00 81.00 374 ASP A CA 1
ATOM 2888 C C . ASP A 1 374 ? -15.053 -23.628 1.647 1.00 81.00 374 ASP A C 1
ATOM 2890 O O . ASP A 1 374 ? -16.236 -23.339 1.842 1.00 81.00 374 ASP A O 1
ATOM 2894 N N . ASP A 1 375 ? -14.581 -23.928 0.432 1.00 63.19 375 ASP A N 1
ATOM 2895 C CA . ASP A 1 375 ? -15.408 -23.921 -0.787 1.00 63.19 375 ASP A CA 1
ATOM 2896 C C . ASP A 1 375 ? -16.552 -24.957 -0.745 1.00 63.19 375 ASP A C 1
ATOM 2898 O O . ASP A 1 375 ? -17.511 -24.854 -1.510 1.00 63.19 375 ASP A O 1
ATOM 2902 N N . ASP A 1 376 ? -16.479 -25.925 0.174 1.00 57.34 376 ASP A N 1
ATOM 2903 C CA . ASP A 1 376 ? -17.425 -27.038 0.298 1.00 57.34 376 ASP A CA 1
ATOM 2904 C C . ASP A 1 376 ? -18.565 -26.797 1.309 1.00 57.34 376 ASP A C 1
ATOM 2906 O O . ASP A 1 376 ? -19.492 -27.608 1.383 1.00 57.34 376 ASP A O 1
ATOM 2910 N N . GLU A 1 377 ? -18.565 -25.693 2.067 1.00 50.53 377 GLU A N 1
ATOM 2911 C CA . GLU A 1 377 ? -19.689 -25.361 2.955 1.00 50.53 377 GLU A CA 1
ATOM 2912 C C . GLU A 1 377 ? -20.671 -24.395 2.284 1.00 50.53 377 GLU A C 1
ATOM 2914 O O . GLU A 1 377 ? -20.781 -23.204 2.596 1.00 50.53 377 GLU A O 1
ATOM 2919 N N . GLU A 1 378 ? -21.486 -24.958 1.389 1.00 45.03 378 GLU A N 1
ATOM 2920 C CA . GLU A 1 378 ? -22.808 -24.413 1.103 1.00 45.03 378 GLU A CA 1
ATOM 2921 C C . GLU A 1 378 ? -23.575 -24.296 2.438 1.00 45.03 378 GLU A C 1
ATOM 2923 O O . GLU A 1 378 ? -24.088 -25.266 2.993 1.00 45.03 378 GLU A O 1
ATOM 2928 N N . SER A 1 379 ? -23.681 -23.070 2.952 1.00 45.22 379 SER A N 1
ATOM 2929 C CA . SER A 1 379 ? -24.607 -22.653 4.011 1.00 45.22 379 SER A CA 1
ATOM 2930 C C . SER A 1 379 ? -24.343 -23.142 5.447 1.00 45.22 379 SER A C 1
ATOM 2932 O O . SER A 1 379 ? -25.172 -23.818 6.053 1.00 45.22 379 SER A O 1
ATOM 2934 N N . VAL A 1 380 ? -23.316 -22.602 6.108 1.00 43.91 380 VAL A N 1
ATOM 2935 C CA . VAL A 1 380 ? -23.391 -22.405 7.570 1.00 43.91 380 VAL A CA 1
ATOM 2936 C C . VAL A 1 380 ? -23.760 -20.952 7.865 1.00 43.91 380 VAL A C 1
ATOM 2938 O O . VAL A 1 380 ? -22.968 -20.137 8.317 1.00 43.91 380 VAL A O 1
ATOM 2941 N N . THR A 1 381 ? -25.039 -20.626 7.673 1.00 45.25 381 THR A N 1
ATOM 2942 C CA . THR A 1 381 ? -25.676 -19.445 8.298 1.00 45.25 381 THR A CA 1
ATOM 2943 C C . THR A 1 381 ? -25.973 -19.682 9.791 1.00 45.25 381 THR A C 1
ATOM 2945 O O . THR A 1 381 ? -26.884 -19.086 10.359 1.00 45.25 381 THR A O 1
ATOM 2948 N N . GLY A 1 382 ? -25.225 -20.576 10.447 1.00 45.03 382 GLY A N 1
ATOM 2949 C CA . GLY A 1 382 ? -25.656 -21.231 11.682 1.00 45.03 382 GLY A CA 1
ATOM 2950 C C . GLY A 1 382 ? -24.622 -21.339 12.797 1.00 45.03 382 GLY A C 1
ATOM 2951 O O . GLY A 1 382 ? -24.826 -22.157 13.689 1.00 45.03 382 GLY A O 1
ATOM 2952 N N . ALA A 1 383 ? -23.541 -20.554 12.791 1.00 33.75 383 ALA A N 1
ATOM 2953 C CA . ALA A 1 383 ? -22.582 -20.575 13.897 1.00 33.75 383 ALA A CA 1
ATOM 2954 C C . ALA A 1 383 ? -22.056 -19.180 14.267 1.00 33.75 383 ALA A C 1
ATOM 2956 O O . ALA A 1 383 ? -20.892 -18.851 14.070 1.00 33.75 383 ALA A O 1
ATOM 2957 N N . VAL A 1 384 ? -22.937 -18.387 14.880 1.00 37.25 384 VAL A N 1
ATOM 2958 C CA . VAL A 1 384 ? -22.567 -17.456 15.957 1.00 37.25 384 VAL A CA 1
ATOM 2959 C C . VAL A 1 384 ? -23.501 -17.773 17.142 1.00 37.25 384 VAL A C 1
ATOM 2961 O O . VAL A 1 384 ? -24.714 -17.661 16.956 1.00 37.25 384 VAL A O 1
ATOM 2964 N N . PRO A 1 385 ? -22.997 -18.237 18.307 1.00 42.34 385 PRO A N 1
ATOM 2965 C CA . PRO A 1 385 ? -23.771 -18.373 19.548 1.00 42.34 385 PRO A CA 1
ATOM 2966 C C . PRO A 1 385 ? -24.095 -17.031 20.212 1.00 42.34 385 PRO A C 1
ATOM 2968 O O . PRO A 1 385 ? -23.202 -16.151 20.222 1.00 42.34 385 PRO A O 1
#

Foldseek 3Di:
DDDDDDDDDDPPPDDDDPPPPPPPCVPPPPPPQDWPQPFWKKKKKWKWFQALVRDIDTDDMEIDIAGAFGKWKWKWAAFFADPQLDTDLQQATDDTYTDDDPVVRLLTGQKMKMKMWHFNTDGQFKTKIWIKMFMWHADPNNDTDTPDIDTDIDIDGAVDKDWDDKDQDPDDSVRNPPRHRIMTIIIHMDTDADPVQQAWKKKKWKKKWKDFPNDIDMDIWIDMDGAFDKTKTDKDKDWAWDPDAALVRFTKTWIKIKIKIWTWHQDPVQWIWIKIKMKIWIAMGGPPDDTDDTDMDIDMDIDTGHAFDKDKDKDDQDADKYKDFQDPPDDPDDQPDQQDQCQWDHDNTMIMGGRCRVCVRMIMMMMMHMHIDDPPDPDPPDDDD

pLDDT: mean 81.64, std 18.8, range [24.61, 98.38]

Sequence (385 aa):
MNKKGDRMKGLSTLLMIVVAGTVSAQDVQQRTPGRLHDEAVAVTLVRWTTDADGAKRETGSADIALRVRERGSIHASTGFVRDDGAVLDPLCSNSIGGGGDHRELLDGSAHLWWVDVEVVEATTQRIELAIDWNRHDRDDAGNSRVAREGRRTIVLEEEQSHVIDFLEPDVDPEAAGRCGLNVLYELSASVIEDPKLADTRLQYFFWVFDYEDGNRQFHTVYASGTQGEQVEVEPVSLRWPIVRRTPDGKTADVVAEIRASLRGRKRVDGSIDLYLGARRKIGVARPGLAPRGGVGGGGHRMFNIRPGETIELVMPKPQGWSTERIDPAGKRGQVESEPDAEGIAVAENTVRVKFGSFFAERSMSIFVTATLLDDDEESVTGAVP

Mean predicted aligned error: 12.03 Å

Secondary structure (DSSP, 8-state):
------------------------TTSS--------SS-EEEEEEEEEEE-TTS-EEEEEEEEEEEETT-EEEEEEEEEEE-TTS-EEEEEEEEEEEES--HHHHHHTEEEEEEEEEEEEEEETTEEEEEEEEEEEEE-TTS-EEEEEEEEEEEEE-TT-EEEEEEE--S--TTTSTTS-SEEEEEEEEEEPPPTTTTT-EEEEEEEEEEEETTEEEEEEEEEEEETT-EEEEEEEEEEEEESSPPTTS--EEEEEEEEEEEEEEE-TTS-EEEEEEEEEEEEEEETTEEEEEEEEEEEEEEEEE-TTPEEEEEPPPP-SEEEEES-SSS------PPP-TTSEEEETTEEEEEHHHHTTT-EEEEEEEEEEE-TT-TT------